Protein AF-0000000073999128 (afdb_homodimer)

Secondary structure (DSSP, 8-state):
--TTTEEEEE-STTHHHHHHHHHHHTSPBPPEEEEE-TTS-EEEEE-S--TT-EEEEE----SSHHHHHHHHHHHHHHHHHTT-SEEEEEESS-TTTT--S-SSTT---HHHHHHHHHHHT--SEEEEE--SSGGGGGG-SS-EEEE-SHHHHHHHHHHHT-SSEEEEESSGGGHHHHHHHHHHHT-EEEEEEEE-SSTTS--EEEEES--TTSEEEEEEEEESSSHHHHHHHHHHHHTT-SEEEEEEEEE---TTHHHHHHHTT-SEEEEESSS---TTS--TTEEEEP-HHHHHHHHHHHHHT--SGGGG-/--TTTEEEEE-STTHHHHHHHHHHHTSPBPPEEEEE-TTS-EEEEE-S--TT-EEEEE----SSHHHHHHHHHHHHHHHHHTT-SEEEEEESS-TTTT--S-SSTT---HHHHHHHHHHHT--SEEEEE--SSGGGGGG-SS-EEEE-SHHHHHHHHHHTT-SSEEEEESSGGGHHHHHHHHHHHT-EEEEEEEE-SSTTSPPEEEEES--TTSEEEEEEEEESSSHHHHHHHHHHHHTT-SEEEEEEEEE---TTHHHHHHHTT-SEEEEESSS---TTS--TTEEEEP-HHHHHHHHHHHHHT--SGGGG-

Nearest PDB structures (foldseek):
  6asv-assembly1_C  TM=9.818E-01  e=1.990E-39  Escherichia coli O157:H7
  1dkr-assembly1_A  TM=9.773E-01  e=1.784E-39  Bacillus subtilis
  1dkr-assembly1_B  TM=9.759E-01  e=1.884E-39  Bacillus subtilis
  8dbe-assembly1_A  TM=9.758E-01  e=7.764E-38  Homo sapiens
  8dbo-assembly1_A  TM=9.761E-01  e=3.792E-37  Homo sapiens

Foldseek 3Di:
DDCLAEAEEEDDFFVPQSCLLCVLLVHDHFDKDWDADPVGDIDIDRPDQQAAHAYEYQFACAVVNVSSLNSQLVHLLNNVVSHHPAYEYEHQHQPLLVLQDPPDPPDDSVLLVSLVSNCVSPHQEYEYELRLDPCSCVSHPHHYHYAYCLVLVLVVLLVVVFPAEEEEELEPVCQVVSVVSCVSNVYHYKYWYFDDPDPPDDTDTDIGDDAAQGEYEYEDQEQACLVSVLVNLVVSVVVHHNAYEYEHAYYSRPDCNQVSQQVSRHPAYEYEVSGPDDPVSDHPRYHYGYCSNLVSVQSVCVSVVHDNVVSHD/DDCLAEAEEEDDQAVPLSCLLCVLLVHDHFDKDWDADPVGDIDIDRPDQQAAHAYEYQFECAVVNVSSLNSQLVVLLNNVVSHHPAYEYEHQHQPLLVLQDPPDPPDDSVLLVSLVSNCVSPHQEYEYELRVDPCSCVSHPHYYHYHYCLVVVLVVLLVVVFPAEEEEELEDVCQVVSVVSCVSNVHHYKYWYFDDPDPPDDTDTDIGDDAAQGEYEYEDAEQACLVSVLVSLVVSVVVHHNAYEYEHAYYSRPDCNQVSQQVSRHPAYEYEVSGPDDPVSDHPRYDYGYCSNLVSVQSVCVSVVHDNVVSHD

Organism: NCBI:txid1917863

Structure (mmCIF, N/CA/C/O backbone):
data_AF-0000000073999128-model_v1
#
loop_
_entity.id
_entity.type
_entity.pdbx_description
1 polymer 'Ribose-phosphate pyrophosphokinase'
#
loop_
_atom_site.group_PDB
_atom_site.id
_atom_site.type_symbol
_atom_site.label_atom_id
_atom_site.label_alt_id
_atom_site.label_comp_id
_atom_site.label_asym_id
_atom_site.label_entity_id
_atom_site.label_seq_id
_atom_site.pdbx_PDB_ins_code
_atom_site.Cartn_x
_atom_site.Cartn_y
_atom_site.Cartn_z
_atom_site.occupancy
_atom_site.B_iso_or_equiv
_atom_site.auth_seq_id
_atom_site.auth_comp_id
_atom_site.auth_asym_id
_atom_site.auth_atom_id
_atom_site.pdbx_PDB_model_num
ATOM 1 N N . MET A 1 1 ? 21.344 -18.828 -20.438 1 92.38 1 MET A N 1
ATOM 2 C CA . MET A 1 1 ? 20.922 -17.484 -20.766 1 92.38 1 MET A CA 1
ATOM 3 C C . MET A 1 1 ? 22.047 -16.484 -20.531 1 92.38 1 MET A C 1
ATOM 5 O O . MET A 1 1 ? 22.938 -16.719 -19.719 1 92.38 1 MET A O 1
ATOM 9 N N . ASN A 1 2 ? 22.016 -15.391 -21.266 1 94 2 ASN A N 1
ATOM 10 C CA . ASN A 1 2 ? 23.016 -14.32 -21.125 1 94 2 ASN A CA 1
ATOM 11 C C . ASN A 1 2 ? 22.562 -13.266 -20.109 1 94 2 ASN A C 1
ATOM 13 O O . ASN A 1 2 ? 21.625 -12.516 -20.375 1 94 2 ASN A O 1
ATOM 17 N N . PRO A 1 3 ? 23.312 -13.25 -19.031 1 91.44 3 PRO A N 1
ATOM 18 C CA . PRO A 1 3 ? 22.891 -12.328 -17.969 1 91.44 3 PRO A CA 1
ATOM 19 C C . PRO A 1 3 ? 23 -10.859 -18.391 1 91.44 3 PRO A C 1
ATOM 21 O O . PRO A 1 3 ? 22.469 -9.984 -17.703 1 91.44 3 PRO A O 1
ATOM 24 N N . ASN A 1 4 ? 23.594 -10.586 -19.453 1 94.44 4 ASN A N 1
ATOM 25 C CA . ASN A 1 4 ? 23.672 -9.227 -19.984 1 94.44 4 ASN A CA 1
ATOM 26 C C . ASN A 1 4 ? 22.422 -8.852 -20.766 1 94.44 4 ASN A C 1
ATOM 28 O O . ASN A 1 4 ? 22.188 -7.676 -21.047 1 94.44 4 ASN A O 1
ATOM 32 N N . GLU A 1 5 ? 21.75 -9.859 -21.078 1 97.19 5 GLU A N 1
ATOM 33 C CA . GLU A 1 5 ? 20.578 -9.625 -21.906 1 97.19 5 GLU A CA 1
ATOM 34 C C . GLU A 1 5 ? 19.281 -9.867 -21.125 1 97.19 5 GLU A C 1
ATOM 36 O O . GLU A 1 5 ? 18.25 -9.266 -21.422 1 97.19 5 GLU A O 1
ATOM 41 N N . VAL A 1 6 ? 19.484 -10.781 -20.172 1 98.06 6 VAL A N 1
ATOM 42 C CA . VAL A 1 6 ? 18.297 -11.203 -19.438 1 98.06 6 VAL A CA 1
ATOM 43 C C . VAL A 1 6 ? 18.531 -11.062 -17.938 1 98.06 6 VAL A C 1
ATOM 45 O O . VAL A 1 6 ? 19.609 -11.383 -17.438 1 98.06 6 VAL A O 1
ATOM 48 N N . ALA A 1 7 ? 17.5 -10.594 -17.281 1 98.62 7 ALA A N 1
ATOM 49 C CA . ALA A 1 7 ? 17.547 -10.523 -15.82 1 98.62 7 ALA A CA 1
ATOM 50 C C . ALA A 1 7 ? 16.234 -10.977 -15.203 1 98.62 7 ALA A C 1
ATOM 52 O O . ALA A 1 7 ? 15.156 -10.734 -15.766 1 98.62 7 ALA A O 1
ATOM 53 N N . VAL A 1 8 ? 16.438 -11.641 -14.062 1 98.88 8 VAL A N 1
ATOM 54 C CA . VAL A 1 8 ? 15.273 -12.07 -13.273 1 98.88 8 VAL A CA 1
ATOM 55 C C . VAL A 1 8 ? 15.32 -11.422 -11.891 1 98.88 8 VAL A C 1
ATOM 57 O O . VAL A 1 8 ? 16.297 -11.562 -11.164 1 98.88 8 VAL A O 1
ATOM 60 N N . PHE A 1 9 ? 14.289 -10.695 -11.641 1 98.88 9 PHE A N 1
ATOM 61 C CA . PHE A 1 9 ? 14.133 -10.07 -10.328 1 98.88 9 PHE A CA 1
ATOM 62 C C . PHE A 1 9 ? 12.969 -10.688 -9.57 1 98.88 9 PHE A C 1
ATOM 64 O O . PHE A 1 9 ? 12.133 -11.375 -10.164 1 98.88 9 PHE A O 1
ATOM 71 N N . SER A 1 10 ? 13.023 -10.5 -8.297 1 98.56 10 SER A N 1
ATOM 72 C CA . SER A 1 10 ? 11.938 -11.023 -7.469 1 98.56 10 SER A CA 1
ATOM 73 C C . SER A 1 10 ? 11.531 -10.023 -6.387 1 98.56 10 SER A C 1
ATOM 75 O O . SER A 1 10 ? 12.375 -9.273 -5.883 1 98.56 10 SER A O 1
ATOM 77 N N . GLY A 1 11 ? 10.18 -9.938 -6.121 1 98.44 11 GLY A N 1
ATOM 78 C CA . GLY A 1 11 ? 9.766 -9.367 -4.848 1 98.44 11 GLY A CA 1
ATOM 79 C C . GLY A 1 11 ? 10 -10.297 -3.676 1 98.44 11 GLY A C 1
ATOM 80 O O . GLY A 1 11 ? 10.828 -11.211 -3.752 1 98.44 11 GLY A O 1
ATOM 81 N N . ASN A 1 12 ? 9.32 -10.062 -2.609 1 98.25 12 ASN A N 1
ATOM 82 C CA . ASN A 1 12 ? 9.617 -10.781 -1.373 1 98.25 12 ASN A CA 1
ATOM 83 C C . ASN A 1 12 ? 8.695 -11.984 -1.193 1 98.25 12 ASN A C 1
ATOM 85 O O . ASN A 1 12 ? 8.922 -12.812 -0.311 1 98.25 12 ASN A O 1
ATOM 89 N N . ALA A 1 13 ? 7.684 -12.156 -2.035 1 98.06 13 ALA A N 1
ATOM 90 C CA . ALA A 1 13 ? 6.637 -13.141 -1.78 1 98.06 13 ALA A CA 1
ATOM 91 C C . ALA A 1 13 ? 7.18 -14.562 -1.894 1 98.06 13 ALA A C 1
ATOM 93 O O . ALA A 1 13 ? 6.691 -15.477 -1.23 1 98.06 13 ALA A O 1
ATOM 94 N N . ASN A 1 14 ? 8.195 -14.797 -2.781 1 98.44 14 ASN A N 1
ATOM 95 C CA . ASN A 1 14 ? 8.688 -16.141 -3.064 1 98.44 14 ASN A CA 1
ATOM 96 C C . ASN A 1 14 ? 10.102 -16.125 -3.643 1 98.44 14 ASN A C 1
ATOM 98 O O . ASN A 1 14 ? 10.32 -16.547 -4.773 1 98.44 14 ASN A O 1
ATOM 102 N N . ARG A 1 15 ? 11.039 -15.633 -2.854 1 98.12 15 ARG A N 1
ATOM 103 C CA . ARG A 1 15 ? 12.422 -15.484 -3.281 1 98.12 15 ARG A CA 1
ATOM 104 C C . ARG A 1 15 ? 13.031 -16.844 -3.619 1 98.12 15 ARG A C 1
ATOM 106 O O . ARG A 1 15 ? 13.742 -16.984 -4.617 1 98.12 15 ARG A O 1
ATOM 113 N N . PRO A 1 16 ? 12.703 -17.922 -2.844 1 98.38 16 PRO A N 1
ATOM 114 C CA . PRO A 1 16 ? 13.273 -19.234 -3.184 1 98.38 16 PRO A CA 1
ATOM 115 C C . PRO A 1 16 ? 12.875 -19.703 -4.582 1 98.38 16 PRO A C 1
ATOM 117 O O . PRO A 1 16 ? 13.695 -20.266 -5.305 1 98.38 16 PRO A O 1
ATOM 120 N N . LEU A 1 17 ? 11.648 -19.469 -4.977 1 98.81 17 LEU A N 1
ATOM 121 C CA . LEU A 1 17 ? 11.234 -19.859 -6.316 1 98.81 17 LEU A CA 1
ATOM 122 C C . LEU A 1 17 ? 12.023 -19.109 -7.379 1 98.81 17 LEU A C 1
ATOM 124 O O . LEU A 1 17 ? 12.469 -19.688 -8.367 1 98.81 17 LEU A O 1
ATOM 128 N N . ALA A 1 18 ? 12.203 -17.797 -7.227 1 98.81 18 ALA A N 1
ATOM 129 C CA . ALA A 1 18 ? 12.977 -16.984 -8.164 1 98.81 18 ALA A CA 1
ATOM 130 C C . ALA A 1 18 ? 14.406 -17.5 -8.281 1 98.81 18 ALA A C 1
ATOM 132 O O . ALA A 1 18 ? 14.961 -17.562 -9.375 1 98.81 18 ALA A O 1
ATOM 133 N N . GLU A 1 19 ? 14.961 -17.844 -7.102 1 98.75 19 GLU A N 1
ATOM 134 C CA . GLU A 1 19 ? 16.328 -18.375 -7.094 1 98.75 19 GLU A CA 1
ATOM 135 C C . GLU A 1 19 ? 16.406 -19.688 -7.871 1 98.75 19 GLU A C 1
ATOM 137 O O . GLU A 1 19 ? 17.344 -19.906 -8.641 1 98.75 19 GLU A O 1
ATOM 142 N N . GLU A 1 20 ? 15.445 -20.578 -7.703 1 98.81 20 GLU A N 1
ATOM 143 C CA . GLU A 1 20 ? 15.414 -21.844 -8.438 1 98.81 20 GLU A CA 1
ATOM 144 C C . GLU A 1 20 ? 15.289 -21.609 -9.938 1 98.81 20 GLU A C 1
ATOM 146 O O . GLU A 1 20 ? 15.9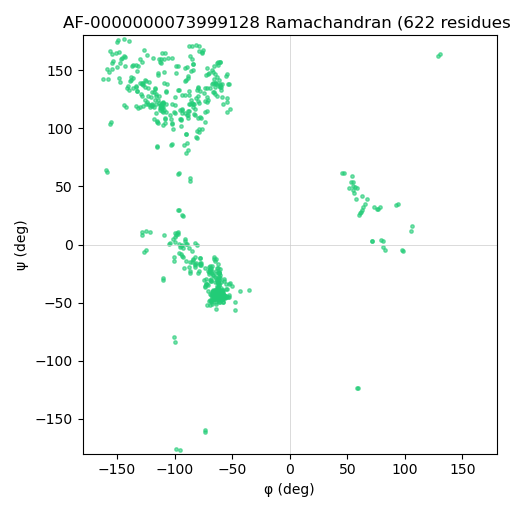38 -22.297 -10.734 1 98.81 20 GLU A O 1
ATOM 151 N N . ILE A 1 21 ? 14.453 -20.609 -10.289 1 98.81 21 ILE A N 1
ATOM 152 C CA . ILE A 1 21 ? 14.289 -20.266 -11.703 1 98.81 21 ILE A CA 1
ATOM 153 C C . ILE A 1 21 ? 15.617 -19.781 -12.281 1 98.81 21 ILE A C 1
ATOM 155 O O . ILE A 1 21 ? 16.031 -20.219 -13.352 1 98.81 21 ILE A O 1
ATOM 159 N N . CYS A 1 22 ? 16.266 -18.906 -11.555 1 98.81 22 CYS A N 1
ATOM 160 C CA . CYS A 1 22 ? 17.562 -18.391 -12 1 98.81 22 CYS A CA 1
ATOM 161 C C . CYS A 1 22 ? 18.578 -19.516 -12.156 1 98.81 22 CYS A C 1
ATOM 163 O O . CYS A 1 22 ? 19.328 -19.562 -13.133 1 98.81 22 CYS A O 1
ATOM 165 N N . ASN A 1 23 ? 18.562 -20.391 -11.195 1 98.69 23 ASN A N 1
ATOM 166 C CA . ASN A 1 23 ? 19.453 -21.547 -11.273 1 98.69 23 ASN A CA 1
ATOM 167 C C . ASN A 1 23 ? 19.188 -22.375 -12.531 1 98.69 23 ASN A C 1
ATOM 169 O O . ASN A 1 23 ? 20.125 -22.812 -13.203 1 98.69 23 ASN A O 1
ATOM 173 N N . GLN A 1 24 ? 17.953 -22.641 -12.828 1 98.12 24 GLN A N 1
ATOM 174 C CA . GLN A 1 24 ? 17.578 -23.375 -14.031 1 98.12 24 GLN A CA 1
ATOM 175 C C . GLN A 1 24 ? 18.016 -22.641 -15.289 1 98.12 24 GLN A C 1
ATOM 177 O O . GLN A 1 24 ? 18.406 -23.281 -16.281 1 98.12 24 GLN A O 1
ATOM 182 N N . LEU A 1 25 ? 17.984 -21.312 -15.266 1 98.25 25 LEU A N 1
ATOM 183 C CA . LEU A 1 25 ? 18.328 -20.484 -16.406 1 98.25 25 LEU A CA 1
ATOM 184 C C . LEU A 1 25 ? 19.844 -20.297 -16.516 1 98.25 25 LEU A C 1
ATOM 186 O O . LEU A 1 25 ? 20.344 -19.859 -17.562 1 98.25 25 LEU A O 1
ATOM 190 N N . GLY A 1 26 ? 20.531 -20.531 -15.477 1 98.06 26 GLY A N 1
ATOM 191 C CA . GLY A 1 26 ? 21.984 -20.375 -15.453 1 98.06 26 GLY A CA 1
ATOM 192 C C . GLY A 1 26 ? 22.406 -18.922 -15.328 1 98.06 26 GLY A C 1
ATOM 193 O O . GLY A 1 26 ? 23.422 -18.516 -15.891 1 98.06 26 GLY A O 1
ATOM 194 N N . ILE A 1 27 ? 21.609 -18.125 -14.641 1 98.19 27 ILE A N 1
ATOM 195 C CA . ILE A 1 27 ? 21.953 -16.719 -14.438 1 98.19 27 ILE A CA 1
ATOM 196 C C . ILE A 1 27 ? 21.75 -16.344 -12.977 1 98.19 27 ILE A C 1
ATOM 198 O O . ILE A 1 27 ? 20.969 -16.984 -12.266 1 98.19 27 ILE A O 1
ATOM 202 N N . PRO A 1 28 ? 22.469 -15.352 -12.555 1 98.06 28 PRO A N 1
ATOM 203 C CA . PRO A 1 28 ? 22.234 -14.883 -11.188 1 98.06 28 PRO A CA 1
ATOM 204 C C . PRO A 1 28 ? 20.906 -14.141 -11.031 1 98.06 28 PRO A C 1
ATOM 206 O O . PRO A 1 28 ? 20.406 -13.562 -12 1 98.06 28 PRO A O 1
ATOM 209 N N . LYS A 1 29 ? 20.438 -14.242 -9.859 1 98.31 29 LYS A N 1
ATOM 210 C CA . LYS A 1 29 ? 19.281 -13.422 -9.539 1 98.31 29 LYS A CA 1
ATOM 211 C C . LYS A 1 29 ? 19.641 -11.938 -9.562 1 98.31 29 LYS A C 1
ATOM 213 O O . LYS A 1 29 ? 20.703 -11.539 -9.094 1 98.31 29 LYS A O 1
ATOM 218 N N . GLY A 1 30 ? 18.703 -11.18 -10.055 1 98.38 30 GLY A N 1
ATOM 219 C CA . GLY A 1 30 ? 18.922 -9.742 -10.086 1 98.38 30 GLY A CA 1
ATOM 220 C C . GLY A 1 30 ? 19.031 -9.125 -8.703 1 98.38 30 GLY A C 1
ATOM 221 O O . GLY A 1 30 ? 18.391 -9.586 -7.758 1 98.38 30 GLY A O 1
ATOM 222 N N . ALA A 1 31 ? 19.891 -8.078 -8.68 1 98.38 31 ALA A N 1
ATOM 223 C CA . ALA A 1 31 ? 20.094 -7.363 -7.422 1 98.38 31 ALA A CA 1
ATOM 224 C C . ALA A 1 31 ? 19.016 -6.301 -7.211 1 98.38 31 ALA A C 1
ATOM 226 O O . ALA A 1 31 ? 18.906 -5.355 -7.996 1 98.38 31 ALA A O 1
ATOM 227 N N . ILE A 1 32 ? 18.297 -6.527 -6.141 1 98.56 32 ILE A N 1
ATOM 228 C CA . ILE A 1 32 ? 17.188 -5.625 -5.867 1 98.56 32 ILE A CA 1
ATOM 229 C C . ILE A 1 32 ? 16.984 -5.504 -4.359 1 98.56 32 ILE A C 1
ATOM 231 O O . ILE A 1 32 ? 17.188 -6.465 -3.619 1 98.56 32 ILE A O 1
ATOM 235 N N . SER A 1 33 ? 16.641 -4.344 -3.928 1 98.44 33 SER A N 1
ATOM 236 C CA . SER A 1 33 ? 16.219 -4.082 -2.559 1 98.44 33 SER A CA 1
ATOM 237 C C . SER A 1 33 ? 14.719 -3.812 -2.49 1 98.44 33 SER A C 1
ATOM 239 O O . SER A 1 33 ? 14.219 -2.898 -3.148 1 98.44 33 SER A O 1
ATOM 241 N N . VAL A 1 34 ? 14.031 -4.68 -1.856 1 98.25 34 VAL A N 1
ATOM 242 C CA . VAL A 1 34 ? 12.602 -4.527 -1.607 1 98.25 34 VAL A CA 1
ATOM 243 C C . VAL A 1 34 ? 12.344 -4.473 -0.103 1 98.25 34 VAL A C 1
ATOM 245 O O . VAL A 1 34 ? 12.461 -5.484 0.591 1 98.25 34 VAL A O 1
ATOM 248 N N . LYS A 1 35 ? 12.008 -3.316 0.394 1 97.5 35 LYS A N 1
ATOM 249 C CA . LYS A 1 35 ? 11.844 -3.094 1.828 1 97.5 35 LYS A CA 1
ATOM 250 C C . LYS A 1 35 ? 10.477 -2.486 2.141 1 97.5 35 LYS A C 1
ATOM 252 O O . LYS A 1 35 ? 9.727 -2.137 1.229 1 97.5 35 LYS A O 1
ATOM 257 N N . ARG A 1 36 ? 10.203 -2.531 3.432 1 94.44 36 ARG A N 1
ATOM 258 C CA . ARG A 1 36 ? 8.984 -1.911 3.941 1 94.44 36 ARG A CA 1
ATOM 259 C C . ARG A 1 36 ? 9.297 -0.881 5.02 1 94.44 36 ARG A C 1
ATOM 261 O O . ARG A 1 36 ? 10.117 -1.137 5.91 1 94.44 36 ARG A O 1
ATOM 268 N N . PHE A 1 37 ? 8.609 0.357 4.895 1 93.19 37 PHE A N 1
ATOM 269 C CA . PHE A 1 37 ? 8.75 1.375 5.93 1 93.19 37 PHE A CA 1
ATOM 270 C C . PHE A 1 37 ? 7.883 1.044 7.137 1 93.19 37 PHE A C 1
ATOM 272 O O . PHE A 1 37 ? 7.051 0.136 7.078 1 93.19 37 PHE A O 1
ATOM 279 N N . SER A 1 38 ? 8.156 1.734 8.195 1 89.25 38 SER A N 1
ATOM 280 C CA . SER A 1 38 ? 7.434 1.502 9.438 1 89.25 38 SER A CA 1
ATOM 281 C C . SER A 1 38 ? 5.941 1.78 9.273 1 89.25 38 SER A C 1
ATOM 283 O O . SER A 1 38 ? 5.117 1.204 9.984 1 89.25 38 SER A O 1
ATOM 285 N N . ASP A 1 39 ? 5.539 2.561 8.344 1 89 39 ASP A N 1
ATOM 286 C CA . ASP A 1 39 ? 4.137 2.893 8.133 1 89 39 ASP A CA 1
ATOM 287 C C . ASP A 1 39 ? 3.48 1.911 7.164 1 89 39 ASP A C 1
ATOM 289 O O . ASP A 1 39 ? 2.318 2.084 6.785 1 89 39 ASP A O 1
ATOM 293 N N . GLY A 1 40 ? 4.254 0.913 6.664 1 92.88 40 GLY A N 1
ATOM 294 C CA . GLY A 1 40 ? 3.699 -0.141 5.828 1 92.88 40 GLY A CA 1
ATOM 295 C C . GLY A 1 40 ? 3.9 0.104 4.344 1 92.88 40 GLY A C 1
ATOM 296 O O . GLY A 1 40 ? 3.572 -0.751 3.52 1 92.88 40 GLY A O 1
ATOM 297 N N . GLU A 1 41 ? 4.426 1.237 3.969 1 96.81 41 GLU A N 1
ATOM 298 C CA . GLU A 1 41 ? 4.699 1.529 2.564 1 96.81 41 GLU A CA 1
ATOM 299 C C . GLU A 1 41 ? 5.871 0.701 2.047 1 96.81 41 GLU A C 1
ATOM 301 O O . GLU A 1 41 ? 6.812 0.413 2.791 1 96.81 41 GLU A O 1
ATOM 306 N N . SER A 1 42 ? 5.82 0.34 0.833 1 97.75 42 SER A N 1
ATOM 307 C CA . SER A 1 42 ? 6.895 -0.414 0.199 1 97.75 42 SER A CA 1
ATOM 308 C C . SER A 1 42 ? 7.949 0.517 -0.396 1 97.75 42 SER A C 1
ATOM 310 O O . SER A 1 42 ? 7.629 1.624 -0.834 1 97.75 42 SER A O 1
ATOM 312 N N . SER A 1 43 ? 9.164 0.078 -0.325 1 97.25 43 SER A N 1
ATOM 313 C CA . SER A 1 43 ? 10.305 0.765 -0.926 1 97.25 43 SER A CA 1
ATOM 314 C C . SER A 1 43 ? 11.141 -0.187 -1.777 1 97.25 43 SER A C 1
ATOM 316 O O . SER A 1 43 ? 11.523 -1.265 -1.317 1 97.25 43 SER A O 1
ATOM 318 N N . VAL A 1 44 ? 11.445 0.208 -3.025 1 98.31 44 VAL A N 1
ATOM 319 C CA . VAL A 1 44 ? 12.102 -0.667 -3.992 1 98.31 44 VAL A CA 1
ATOM 320 C C . VAL A 1 44 ? 13.289 0.055 -4.617 1 98.31 44 VAL A C 1
ATOM 322 O O . VAL A 1 44 ? 13.211 1.246 -4.926 1 98.31 44 VAL A O 1
ATOM 325 N N . LYS A 1 45 ? 14.352 -0.597 -4.809 1 98.44 45 LYS A N 1
ATOM 326 C CA . LYS A 1 45 ? 15.508 -0.096 -5.543 1 98.44 45 LYS A CA 1
ATOM 327 C C . LYS A 1 45 ? 16.172 -1.209 -6.352 1 98.44 45 LYS A C 1
ATOM 329 O O . LYS A 1 45 ? 16.531 -2.252 -5.801 1 98.44 45 LYS A O 1
ATOM 334 N N . ILE A 1 46 ? 16.234 -1.044 -7.66 1 98.62 46 ILE A N 1
ATOM 335 C CA . ILE A 1 46 ? 17.031 -1.935 -8.492 1 98.62 46 ILE A CA 1
ATOM 336 C C . ILE A 1 46 ? 18.516 -1.627 -8.297 1 98.62 46 ILE A C 1
ATOM 338 O O . ILE A 1 46 ? 18.953 -0.492 -8.5 1 98.62 46 ILE A O 1
ATOM 342 N N . GLU A 1 47 ? 19.281 -2.611 -7.914 1 98.31 47 GLU A N 1
ATOM 343 C CA . GLU A 1 47 ? 20.641 -2.381 -7.469 1 98.31 47 GLU A CA 1
ATOM 344 C C . GLU A 1 47 ? 21.641 -2.645 -8.594 1 98.31 47 GLU A C 1
ATOM 346 O O . GLU A 1 47 ? 22.844 -2.727 -8.352 1 98.31 47 GLU A O 1
ATOM 351 N N . GLU A 1 48 ? 21.156 -2.83 -9.852 1 97.94 48 GLU A N 1
ATOM 352 C CA . GLU A 1 48 ? 22.031 -3.049 -10.992 1 97.94 48 GLU A CA 1
ATOM 353 C C . GLU A 1 48 ? 21.453 -2.426 -12.266 1 97.94 48 GLU A C 1
ATOM 355 O O . GLU A 1 48 ? 20.266 -2.1 -12.312 1 97.94 48 GLU A O 1
ATOM 360 N N . ASN A 1 49 ? 22.328 -2.221 -13.203 1 97.19 49 ASN A N 1
ATOM 361 C CA . ASN A 1 49 ? 21.922 -1.681 -14.492 1 97.19 49 ASN A CA 1
ATOM 362 C C . ASN A 1 49 ? 21.031 -2.666 -15.258 1 97.19 49 ASN A C 1
ATOM 364 O O . ASN A 1 49 ? 21.359 -3.844 -15.375 1 97.19 49 ASN A O 1
ATOM 368 N N . VAL A 1 50 ? 19.891 -2.057 -15.742 1 98.06 50 VAL A N 1
ATOM 369 C CA . VAL A 1 50 ? 18.969 -2.926 -16.469 1 98.06 50 VAL A CA 1
ATOM 370 C C . VAL A 1 50 ? 18.625 -2.307 -17.812 1 98.06 50 VAL A C 1
ATOM 372 O O . VAL A 1 50 ? 17.703 -2.77 -18.5 1 98.06 50 VAL A O 1
ATOM 375 N N . ARG A 1 51 ? 19.312 -1.278 -18.219 1 97.44 51 ARG A N 1
ATOM 376 C CA . ARG A 1 51 ? 19.047 -0.592 -19.469 1 97.44 51 ARG A CA 1
ATOM 377 C C . ARG A 1 51 ? 19.141 -1.554 -20.656 1 97.44 51 ARG A C 1
ATOM 379 O O . ARG A 1 51 ? 20.172 -2.225 -20.828 1 97.44 51 ARG A O 1
ATOM 386 N N . GLY A 1 52 ? 18.078 -1.689 -21.406 1 97.88 52 GLY A N 1
ATOM 387 C CA . GLY A 1 52 ? 18.062 -2.484 -22.625 1 97.88 52 GLY A CA 1
ATOM 388 C C . GLY A 1 52 ? 17.891 -3.969 -22.359 1 97.88 52 GLY A C 1
ATOM 389 O O . GLY A 1 52 ? 17.859 -4.766 -23.297 1 97.88 52 GLY A O 1
ATOM 390 N N . ARG A 1 53 ? 17.719 -4.348 -21.156 1 98.31 53 ARG A N 1
ATOM 391 C CA . ARG A 1 53 ? 17.625 -5.77 -20.844 1 98.31 53 ARG A CA 1
ATOM 392 C C . ARG A 1 53 ? 16.188 -6.254 -20.922 1 98.31 53 ARG A C 1
ATOM 394 O O . ARG A 1 53 ? 15.25 -5.457 -20.828 1 98.31 53 ARG A O 1
ATOM 401 N N . ASP A 1 54 ? 16.062 -7.539 -21.219 1 98.62 54 ASP A N 1
ATOM 402 C CA . ASP A 1 54 ? 14.82 -8.273 -21.062 1 98.62 54 ASP A CA 1
ATOM 403 C C . ASP A 1 54 ? 14.633 -8.742 -19.625 1 98.62 54 ASP A C 1
ATOM 405 O O . ASP A 1 54 ? 15.367 -9.609 -19.141 1 98.62 54 ASP A O 1
ATOM 409 N N . VAL A 1 55 ? 13.648 -8.172 -18.922 1 98.88 55 VAL A N 1
ATOM 410 C CA . VAL A 1 55 ? 13.594 -8.352 -17.484 1 98.88 55 VAL A CA 1
ATOM 411 C C . VAL A 1 55 ? 12.32 -9.102 -17.094 1 98.88 55 VAL A C 1
ATOM 413 O O . VAL A 1 55 ? 11.242 -8.828 -17.641 1 98.88 55 VAL A O 1
ATOM 416 N N . PHE A 1 56 ? 12.484 -10.078 -16.25 1 98.94 56 PHE A N 1
ATOM 417 C CA . PHE A 1 56 ? 11.398 -10.883 -15.695 1 98.94 56 PHE A CA 1
ATOM 418 C C . PHE A 1 56 ? 11.273 -10.672 -14.195 1 98.94 56 PHE A C 1
ATOM 420 O O . PHE A 1 56 ? 12.25 -10.789 -13.461 1 98.94 56 PHE A O 1
ATOM 427 N N . VAL A 1 57 ? 10.086 -10.281 -13.719 1 98.94 57 VAL A N 1
ATOM 428 C CA . VAL A 1 57 ? 9.844 -10.016 -12.305 1 98.94 57 VAL A CA 1
ATOM 429 C C . VAL A 1 57 ? 8.969 -11.117 -11.711 1 98.94 57 VAL A C 1
ATOM 431 O O . VAL A 1 57 ? 7.77 -11.172 -11.977 1 98.94 57 VAL A O 1
ATOM 434 N N . VAL A 1 58 ? 9.625 -11.961 -10.859 1 98.94 58 VAL A N 1
ATOM 435 C CA . VAL A 1 58 ? 8.922 -13.07 -10.219 1 98.94 58 VAL A CA 1
ATOM 436 C C . VAL A 1 58 ? 8.281 -12.594 -8.914 1 98.94 58 VAL A C 1
ATOM 438 O O . VAL A 1 58 ? 8.984 -12.219 -7.977 1 98.94 58 VAL A O 1
ATOM 441 N N . GLN A 1 59 ? 6.984 -12.609 -8.875 1 98.81 59 GLN A N 1
ATOM 442 C CA . GLN A 1 59 ? 6.266 -12.125 -7.695 1 98.81 59 GLN A CA 1
ATOM 443 C C . GLN A 1 59 ? 4.875 -12.742 -7.609 1 98.81 59 GLN A C 1
ATOM 445 O O . GLN A 1 59 ? 3.984 -12.398 -8.391 1 98.81 59 GLN A O 1
ATOM 450 N N . SER A 1 60 ? 4.73 -13.75 -6.672 1 98.75 60 SER A N 1
ATOM 451 C CA . SER A 1 60 ? 3.393 -14.242 -6.363 1 98.75 60 SER A CA 1
ATOM 452 C C . SER A 1 60 ? 2.594 -13.219 -5.562 1 98.75 60 SER A C 1
ATOM 454 O O . SER A 1 60 ? 3.123 -12.602 -4.637 1 98.75 60 SER A O 1
ATOM 456 N N . ILE A 1 61 ? 1.339 -12.984 -5.922 1 98.38 61 ILE A N 1
ATOM 457 C CA . ILE A 1 61 ? 0.479 -12.078 -5.168 1 98.38 61 ILE A CA 1
ATOM 458 C C . ILE A 1 61 ? -0.199 -12.844 -4.031 1 98.38 61 ILE A C 1
ATOM 460 O O . ILE A 1 61 ? -1.428 -12.938 -3.982 1 98.38 61 ILE A O 1
ATOM 464 N N . SER A 1 62 ? 0.578 -13.5 -3.201 1 97.81 62 SER A N 1
ATOM 465 C CA . SER A 1 62 ? 0.162 -14.25 -2.023 1 97.81 62 SER A CA 1
ATOM 466 C C . SER A 1 62 ? 0.278 -13.406 -0.758 1 97.81 62 SER A C 1
ATOM 468 O O . SER A 1 62 ? 0.589 -12.219 -0.826 1 97.81 62 SER A O 1
ATOM 470 N N . PHE A 1 63 ? -0.002 -13.992 0.359 1 96.12 63 PHE A N 1
ATOM 471 C CA . PHE A 1 63 ? -0.054 -13.281 1.631 1 96.12 63 PHE A CA 1
ATOM 472 C C . PHE A 1 63 ? 1.292 -12.641 1.949 1 96.12 63 PHE A C 1
ATOM 474 O O . PHE A 1 63 ? 2.334 -13.289 1.852 1 96.12 63 PHE A O 1
ATOM 481 N N . PRO A 1 64 ? 1.248 -11.375 2.408 1 94.94 64 PRO A N 1
ATOM 482 C CA . PRO A 1 64 ? 0.138 -10.422 2.424 1 94.94 64 PRO A CA 1
ATOM 483 C C . PRO A 1 64 ? -0.176 -9.859 1.039 1 94.94 64 PRO A C 1
ATOM 485 O O . PRO A 1 64 ? 0.648 -9.148 0.454 1 94.94 64 PRO A O 1
ATOM 488 N N . ALA A 1 65 ? -1.345 -10.219 0.579 1 97.06 65 ALA A N 1
ATOM 489 C CA . ALA A 1 65 ? -1.705 -10.086 -0.83 1 97.06 65 ALA A CA 1
ATOM 490 C C . ALA A 1 65 ? -1.468 -8.656 -1.326 1 97.06 65 ALA A C 1
ATOM 492 O O . ALA A 1 65 ? -0.841 -8.453 -2.367 1 97.06 65 ALA A O 1
ATOM 493 N N . ASN A 1 66 ? -1.889 -7.648 -0.55 1 97.69 66 ASN A N 1
ATOM 494 C CA . ASN A 1 66 ? -1.817 -6.262 -0.996 1 97.69 66 ASN A CA 1
ATOM 495 C C . ASN A 1 66 ? -0.383 -5.742 -0.98 1 97.69 66 ASN A C 1
ATOM 497 O O . ASN A 1 66 ? 0.009 -4.965 -1.852 1 97.69 66 ASN A O 1
ATOM 501 N N . ASP A 1 67 ? 0.421 -6.16 -0.015 1 97.56 67 ASP A N 1
ATOM 502 C CA . ASP A 1 67 ? 1.839 -5.812 0.006 1 97.56 67 ASP A CA 1
ATOM 503 C C . ASP A 1 67 ? 2.572 -6.43 -1.184 1 97.56 67 ASP A C 1
ATOM 505 O O . ASP A 1 67 ? 3.375 -5.762 -1.838 1 97.56 67 ASP A O 1
ATOM 509 N N . SER A 1 68 ? 2.283 -7.711 -1.449 1 98.38 68 SER A N 1
ATOM 510 C CA . SER A 1 68 ? 2.926 -8.398 -2.566 1 98.38 68 SER A CA 1
ATOM 511 C C . SER A 1 68 ? 2.576 -7.738 -3.895 1 98.38 68 SER A C 1
ATOM 513 O O . SER A 1 68 ? 3.438 -7.59 -4.766 1 98.38 68 SER A O 1
ATOM 515 N N . LEU A 1 69 ? 1.319 -7.352 -4.008 1 98.69 69 LEU A N 1
ATOM 516 C CA . LEU A 1 69 ? 0.895 -6.672 -5.227 1 98.69 69 LEU A CA 1
ATOM 517 C C . LEU A 1 69 ? 1.616 -5.336 -5.383 1 98.69 69 LEU A C 1
ATOM 519 O O . LEU A 1 69 ? 2.146 -5.031 -6.453 1 98.69 69 LEU A O 1
ATOM 523 N N . MET A 1 70 ? 1.689 -4.57 -4.328 1 98.69 70 MET A N 1
ATOM 524 C CA . MET A 1 70 ? 2.322 -3.258 -4.414 1 98.69 70 MET A CA 1
ATOM 525 C C . MET A 1 70 ? 3.809 -3.389 -4.727 1 98.69 70 MET A C 1
ATOM 527 O O . MET A 1 70 ? 4.359 -2.592 -5.488 1 98.69 70 MET A O 1
ATOM 531 N N . GLU A 1 71 ? 4.492 -4.406 -4.129 1 98.75 71 GLU A N 1
ATOM 532 C CA . GLU A 1 71 ? 5.887 -4.656 -4.477 1 98.75 71 GLU A CA 1
ATOM 533 C C . GLU A 1 71 ? 6.055 -4.879 -5.977 1 98.75 71 GLU A C 1
ATOM 535 O O . GLU A 1 71 ? 6.945 -4.297 -6.602 1 98.75 71 GLU A O 1
ATOM 540 N N . LEU A 1 72 ? 5.184 -5.688 -6.512 1 98.88 72 LEU A N 1
ATOM 541 C CA . LEU A 1 72 ? 5.25 -5.961 -7.941 1 98.88 72 LEU A CA 1
ATOM 542 C C . LEU A 1 72 ? 5.137 -4.672 -8.75 1 98.88 72 LEU A C 1
ATOM 544 O O . LEU A 1 72 ? 5.953 -4.418 -9.641 1 98.88 72 LEU A O 1
ATOM 548 N N . LEU A 1 73 ? 4.16 -3.889 -8.438 1 98.94 73 LEU A N 1
ATOM 549 C CA . LEU A 1 73 ? 3.877 -2.666 -9.18 1 98.94 73 LEU A CA 1
ATOM 550 C C . LEU A 1 73 ? 5.051 -1.695 -9.094 1 98.94 73 LEU A C 1
ATOM 552 O O . LEU A 1 73 ? 5.461 -1.12 -10.102 1 98.94 73 LEU A O 1
ATOM 556 N N . LEU A 1 74 ? 5.609 -1.546 -7.91 1 98.88 74 LEU A N 1
ATOM 557 C CA . LEU A 1 74 ? 6.703 -0.598 -7.723 1 98.88 74 LEU A CA 1
ATOM 558 C C . LEU A 1 74 ? 7.98 -1.101 -8.391 1 98.88 74 LEU A C 1
ATOM 560 O O . LEU A 1 74 ? 8.766 -0.308 -8.914 1 98.88 74 LEU A O 1
ATOM 564 N N . ILE A 1 75 ? 8.203 -2.439 -8.391 1 98.88 75 ILE A N 1
ATOM 565 C CA . ILE A 1 75 ? 9.367 -2.996 -9.07 1 98.88 75 ILE A CA 1
ATOM 566 C C . ILE A 1 75 ? 9.273 -2.711 -10.57 1 98.88 75 ILE A C 1
ATOM 568 O O . ILE A 1 75 ? 10.242 -2.266 -11.188 1 98.88 75 ILE A O 1
ATOM 572 N N . ILE A 1 76 ? 8.102 -2.947 -11.125 1 98.94 76 ILE A N 1
ATOM 573 C CA . ILE A 1 76 ? 7.922 -2.746 -12.562 1 98.94 76 ILE A CA 1
ATOM 574 C C . ILE A 1 76 ? 8.117 -1.271 -12.906 1 98.94 76 ILE A C 1
ATOM 576 O O . ILE A 1 76 ? 8.773 -0.94 -13.898 1 98.94 76 ILE A O 1
ATOM 580 N N . ASP A 1 77 ? 7.586 -0.357 -12.117 1 98.81 77 ASP A N 1
ATOM 581 C CA . ASP A 1 77 ? 7.793 1.068 -12.352 1 98.81 77 ASP A CA 1
ATOM 582 C C . ASP A 1 77 ? 9.273 1.423 -12.32 1 98.81 77 ASP A C 1
ATOM 584 O O . ASP A 1 77 ? 9.758 2.178 -13.164 1 98.81 77 ASP A O 1
ATOM 588 N N . ALA A 1 78 ? 9.984 0.892 -11.266 1 98.69 78 ALA A N 1
ATOM 589 C CA . ALA A 1 78 ? 11.414 1.157 -11.156 1 98.69 78 ALA A CA 1
ATOM 590 C C . ALA A 1 78 ? 12.164 0.678 -12.391 1 98.69 78 ALA A C 1
ATOM 592 O O . ALA A 1 78 ? 13.047 1.374 -12.898 1 98.69 78 ALA A O 1
ATOM 593 N N . LEU A 1 79 ? 11.805 -0.486 -12.859 1 98.81 79 LEU A N 1
ATOM 594 C CA . LEU A 1 79 ? 12.469 -1.067 -14.023 1 98.81 79 LEU A CA 1
ATOM 595 C C . LEU A 1 79 ? 12.188 -0.25 -15.281 1 98.81 79 LEU A C 1
ATOM 597 O O . LEU A 1 79 ? 13.086 -0.029 -16.094 1 98.81 79 LEU A O 1
ATOM 601 N N . ARG A 1 80 ? 10.953 0.179 -15.453 1 98.19 80 ARG A N 1
ATOM 602 C CA . ARG A 1 80 ? 10.594 1.031 -16.578 1 98.19 80 ARG A CA 1
ATOM 603 C C . ARG A 1 80 ? 11.414 2.32 -16.562 1 98.19 80 ARG A C 1
ATOM 605 O O . ARG A 1 80 ? 11.969 2.719 -17.594 1 98.19 80 ARG A O 1
ATOM 612 N N . ARG A 1 81 ? 11.492 2.926 -15.445 1 97.5 81 ARG A N 1
ATOM 613 C CA . ARG A 1 81 ? 12.211 4.188 -15.312 1 97.5 81 ARG A CA 1
ATOM 614 C C . ARG A 1 81 ? 13.711 3.979 -15.484 1 97.5 81 ARG A C 1
ATOM 616 O O . ARG A 1 81 ? 14.445 4.918 -15.805 1 97.5 81 ARG A O 1
ATOM 623 N N . ALA A 1 82 ? 14.125 2.752 -15.297 1 97.88 82 ALA A N 1
ATOM 624 C CA . ALA A 1 82 ? 15.531 2.412 -15.492 1 97.88 82 ALA A CA 1
ATOM 625 C C . ALA A 1 82 ? 15.797 1.956 -16.922 1 97.88 82 ALA A C 1
ATOM 627 O O . ALA A 1 82 ? 16.891 1.466 -17.234 1 97.88 82 ALA A O 1
ATOM 628 N N . SER A 1 83 ? 14.797 1.98 -17.781 1 97.88 83 SER A N 1
ATOM 629 C CA . SER A 1 83 ? 14.906 1.783 -19.219 1 97.88 83 SER A CA 1
ATOM 630 C C . SER A 1 83 ? 15.117 0.312 -19.562 1 97.88 83 SER A C 1
ATOM 632 O O . SER A 1 83 ? 15.867 -0.015 -20.484 1 97.88 83 SER A O 1
ATOM 634 N N . ALA A 1 84 ? 14.602 -0.578 -18.766 1 98.5 84 ALA A N 1
ATOM 635 C CA . ALA A 1 84 ? 14.508 -1.961 -19.234 1 98.5 84 ALA A CA 1
ATOM 636 C C . ALA A 1 84 ? 13.805 -2.043 -20.578 1 98.5 84 ALA A C 1
ATOM 638 O O . ALA A 1 84 ? 12.82 -1.339 -20.828 1 98.5 84 ALA A O 1
ATOM 639 N N . ARG A 1 85 ? 14.289 -2.844 -21.469 1 98.12 85 ARG A N 1
ATOM 640 C CA . ARG A 1 85 ? 13.742 -2.936 -22.812 1 98.12 85 ARG A CA 1
ATOM 641 C C . ARG A 1 85 ? 12.352 -3.574 -22.797 1 98.12 85 ARG A C 1
ATOM 643 O O . ARG A 1 85 ? 11.43 -3.072 -23.438 1 98.12 85 ARG A O 1
ATOM 650 N N . ARG A 1 86 ? 12.289 -4.684 -22.172 1 98.31 86 ARG A N 1
ATOM 651 C CA . ARG A 1 86 ? 11.062 -5.461 -22.047 1 98.31 86 ARG A CA 1
ATOM 652 C C . ARG A 1 86 ? 10.875 -5.98 -20.625 1 98.31 86 ARG A C 1
ATOM 654 O O . ARG A 1 86 ? 11.836 -6.449 -20 1 98.31 86 ARG A O 1
ATOM 661 N N . ILE A 1 87 ? 9.672 -5.859 -20.094 1 98.88 87 ILE A N 1
ATOM 662 C CA . ILE A 1 87 ? 9.367 -6.301 -18.734 1 98.88 87 ILE A CA 1
ATOM 663 C C . ILE A 1 87 ? 8.227 -7.305 -18.75 1 98.88 87 ILE A C 1
ATOM 665 O O . ILE A 1 87 ? 7.156 -7.027 -19.312 1 98.88 87 ILE A O 1
ATOM 669 N N . THR A 1 88 ? 8.477 -8.484 -18.25 1 98.88 88 THR A N 1
ATOM 670 C CA . THR A 1 88 ? 7.449 -9.508 -18.062 1 98.88 88 THR A CA 1
ATOM 671 C C . THR A 1 88 ? 7.109 -9.68 -16.594 1 98.88 88 THR A C 1
ATOM 673 O O . THR A 1 88 ? 8 -9.906 -15.766 1 98.88 88 THR A O 1
ATOM 676 N N . ALA A 1 89 ? 5.848 -9.469 -16.234 1 98.94 89 ALA A N 1
ATOM 677 C CA . ALA A 1 89 ? 5.375 -9.797 -14.891 1 98.94 89 ALA A CA 1
ATOM 678 C C . ALA A 1 89 ? 5.148 -11.305 -14.75 1 98.94 89 ALA A C 1
ATOM 680 O O . ALA A 1 89 ? 4.246 -11.867 -15.375 1 98.94 89 ALA A O 1
ATOM 681 N N . VAL A 1 90 ? 6 -11.984 -13.984 1 98.94 90 VAL A N 1
ATOM 682 C CA . VAL A 1 90 ? 5.895 -13.414 -13.719 1 98.94 90 VAL A CA 1
ATOM 683 C C . VAL A 1 90 ? 5.145 -13.648 -12.414 1 98.94 90 VAL A C 1
ATOM 685 O O . VAL A 1 90 ? 5.691 -13.438 -11.328 1 98.94 90 VAL A O 1
ATOM 688 N N . LEU A 1 91 ? 3.902 -14.117 -12.539 1 98.88 91 LEU A N 1
ATOM 689 C CA . LEU A 1 91 ? 2.988 -14.281 -11.414 1 98.88 91 LEU A CA 1
ATOM 690 C C . LEU A 1 91 ? 2.66 -15.75 -11.188 1 98.88 91 LEU A C 1
ATOM 692 O O . LEU A 1 91 ? 1.607 -16.234 -11.617 1 98.88 91 LEU A O 1
ATOM 696 N N . PRO A 1 92 ? 3.531 -16.438 -10.453 1 98.88 92 PRO A N 1
ATOM 697 C CA . PRO A 1 92 ? 3.229 -17.844 -10.195 1 98.88 92 PRO A CA 1
ATOM 698 C C . PRO A 1 92 ? 1.873 -18.047 -9.516 1 98.88 92 PRO A C 1
ATOM 700 O O . PRO A 1 92 ? 1.227 -19.078 -9.719 1 98.88 92 PRO A O 1
ATOM 703 N N . TYR A 1 93 ? 1.475 -17.078 -8.75 1 98.81 93 TYR A N 1
ATOM 704 C CA . TYR A 1 93 ? 0.145 -17.062 -8.156 1 98.81 93 TYR A CA 1
ATOM 705 C C . TYR A 1 93 ? -0.505 -15.695 -8.328 1 98.81 93 TYR A C 1
ATOM 707 O O . TYR A 1 93 ? 0.031 -14.68 -7.871 1 98.81 93 TYR A O 1
ATOM 715 N N . TYR A 1 94 ? -1.62 -15.68 -9.023 1 98.75 94 TYR A N 1
ATOM 716 C CA . TYR A 1 94 ? -2.404 -14.477 -9.266 1 98.75 94 TYR A CA 1
ATOM 717 C C . TYR A 1 94 ? -3.447 -14.281 -8.172 1 98.75 94 TYR A C 1
ATOM 719 O O . TYR A 1 94 ? -4.535 -14.852 -8.227 1 98.75 94 TYR A O 1
ATOM 727 N N . GLY A 1 95 ? -3.1 -13.461 -7.121 1 98.06 95 GLY A N 1
ATOM 728 C CA . GLY A 1 95 ? -4.027 -13.133 -6.051 1 98.06 95 GLY A CA 1
ATOM 729 C C . GLY A 1 95 ? -5.273 -12.422 -6.535 1 98.06 95 GLY A C 1
ATOM 730 O O . GLY A 1 95 ? -5.27 -11.805 -7.605 1 98.06 95 GLY A O 1
ATOM 731 N N . TYR A 1 96 ? -6.379 -12.5 -5.746 1 98.38 96 TYR A N 1
ATOM 732 C CA . TYR A 1 96 ? -7.68 -11.906 -6.039 1 98.38 96 TYR A CA 1
ATOM 733 C C . TYR A 1 96 ? -8.375 -12.656 -7.172 1 98.38 96 TYR A C 1
ATOM 735 O O . TYR A 1 96 ? -9.469 -12.273 -7.594 1 98.38 96 TYR A O 1
ATOM 743 N N . GLY A 1 97 ? -7.746 -13.734 -7.664 1 97.62 97 GLY A N 1
ATOM 744 C CA . GLY A 1 97 ? -8.266 -14.469 -8.805 1 97.62 97 GLY A CA 1
ATOM 745 C C . GLY A 1 97 ? -9.633 -15.07 -8.562 1 97.62 97 GLY A C 1
ATOM 746 O O . GLY A 1 97 ? -10.398 -15.289 -9.508 1 97.62 97 GLY A O 1
ATOM 747 N N . ARG A 1 98 ? -10.031 -15.336 -7.238 1 95.31 98 ARG A N 1
ATOM 748 C CA . ARG A 1 98 ? -11.32 -15.922 -6.906 1 95.31 98 ARG A CA 1
ATOM 749 C C . ARG A 1 98 ? -12.43 -14.875 -6.977 1 95.31 98 ARG A C 1
ATOM 751 O O . ARG A 1 98 ? -13.617 -15.227 -7.031 1 95.31 98 ARG A O 1
ATOM 758 N N . GLN A 1 99 ? -12.039 -13.578 -6.992 1 97.44 99 GLN A N 1
ATOM 759 C CA . GLN A 1 99 ? -12.977 -12.477 -7.137 1 97.44 99 GLN A CA 1
ATOM 760 C C . GLN A 1 99 ? -13.062 -12.008 -8.586 1 97.44 99 GLN A C 1
ATOM 762 O O . GLN A 1 99 ? -12.836 -10.828 -8.883 1 97.44 99 GLN A O 1
ATOM 767 N N . ASP A 1 100 ? -13.492 -12.961 -9.531 1 96.25 100 ASP A N 1
ATOM 768 C CA . ASP A 1 100 ? -13.328 -12.766 -10.969 1 96.25 100 ASP A CA 1
ATOM 769 C C . ASP A 1 100 ? -14.648 -12.391 -11.625 1 96.25 100 ASP A C 1
ATOM 771 O O . ASP A 1 100 ? -14.719 -12.234 -12.852 1 96.25 100 ASP A O 1
ATOM 775 N N . ARG A 1 101 ? -15.711 -12.281 -10.805 1 93.5 101 ARG A N 1
ATOM 776 C CA . ARG A 1 101 ? -17.016 -11.906 -11.328 1 93.5 101 ARG A CA 1
ATOM 777 C C . ARG A 1 101 ? -17.891 -11.273 -10.242 1 93.5 101 ARG A C 1
ATOM 779 O O . ARG A 1 101 ? -17.547 -11.328 -9.055 1 93.5 101 ARG A O 1
ATOM 786 N N . LYS A 1 102 ? -19.016 -10.625 -10.656 1 93 102 LYS A N 1
ATOM 787 C CA . LYS A 1 102 ? -20 -10.141 -9.703 1 93 102 LYS A CA 1
ATOM 788 C C . LYS A 1 102 ? -20.906 -11.273 -9.211 1 93 102 LYS A C 1
ATOM 790 O O . LYS A 1 102 ? -21.875 -11.633 -9.875 1 93 102 LYS A O 1
ATOM 795 N N . VAL A 1 103 ? -20.547 -11.758 -8.016 1 89.06 103 VAL A N 1
ATOM 796 C CA . VAL A 1 103 ? -21.344 -12.852 -7.473 1 89.06 103 VAL A CA 1
ATOM 797 C C . VAL A 1 103 ? -22.578 -12.289 -6.762 1 89.06 103 VAL A C 1
ATOM 799 O O . VAL A 1 103 ? -23.516 -13.023 -6.469 1 89.06 103 VAL A O 1
ATOM 802 N N . GLU A 1 104 ? -22.531 -11.062 -6.551 1 92.38 104 GLU A N 1
ATOM 803 C CA . GLU A 1 104 ? -23.625 -10.297 -5.98 1 92.38 104 GLU A CA 1
ATOM 804 C C . GLU A 1 104 ? -23.609 -8.852 -6.473 1 92.38 104 GLU A C 1
ATOM 806 O O . GLU A 1 104 ? -22.609 -8.398 -7.043 1 92.38 104 GLU A O 1
ATOM 811 N N . PRO A 1 105 ? -24.719 -8.195 -6.262 1 91.38 105 PRO A N 1
ATOM 812 C CA . PRO A 1 105 ? -24.75 -6.801 -6.715 1 91.38 105 PRO A CA 1
ATOM 813 C C . PRO A 1 105 ? -23.797 -5.902 -5.938 1 91.38 105 PRO A C 1
ATOM 815 O O . PRO A 1 105 ? -23.516 -6.156 -4.766 1 91.38 105 PRO A O 1
ATOM 818 N N . ARG A 1 106 ? -23.281 -4.895 -6.629 1 96.19 106 ARG A N 1
ATOM 819 C CA . ARG A 1 106 ? -22.562 -3.762 -6.047 1 96.19 106 ARG A CA 1
ATOM 820 C C . ARG A 1 106 ? -21.266 -4.215 -5.395 1 96.19 106 ARG A C 1
ATOM 822 O O . ARG A 1 106 ? -20.938 -3.773 -4.293 1 96.19 106 ARG A O 1
ATOM 829 N N . VAL A 1 107 ? -20.688 -5.18 -5.98 1 97.56 107 VAL A N 1
ATOM 830 C CA . VAL A 1 107 ? -19.344 -5.613 -5.609 1 97.56 107 VAL A CA 1
ATOM 831 C C . VAL A 1 107 ? -18.375 -5.324 -6.75 1 97.56 107 VAL A C 1
ATOM 833 O O . VAL A 1 107 ? -18.781 -5.195 -7.906 1 97.56 107 VAL A O 1
ATOM 836 N N . PRO A 1 108 ? -17.094 -5.215 -6.453 1 98.31 108 PRO A N 1
ATOM 837 C CA . PRO A 1 108 ? -16.078 -5.09 -7.508 1 98.31 108 PRO A CA 1
ATOM 838 C C . PRO A 1 108 ? -15.781 -6.414 -8.203 1 98.31 108 PRO A C 1
ATOM 840 O O . PRO A 1 108 ? -16.281 -7.461 -7.781 1 98.31 108 PRO A O 1
ATOM 843 N N . ILE A 1 109 ? -15.172 -6.309 -9.281 1 98.44 109 ILE A N 1
ATOM 844 C CA . ILE A 1 109 ? -14.461 -7.449 -9.852 1 98.44 109 ILE A CA 1
ATOM 845 C C . ILE A 1 109 ? -12.961 -7.297 -9.602 1 98.44 109 ILE A C 1
ATOM 847 O O . ILE A 1 109 ? -12.242 -6.75 -10.438 1 98.44 109 ILE A O 1
ATOM 851 N N . SER A 1 110 ? -12.578 -7.777 -8.445 1 98.44 110 SER A N 1
ATOM 852 C CA . SER A 1 110 ? -11.258 -7.488 -7.91 1 98.44 110 SER A CA 1
ATOM 853 C C . SER A 1 110 ? -10.164 -8.047 -8.812 1 98.44 110 SER A C 1
ATOM 855 O O . SER A 1 110 ? -9.109 -7.426 -8.984 1 98.44 110 SER A O 1
ATOM 857 N N . ALA A 1 111 ? -10.383 -9.203 -9.383 1 98.56 111 ALA A N 1
ATOM 858 C CA . ALA A 1 111 ? -9.391 -9.789 -10.281 1 98.56 111 ALA A CA 1
ATOM 859 C C . ALA A 1 111 ? -9.133 -8.875 -11.477 1 98.56 111 ALA A C 1
ATOM 861 O O . ALA A 1 111 ? -8 -8.758 -11.938 1 98.56 111 ALA A O 1
ATOM 862 N N . ARG A 1 112 ? -10.203 -8.312 -12 1 98.38 112 ARG A N 1
ATOM 863 C CA . ARG A 1 112 ? -10.07 -7.363 -13.102 1 98.38 112 ARG A CA 1
ATOM 864 C C . ARG A 1 112 ? -9.32 -6.109 -12.656 1 98.38 112 ARG A C 1
ATOM 866 O O . ARG A 1 112 ? -8.445 -5.617 -13.367 1 98.38 112 ARG A O 1
ATOM 873 N N . VAL A 1 113 ? -9.656 -5.613 -11.469 1 98.69 113 VAL A N 1
ATOM 874 C CA . VAL A 1 113 ? -8.977 -4.434 -10.938 1 98.69 113 VAL A CA 1
ATOM 875 C C . VAL A 1 113 ? -7.477 -4.699 -10.844 1 98.69 113 VAL A C 1
ATOM 877 O O . VAL A 1 113 ? -6.668 -3.867 -11.258 1 98.69 113 VAL A O 1
ATOM 880 N N . VAL A 1 114 ? -7.09 -5.805 -10.352 1 98.81 114 VAL A N 1
ATOM 881 C CA . VAL A 1 114 ? -5.684 -6.156 -10.203 1 98.81 114 VAL A CA 1
ATOM 882 C C . VAL A 1 114 ? -5.004 -6.176 -11.57 1 98.81 114 VAL A C 1
ATOM 884 O O . VAL A 1 114 ? -3.893 -5.664 -11.727 1 98.81 114 VAL A O 1
ATOM 887 N N . ALA A 1 115 ? -5.684 -6.809 -12.594 1 98.88 115 ALA A N 1
ATOM 888 C CA . ALA A 1 115 ? -5.133 -6.797 -13.945 1 98.88 115 ALA A CA 1
ATOM 889 C C . ALA A 1 115 ? -4.906 -5.367 -14.43 1 98.88 115 ALA A C 1
ATOM 891 O O . ALA A 1 115 ? -3.844 -5.051 -14.969 1 98.88 115 ALA A O 1
ATOM 892 N N . ASP A 1 116 ? -5.895 -4.457 -14.195 1 98.69 116 ASP A N 1
ATOM 893 C CA . ASP A 1 116 ? -5.789 -3.057 -14.594 1 98.69 116 ASP A CA 1
ATOM 894 C C . ASP A 1 116 ? -4.629 -2.367 -13.875 1 98.69 116 ASP A C 1
ATOM 896 O O . ASP A 1 116 ? -3.9 -1.578 -14.477 1 98.69 116 ASP A O 1
ATOM 900 N N . LEU A 1 117 ? -4.469 -2.678 -12.617 1 98.81 117 LEU A N 1
ATOM 901 C CA . LEU A 1 117 ? -3.385 -2.082 -11.844 1 98.81 117 LEU A CA 1
ATOM 902 C C . LEU A 1 117 ? -2.027 -2.506 -12.398 1 98.81 117 LEU A C 1
ATOM 904 O O . LEU A 1 117 ? -1.134 -1.674 -12.562 1 98.81 117 LEU A O 1
ATOM 908 N N . ILE A 1 118 ? -1.885 -3.783 -12.672 1 98.88 118 ILE A N 1
ATOM 909 C CA . ILE A 1 118 ? -0.625 -4.297 -13.203 1 98.88 118 ILE A CA 1
ATOM 910 C C . ILE A 1 118 ? -0.322 -3.641 -14.547 1 98.88 118 ILE A C 1
ATOM 912 O O . ILE A 1 118 ? 0.791 -3.16 -14.773 1 98.88 118 ILE A O 1
ATOM 916 N N . GLU A 1 119 ? -1.293 -3.574 -15.383 1 98.62 119 GLU A N 1
ATOM 917 C CA . GLU A 1 119 ? -1.08 -2.99 -16.703 1 98.62 119 GLU A CA 1
ATOM 918 C C . GLU A 1 119 ? -0.735 -1.508 -16.609 1 98.62 119 GLU A C 1
ATOM 920 O O . GLU A 1 119 ? -0.026 -0.971 -17.453 1 98.62 119 GLU A O 1
ATOM 925 N N . THR A 1 120 ? -1.211 -0.863 -15.57 1 98.12 120 THR A N 1
ATOM 926 C CA . THR A 1 120 ? -1.001 0.568 -15.383 1 98.12 120 THR A CA 1
ATOM 927 C C . THR A 1 120 ? 0.487 0.885 -15.25 1 98.12 120 THR A C 1
ATOM 929 O O . THR A 1 120 ? 0.944 1.938 -15.703 1 98.12 120 THR A O 1
ATOM 932 N N . VAL A 1 121 ? 1.257 -0.045 -14.68 1 98.19 121 VAL A N 1
ATOM 933 C CA . VAL A 1 121 ? 2.678 0.23 -14.492 1 98.19 121 VAL A CA 1
ATOM 934 C C . VAL A 1 121 ? 3.473 -0.294 -15.688 1 98.19 121 VAL A C 1
ATOM 936 O O . VAL A 1 121 ? 4.699 -0.165 -15.727 1 98.19 121 VAL A O 1
ATOM 939 N N . GLY A 1 122 ? 2.891 -0.931 -16.641 1 97.75 122 GLY A N 1
ATOM 940 C CA . GLY A 1 122 ? 3.365 -0.994 -18.016 1 97.75 122 GLY A CA 1
ATOM 941 C C . GLY A 1 122 ? 4.219 -2.215 -18.297 1 97.75 122 GLY A C 1
ATOM 942 O O . GLY A 1 122 ? 5.223 -2.127 -19 1 97.75 122 GLY A O 1
ATOM 943 N N . PRO A 1 123 ? 3.984 -3.402 -17.703 1 98.75 123 PRO A N 1
ATOM 944 C CA . PRO A 1 123 ? 4.676 -4.574 -18.25 1 98.75 123 PRO A CA 1
ATOM 945 C C . PRO A 1 123 ? 4.281 -4.875 -19.688 1 98.75 123 PRO A C 1
ATOM 947 O O . PRO A 1 123 ? 3.203 -4.473 -20.141 1 98.75 123 PRO A O 1
ATOM 950 N N . ASN A 1 124 ? 5.18 -5.57 -20.375 1 98.62 124 ASN A N 1
ATOM 951 C CA . ASN A 1 124 ? 4.938 -5.941 -21.766 1 98.62 124 ASN A CA 1
ATOM 952 C C . ASN A 1 124 ? 4.168 -7.258 -21.859 1 98.62 124 ASN A C 1
ATOM 954 O O . ASN A 1 124 ? 3.523 -7.527 -22.875 1 98.62 124 ASN A O 1
ATOM 958 N N . ARG A 1 125 ? 4.289 -8.07 -20.812 1 98.44 125 ARG A N 1
ATOM 959 C CA . ARG A 1 125 ? 3.75 -9.422 -20.844 1 98.44 125 ARG A CA 1
ATOM 960 C C . ARG A 1 125 ? 3.494 -9.93 -19.422 1 98.44 125 ARG A C 1
ATOM 962 O O . ARG A 1 125 ? 4.105 -9.453 -18.469 1 98.44 125 ARG A O 1
ATOM 969 N N . VAL A 1 126 ? 2.484 -10.773 -19.297 1 98.75 126 VAL A N 1
ATOM 970 C CA . VAL A 1 126 ? 2.246 -11.492 -18.047 1 98.75 126 VAL A CA 1
ATOM 971 C C . VAL A 1 126 ? 2.484 -12.984 -18.266 1 98.75 126 VAL A C 1
ATOM 973 O O . VAL A 1 126 ? 2.064 -13.555 -19.266 1 98.75 126 VAL A O 1
ATOM 976 N N . LEU A 1 127 ? 3.318 -13.609 -17.422 1 98.69 127 LEU A N 1
ATOM 977 C CA . LEU A 1 127 ? 3.514 -15.047 -17.312 1 98.69 127 LEU A CA 1
ATOM 978 C C . LEU A 1 127 ? 2.951 -15.57 -15.992 1 98.69 127 LEU A C 1
ATOM 980 O O . LEU A 1 127 ? 3.369 -15.141 -14.922 1 98.69 127 LEU A O 1
ATOM 984 N N . THR A 1 128 ? 1.928 -16.406 -16.078 1 98.69 128 THR A N 1
ATOM 985 C CA . THR A 1 128 ? 1.249 -16.859 -14.859 1 98.69 128 THR A CA 1
ATOM 986 C C . THR A 1 128 ? 0.901 -18.344 -14.953 1 98.69 128 THR A C 1
ATOM 988 O O . THR A 1 128 ? 1.278 -19.016 -15.914 1 98.69 128 THR A O 1
ATOM 991 N N . MET A 1 129 ? 0.34 -18.906 -13.812 1 98.25 129 MET A N 1
ATOM 992 C CA . MET A 1 129 ? 0.001 -20.328 -13.758 1 98.25 129 MET A CA 1
ATOM 993 C C . MET A 1 129 ? -1.331 -20.547 -13.047 1 98.25 129 MET A C 1
ATOM 995 O O . MET A 1 129 ? -1.586 -19.938 -12 1 98.25 129 MET A O 1
ATOM 999 N N . ASP A 1 130 ? -2.135 -21.344 -13.656 1 97.62 130 ASP A N 1
ATOM 1000 C CA . ASP A 1 130 ? -3.379 -21.844 -13.086 1 97.62 130 ASP A CA 1
ATOM 1001 C C . ASP A 1 130 ? -4.195 -20.719 -12.461 1 97.62 130 ASP A C 1
ATOM 1003 O O . ASP A 1 130 ? -4.465 -20.734 -11.258 1 97.62 130 ASP A O 1
ATOM 1007 N N . LEU A 1 131 ? -4.562 -19.781 -13.359 1 97.94 131 LEU A N 1
ATOM 1008 C CA . LEU A 1 131 ? -5.566 -18.797 -12.945 1 97.94 131 LEU A CA 1
ATOM 1009 C C . LEU A 1 131 ? -6.828 -19.5 -12.453 1 97.94 131 LEU A C 1
ATOM 1011 O O . LEU A 1 131 ? -7.191 -20.562 -12.961 1 97.94 131 LEU A O 1
ATOM 1015 N N . HIS A 1 132 ? -7.527 -18.922 -11.414 1 96.69 132 HIS A N 1
ATOM 1016 C CA . HIS A 1 132 ? -8.75 -19.516 -10.875 1 96.69 132 HIS A CA 1
ATOM 1017 C C . HIS A 1 132 ? -9.773 -19.75 -11.984 1 96.69 132 HIS A C 1
ATOM 1019 O O . HIS A 1 132 ? -10.477 -20.766 -11.969 1 96.69 132 HIS A O 1
ATOM 1025 N N . ALA A 1 133 ? -9.812 -18.844 -12.852 1 95.56 133 ALA A N 1
ATOM 1026 C CA . ALA A 1 133 ? -10.617 -18.953 -14.062 1 95.56 133 ALA A CA 1
ATOM 1027 C C . ALA A 1 133 ? -9.812 -18.547 -15.297 1 95.56 133 ALA A C 1
ATOM 1029 O O . ALA A 1 133 ? -9.156 -17.5 -15.297 1 95.56 133 ALA A O 1
ATOM 1030 N N . ASP A 1 134 ? -9.938 -19.312 -16.312 1 93.94 134 ASP A N 1
ATOM 1031 C CA . ASP A 1 134 ? -9.188 -19.047 -17.531 1 93.94 134 ASP A CA 1
ATOM 1032 C C . ASP A 1 134 ? -9.57 -17.703 -18.125 1 93.94 134 ASP A C 1
ATOM 1034 O O . ASP A 1 134 ? -8.75 -17.062 -18.797 1 93.94 134 ASP A O 1
ATOM 1038 N N . GLN A 1 135 ? -10.766 -17.312 -17.891 1 96.25 135 GLN A N 1
ATOM 1039 C CA . GLN A 1 135 ? -11.305 -16.062 -18.438 1 96.25 135 GLN A CA 1
ATOM 1040 C C . GLN A 1 135 ? -10.508 -14.859 -17.953 1 96.25 135 GLN A C 1
ATOM 1042 O O . GLN A 1 135 ? -10.508 -13.805 -18.594 1 96.25 135 GLN A O 1
ATOM 1047 N N . ILE A 1 136 ? -9.797 -14.977 -16.875 1 97.94 136 ILE A N 1
ATOM 1048 C CA . ILE A 1 136 ? -9.008 -13.891 -16.312 1 97.94 136 ILE A CA 1
ATOM 1049 C C . ILE A 1 136 ? -7.949 -13.438 -17.312 1 97.94 136 ILE A C 1
ATOM 1051 O O . ILE A 1 136 ? -7.551 -12.273 -17.312 1 97.94 136 ILE A O 1
ATOM 1055 N N . GLN A 1 137 ? -7.477 -14.336 -18.188 1 97.75 137 GLN A N 1
ATOM 1056 C CA . GLN A 1 137 ? -6.547 -13.953 -19.25 1 97.75 137 GLN A CA 1
ATOM 1057 C C . GLN A 1 137 ? -7.078 -12.766 -20.047 1 97.75 137 GLN A C 1
ATOM 1059 O O . GLN A 1 137 ? -6.305 -11.898 -20.469 1 97.75 137 GLN A O 1
ATOM 1064 N N . GLY A 1 138 ? -8.375 -12.68 -20.188 1 98.06 138 GLY A N 1
ATOM 1065 C CA . GLY A 1 138 ? -9.016 -11.617 -20.953 1 98.06 138 GLY A CA 1
ATOM 1066 C C . GLY A 1 138 ? -9.094 -10.305 -20.203 1 98.06 138 GLY A C 1
ATOM 1067 O O . GLY A 1 138 ? -9.469 -9.281 -20.766 1 98.06 138 GLY A O 1
ATOM 1068 N N . PHE A 1 139 ? -8.812 -10.32 -18.906 1 98.38 139 PHE A N 1
ATOM 1069 C CA . PHE A 1 139 ? -8.797 -9.078 -18.141 1 98.38 139 PHE A CA 1
ATOM 1070 C C . PHE A 1 139 ? -7.602 -8.219 -18.531 1 98.38 139 PHE A C 1
ATOM 1072 O O . PHE A 1 139 ? -7.609 -7.004 -18.328 1 98.38 139 PHE A O 1
ATOM 1079 N N . PHE A 1 140 ? -6.559 -8.891 -19.062 1 98.56 140 PHE A N 1
ATOM 1080 C CA . PHE A 1 140 ? -5.359 -8.188 -19.5 1 98.56 140 PHE A CA 1
ATOM 1081 C C . PHE A 1 140 ? -5.484 -7.773 -20.969 1 98.56 140 PHE A C 1
ATOM 1083 O O . PHE A 1 140 ? -6.016 -8.523 -21.781 1 98.56 140 PHE A O 1
ATOM 1090 N N . ARG A 1 141 ? -5.008 -6.605 -21.359 1 97.44 141 ARG A N 1
ATOM 1091 C CA . ARG A 1 141 ? -4.941 -6.133 -22.734 1 97.44 141 ARG A CA 1
ATOM 1092 C C . ARG A 1 141 ? -3.574 -6.422 -23.344 1 97.44 141 ARG A C 1
ATOM 1094 O O . ARG A 1 141 ? -3.359 -6.191 -24.547 1 97.44 141 ARG A O 1
ATOM 1101 N N . ILE A 1 142 ? -2.652 -7 -22.578 1 98.38 142 ILE A N 1
ATOM 1102 C CA . ILE A 1 142 ? -1.321 -7.398 -23.016 1 98.38 142 ILE A CA 1
ATOM 1103 C C . ILE A 1 142 ? -1.239 -8.922 -23.094 1 98.38 142 ILE A C 1
ATOM 1105 O O . ILE A 1 142 ? -2.094 -9.625 -22.547 1 98.38 142 ILE A O 1
ATOM 1109 N N . PRO A 1 143 ? -0.181 -9.477 -23.781 1 97.62 143 PRO A N 1
ATOM 1110 C CA . PRO A 1 143 ? -0.068 -10.93 -23.891 1 97.62 143 PRO A CA 1
ATOM 1111 C C . PRO A 1 143 ? 0.059 -11.609 -22.531 1 97.62 143 PRO A C 1
ATOM 1113 O O . PRO A 1 143 ? 0.763 -11.109 -21.641 1 97.62 143 PRO A O 1
ATOM 1116 N N . VAL A 1 144 ? -0.669 -12.648 -22.406 1 98.12 144 VAL A N 1
ATOM 1117 C CA . VAL A 1 144 ? -0.622 -13.477 -21.203 1 98.12 144 VAL A CA 1
ATOM 1118 C C . VAL A 1 144 ? -0.193 -14.898 -21.562 1 98.12 144 VAL A C 1
ATOM 1120 O O . VAL A 1 144 ? -0.827 -15.547 -22.391 1 98.12 144 VAL A O 1
ATOM 1123 N N . ASP A 1 145 ? 0.881 -15.359 -21.031 1 97.69 145 ASP A N 1
ATOM 1124 C CA . ASP A 1 145 ? 1.265 -16.766 -21.062 1 97.69 145 ASP A CA 1
ATOM 1125 C C . ASP A 1 145 ? 0.795 -17.5 -19.812 1 97.69 145 ASP A C 1
ATOM 1127 O O . ASP A 1 145 ? 1.255 -17.188 -18.703 1 97.69 145 ASP A O 1
ATOM 1131 N N . HIS A 1 146 ? -0.088 -18.375 -19.969 1 97.44 146 HIS A N 1
ATOM 1132 C CA . HIS A 1 146 ? -0.75 -19.078 -18.875 1 97.44 146 HIS A CA 1
ATOM 1133 C C . HIS A 1 146 ? -0.289 -20.531 -18.797 1 97.44 146 HIS A C 1
ATOM 1135 O O . HIS A 1 146 ? -0.728 -21.375 -19.594 1 97.44 146 HIS A O 1
ATOM 1141 N N . LEU A 1 147 ? 0.563 -20.828 -17.812 1 97.44 147 LEU A N 1
ATOM 1142 C CA . LEU A 1 147 ? 1.094 -22.172 -17.609 1 97.44 147 LEU A CA 1
ATOM 1143 C C . LEU A 1 147 ? 0.153 -23 -16.75 1 97.44 147 LEU A C 1
ATOM 1145 O O . LEU A 1 147 ? -0.727 -22.453 -16.078 1 97.44 147 LEU A O 1
ATOM 1149 N N . TYR A 1 148 ? 0.379 -24.297 -16.828 1 96.88 148 TYR A N 1
ATOM 1150 C CA . TYR A 1 148 ? -0.405 -25.234 -16.047 1 96.88 148 TYR A CA 1
ATOM 1151 C C . TYR A 1 148 ? 0.501 -26.125 -15.195 1 96.88 148 TYR A C 1
ATOM 1153 O O . TYR A 1 148 ? 1.548 -26.578 -15.664 1 96.88 148 TYR A O 1
ATOM 1161 N N . PHE A 1 149 ? 0.024 -26.359 -13.992 1 97.69 149 PHE A N 1
ATOM 1162 C CA . PHE A 1 149 ? 0.74 -27.234 -13.078 1 97.69 149 PHE A CA 1
ATOM 1163 C C . PHE A 1 149 ? 0.512 -28.703 -13.438 1 97.69 149 PHE A C 1
ATOM 1165 O O . PHE A 1 149 ? 1.32 -29.562 -13.094 1 97.69 149 PHE A O 1
ATOM 1172 N N . SER A 1 150 ? -0.421 -28.984 -14.148 1 96.81 150 SER A N 1
ATOM 1173 C CA . SER A 1 150 ? -0.964 -30.312 -14.414 1 96.81 150 SER A CA 1
ATOM 1174 C C . SER A 1 150 ? 0.112 -31.266 -14.945 1 96.81 150 SER A C 1
ATOM 1176 O O . SER A 1 150 ? 0.234 -32.406 -14.477 1 96.81 150 SER A O 1
ATOM 1178 N N . PRO A 1 151 ? 0.932 -30.75 -15.891 1 95.31 151 PRO A N 1
ATOM 1179 C CA . PRO A 1 151 ? 1.947 -31.688 -16.375 1 95.31 151 PRO A CA 1
ATOM 1180 C C . PRO A 1 151 ? 2.951 -32.094 -15.297 1 95.31 151 PRO A C 1
ATOM 1182 O O . PRO A 1 151 ? 3.361 -33.25 -15.227 1 95.31 151 PRO A O 1
ATOM 1185 N N . VAL A 1 152 ? 3.332 -31.156 -14.477 1 97.44 152 VAL A N 1
ATOM 1186 C CA . VAL A 1 152 ? 4.258 -31.438 -13.383 1 97.44 152 VAL A CA 1
ATOM 1187 C C . VAL A 1 152 ? 3.609 -32.406 -12.398 1 97.44 152 VAL A C 1
ATOM 1189 O O . VAL A 1 152 ? 4.227 -33.375 -11.984 1 97.44 152 VAL A O 1
ATOM 1192 N N . LEU A 1 153 ? 2.398 -32.125 -12.062 1 98.19 153 LEU A N 1
ATOM 1193 C CA . LEU A 1 153 ? 1.657 -32.969 -11.133 1 98.19 153 LEU A CA 1
ATOM 1194 C C . LEU A 1 153 ? 1.456 -34.375 -11.711 1 98.19 153 LEU A C 1
ATOM 1196 O O . LEU A 1 153 ? 1.62 -35.375 -11 1 98.19 153 LEU A O 1
ATOM 1200 N N . ALA A 1 154 ? 1.096 -34.5 -12.945 1 97.62 154 ALA A N 1
ATOM 1201 C CA . ALA A 1 154 ? 0.851 -35.781 -13.586 1 97.62 154 ALA A CA 1
ATOM 1202 C C . ALA A 1 154 ? 2.105 -36.656 -13.578 1 97.62 154 ALA A C 1
ATOM 1204 O O . ALA A 1 154 ? 2.035 -37.844 -13.32 1 97.62 154 ALA A O 1
ATOM 1205 N N . GLU A 1 155 ? 3.182 -36 -13.891 1 97.25 155 GLU A N 1
ATOM 1206 C CA . GLU A 1 155 ? 4.438 -36.719 -13.844 1 97.25 155 GLU A CA 1
ATOM 1207 C C . GLU A 1 155 ? 4.664 -37.344 -12.469 1 97.25 155 GLU A C 1
ATOM 1209 O O . GLU A 1 155 ? 5.008 -38.531 -12.359 1 97.25 155 GLU A O 1
ATOM 1214 N N . TYR A 1 156 ? 4.43 -36.625 -11.445 1 98.19 156 TYR A N 1
ATOM 1215 C CA . TYR A 1 156 ? 4.629 -37.125 -10.078 1 98.19 156 TYR A CA 1
ATOM 1216 C C . TYR A 1 156 ? 3.621 -38.219 -9.734 1 98.19 156 TYR A C 1
ATOM 1218 O O . TYR A 1 156 ? 3.994 -39.281 -9.234 1 98.19 156 TYR A O 1
ATOM 1226 N N . ILE A 1 157 ? 2.375 -38 -9.984 1 98.19 157 ILE A N 1
ATOM 1227 C CA . ILE A 1 157 ? 1.325 -38.938 -9.648 1 98.19 157 ILE A CA 1
ATOM 1228 C C . ILE A 1 157 ? 1.556 -40.25 -10.398 1 98.19 157 ILE A C 1
ATOM 1230 O O . ILE A 1 157 ? 1.41 -41.344 -9.828 1 98.19 157 ILE A O 1
ATOM 1234 N N . ASN A 1 158 ? 1.907 -40.188 -11.648 1 97.56 158 ASN A N 1
ATOM 1235 C CA . ASN A 1 158 ? 2.205 -41.406 -12.414 1 97.56 158 ASN A CA 1
ATOM 1236 C C . ASN A 1 158 ? 3.379 -42.156 -11.82 1 97.56 158 ASN A C 1
ATOM 1238 O O . ASN A 1 158 ? 3.404 -43.406 -11.867 1 97.56 158 ASN A O 1
ATOM 1242 N N . SER A 1 159 ? 4.277 -41.438 -11.281 1 98 159 SER A N 1
ATOM 1243 C CA . SER A 1 159 ? 5.445 -42.094 -10.695 1 98 159 SER A CA 1
ATOM 1244 C C . SER A 1 159 ? 5.066 -42.906 -9.453 1 98 159 SER A C 1
ATOM 1246 O O . SER A 1 159 ? 5.805 -43.781 -9.031 1 98 159 SER A O 1
ATOM 1248 N N . LEU A 1 160 ? 3.99 -42.531 -8.82 1 96.88 160 LEU A N 1
ATOM 1249 C CA . LEU A 1 160 ? 3.543 -43.25 -7.625 1 96.88 160 LEU A CA 1
ATOM 1250 C C . LEU A 1 160 ? 2.941 -44.594 -7.984 1 96.88 160 LEU A C 1
ATOM 1252 O O . LEU A 1 160 ? 2.803 -45.469 -7.121 1 96.88 160 LEU A O 1
ATOM 1256 N N . LYS A 1 161 ? 2.512 -44.844 -9.164 1 96.38 161 LYS A N 1
ATOM 1257 C CA . LYS A 1 161 ? 1.942 -46.125 -9.648 1 96.38 161 LYS A CA 1
ATOM 1258 C C . LYS A 1 161 ? 0.771 -46.562 -8.781 1 96.38 161 LYS A C 1
ATOM 1260 O O . LYS A 1 161 ? 0.709 -47.719 -8.367 1 96.38 161 LYS A O 1
ATOM 1265 N N . MET A 1 162 ? -0.083 -45.656 -8.609 1 94.81 162 MET A N 1
ATOM 1266 C CA . MET A 1 162 ? -1.259 -45.969 -7.809 1 94.81 162 MET A CA 1
ATOM 1267 C C . MET A 1 162 ? -2.299 -46.719 -8.641 1 94.81 162 MET A C 1
ATOM 1269 O O . MET A 1 162 ? -2.625 -46.312 -9.75 1 94.81 162 MET A O 1
ATOM 1273 N N . ASP A 1 163 ? -2.779 -47.75 -8.062 1 92.94 163 ASP A N 1
ATOM 1274 C CA . ASP A 1 163 ? -3.854 -48.5 -8.711 1 92.94 163 ASP A CA 1
ATOM 1275 C C . ASP A 1 163 ? -5.219 -47.906 -8.383 1 92.94 163 ASP A C 1
ATOM 1277 O O . ASP A 1 163 ? -5.391 -47.281 -7.344 1 92.94 163 ASP A O 1
ATOM 1281 N N . ASP A 1 164 ? -6.133 -48.031 -9.305 1 95.94 164 ASP A N 1
ATOM 1282 C CA . ASP A 1 164 ? -7.531 -47.656 -9.109 1 95.94 164 ASP A CA 1
ATOM 1283 C C . ASP A 1 164 ? -7.66 -46.219 -8.656 1 95.94 164 ASP A C 1
ATOM 1285 O O . ASP A 1 164 ? -8.359 -45.906 -7.688 1 95.94 164 ASP A O 1
ATOM 1289 N N . LEU A 1 165 ? -6.949 -45.469 -9.367 1 98 165 LEU A N 1
ATOM 1290 C CA . LEU A 1 165 ? -6.926 -44.031 -9.039 1 98 165 LEU A CA 1
ATOM 1291 C C . LEU A 1 165 ? -8.219 -43.375 -9.477 1 98 165 LEU A C 1
ATOM 1293 O O . LEU A 1 165 ? -8.688 -43.594 -10.594 1 98 165 LEU A O 1
ATOM 1297 N N . VAL A 1 166 ? -8.852 -42.594 -8.562 1 98.69 166 VAL A N 1
ATOM 1298 C CA . VAL A 1 166 ? -10.023 -41.781 -8.844 1 98.69 166 VAL A CA 1
ATOM 1299 C C . VAL A 1 166 ? -9.703 -40.312 -8.578 1 98.69 166 VAL A C 1
ATOM 1301 O O . VAL A 1 166 ? -9.266 -39.938 -7.484 1 98.69 166 VAL A O 1
ATOM 1304 N N . ILE A 1 167 ? -9.828 -39.5 -9.633 1 98.69 167 ILE A N 1
ATOM 1305 C CA . ILE A 1 167 ? -9.656 -38.062 -9.469 1 98.69 167 ILE A CA 1
ATOM 1306 C C . ILE A 1 167 ? -10.977 -37.438 -9.008 1 98.69 167 ILE A C 1
ATOM 1308 O O . ILE A 1 167 ? -12.008 -37.594 -9.672 1 98.69 167 ILE A O 1
ATOM 1312 N N . VAL A 1 168 ? -10.898 -36.781 -7.863 1 98.62 168 VAL A N 1
ATOM 1313 C CA . VAL A 1 168 ? -12.125 -36.312 -7.23 1 98.62 168 VAL A CA 1
ATOM 1314 C C . VAL A 1 168 ? -12.148 -34.781 -7.238 1 98.62 168 VAL A C 1
ATOM 1316 O O . VAL A 1 168 ? -11.203 -34.156 -6.777 1 98.62 168 VAL A O 1
ATOM 1319 N N . SER A 1 169 ? -13.172 -34.25 -7.836 1 97.62 169 SER A N 1
ATOM 1320 C CA . SER A 1 169 ? -13.438 -32.812 -7.727 1 97.62 169 SER A CA 1
ATOM 1321 C C . SER A 1 169 ? -14.156 -32.469 -6.422 1 97.62 169 SER A C 1
ATOM 1323 O O . SER A 1 169 ? -15.172 -33.094 -6.094 1 97.62 169 SER A O 1
ATOM 1325 N N . PRO A 1 170 ? -13.547 -31.516 -5.695 1 95.12 170 PRO A N 1
ATOM 1326 C CA . PRO A 1 170 ? -14.172 -31.203 -4.41 1 95.12 170 PRO A CA 1
ATOM 1327 C C . PRO A 1 170 ? -15.516 -30.5 -4.562 1 95.12 170 PRO A C 1
ATOM 1329 O O . PRO A 1 170 ? -16.281 -30.406 -3.605 1 95.12 170 PRO A O 1
ATOM 1332 N N . ASP A 1 171 ? -15.773 -29.938 -5.723 1 88.44 171 ASP A N 1
ATOM 1333 C CA . ASP A 1 171 ? -17.047 -29.312 -6.035 1 88.44 171 ASP A CA 1
ATOM 1334 C C . ASP A 1 171 ? -17.359 -29.406 -7.531 1 88.44 171 ASP A C 1
ATOM 1336 O O . ASP A 1 171 ? -16.562 -29.953 -8.297 1 88.44 171 ASP A O 1
ATOM 1340 N N . SER A 1 172 ? -18.562 -28.953 -7.855 1 86.56 172 SER A N 1
ATOM 1341 C CA . SER A 1 172 ? -18.984 -29.078 -9.25 1 86.56 172 SER A CA 1
ATOM 1342 C C . SER A 1 172 ? -18.141 -28.203 -10.164 1 86.56 172 SER A C 1
ATOM 1344 O O . SER A 1 172 ? -17.938 -28.531 -11.336 1 86.56 172 SER A O 1
ATOM 1346 N N . GLY A 1 173 ? -17.594 -27.172 -9.695 1 86.38 173 GLY A N 1
ATOM 1347 C CA . GLY A 1 173 ? -16.844 -26.219 -10.5 1 86.38 173 GLY A CA 1
ATOM 1348 C C . GLY A 1 173 ? -15.508 -26.766 -10.977 1 86.38 173 GLY A C 1
ATOM 1349 O O . GLY A 1 173 ? -14.977 -26.312 -11.992 1 86.38 173 GLY A O 1
ATOM 1350 N N . GLY A 1 174 ? -14.945 -27.781 -10.281 1 92.25 174 GLY A N 1
ATOM 1351 C CA . GLY A 1 174 ? -13.641 -28.328 -10.609 1 92.25 174 GLY A CA 1
ATOM 1352 C C . GLY A 1 174 ? -13.711 -29.609 -11.398 1 92.25 174 GLY A C 1
ATOM 1353 O O . GLY A 1 174 ? -12.688 -30.266 -11.625 1 92.25 174 GLY A O 1
ATOM 1354 N N . ALA A 1 175 ? -14.945 -30 -11.812 1 94 175 ALA A N 1
ATOM 1355 C CA . ALA A 1 175 ? -15.148 -31.297 -12.453 1 94 175 ALA A CA 1
ATOM 1356 C C . ALA A 1 175 ? -14.328 -31.406 -13.742 1 94 175 ALA A C 1
ATOM 1358 O O . ALA A 1 175 ? -13.711 -32.438 -14.008 1 94 175 ALA A O 1
ATOM 1359 N N . GLU A 1 176 ? -14.336 -30.297 -14.484 1 93.88 176 GLU A N 1
ATOM 1360 C CA . GLU A 1 176 ? -13.602 -30.328 -15.75 1 93.88 176 GLU A CA 1
ATOM 1361 C C . GLU A 1 176 ? -12.102 -30.453 -15.508 1 93.88 176 GLU A C 1
ATOM 1363 O O . GLU A 1 176 ? -11.414 -31.219 -16.203 1 93.88 176 GLU A O 1
ATOM 1368 N N . ARG A 1 177 ? -11.633 -29.797 -14.586 1 95.38 177 ARG A N 1
ATOM 1369 C CA . ARG A 1 177 ? -10.227 -29.906 -14.203 1 95.38 177 ARG A CA 1
ATOM 1370 C C . ARG A 1 177 ? -9.891 -31.328 -13.789 1 95.38 177 ARG A C 1
ATOM 1372 O O . ARG A 1 177 ? -8.883 -31.891 -14.234 1 95.38 177 ARG A O 1
ATOM 1379 N N . ALA A 1 178 ? -10.719 -31.922 -13 1 97.19 178 ALA A N 1
ATOM 1380 C CA . ALA A 1 178 ? -10.516 -33.281 -12.531 1 97.19 178 ALA A CA 1
ATOM 1381 C C . ALA A 1 178 ? -10.562 -34.281 -13.695 1 97.19 178 ALA A C 1
ATOM 1383 O O . ALA A 1 178 ? -9.734 -35.188 -13.773 1 97.19 178 ALA A O 1
ATOM 1384 N N . ARG A 1 179 ? -11.523 -34.062 -14.523 1 96.25 179 ARG A N 1
ATOM 1385 C CA . ARG A 1 179 ? -11.656 -34.938 -15.68 1 96.25 179 ARG A CA 1
ATOM 1386 C C . ARG A 1 179 ? -10.414 -34.875 -16.562 1 96.25 179 ARG A C 1
ATOM 1388 O O . ARG A 1 179 ? -9.867 -35.906 -16.938 1 96.25 179 ARG A O 1
ATOM 1395 N N . ASN A 1 180 ? -10.023 -33.688 -16.859 1 96.12 180 ASN A N 1
ATOM 1396 C CA . ASN A 1 180 ? -8.852 -33.5 -17.719 1 96.12 180 ASN A CA 1
ATOM 1397 C C . ASN A 1 180 ? -7.598 -34.094 -17.094 1 96.12 180 ASN A C 1
ATOM 1399 O O . ASN A 1 180 ? -6.773 -34.719 -17.781 1 96.12 180 ASN A O 1
ATOM 1403 N N . PHE A 1 181 ? -7.512 -33.938 -15.898 1 97.75 181 PHE A N 1
ATOM 1404 C CA . PHE A 1 181 ? -6.352 -34.5 -15.211 1 97.75 181 PHE A CA 1
ATOM 1405 C C . PHE A 1 181 ? -6.418 -36.031 -15.203 1 97.75 181 PHE A C 1
ATOM 1407 O O . PHE A 1 181 ? -5.395 -36.688 -15.352 1 97.75 181 PHE A O 1
ATOM 1414 N N . GLY A 1 182 ? -7.582 -36.594 -14.953 1 97.69 182 GLY A N 1
ATOM 1415 C CA . GLY A 1 182 ? -7.766 -38.031 -15.008 1 97.69 182 GLY A CA 1
ATOM 1416 C C . GLY A 1 182 ? -7.238 -38.656 -16.281 1 97.69 182 GLY A C 1
ATOM 1417 O O . GLY A 1 182 ? -6.645 -39.719 -16.25 1 97.69 182 GLY A O 1
ATOM 1418 N N . LYS A 1 183 ? -7.398 -37.906 -17.328 1 96.12 183 LYS A N 1
ATOM 1419 C CA . LYS A 1 183 ? -6.906 -38.406 -18.609 1 96.12 183 LYS A CA 1
ATOM 1420 C C . LYS A 1 183 ? -5.383 -38.531 -18.594 1 96.12 183 LYS A C 1
ATOM 1422 O O . LYS A 1 183 ? -4.812 -39.406 -19.25 1 96.12 183 LYS A O 1
ATOM 1427 N N . LYS A 1 184 ? -4.789 -37.719 -17.906 1 95.88 184 LYS A N 1
ATOM 1428 C CA . LYS A 1 184 ? -3.332 -37.688 -17.875 1 95.88 184 LYS A CA 1
ATOM 1429 C C . LYS A 1 184 ? -2.75 -38.75 -16.984 1 95.88 184 LYS A C 1
ATOM 1431 O O . LYS A 1 184 ? -1.604 -39.188 -17.172 1 95.88 184 LYS A O 1
ATOM 1436 N N . VAL A 1 185 ? -3.49 -39.188 -16.047 1 97.69 185 VAL A N 1
ATOM 1437 C CA . VAL A 1 185 ? -2.918 -40.125 -15.062 1 97.69 185 VAL A CA 1
ATOM 1438 C C . VAL A 1 185 ? -3.705 -41.438 -15.055 1 97.69 185 VAL A C 1
ATOM 1440 O O . VAL A 1 185 ? -3.523 -42.25 -14.172 1 97.69 185 VAL A O 1
ATOM 1443 N N . ASN A 1 186 ? -4.551 -41.625 -15.977 1 96.5 186 ASN A N 1
ATOM 1444 C CA . ASN A 1 186 ? -5.379 -42.812 -16.109 1 96.5 186 ASN A CA 1
ATOM 1445 C C . ASN A 1 186 ? -6.238 -43.031 -14.867 1 96.5 186 ASN A C 1
ATOM 1447 O O . ASN A 1 186 ? -6.258 -44.125 -14.305 1 96.5 186 ASN A O 1
ATOM 1451 N N . GLY A 1 187 ? -6.867 -41.969 -14.484 1 97.06 187 GLY A N 1
ATOM 1452 C CA . GLY A 1 187 ? -7.773 -42.031 -13.352 1 97.06 187 GLY A CA 1
ATOM 1453 C C . GLY A 1 187 ? -9.219 -41.781 -13.734 1 97.06 187 GLY A C 1
ATOM 1454 O O . GLY A 1 187 ? -9.5 -41.031 -14.656 1 97.06 187 GLY A O 1
ATOM 1455 N N . SER A 1 188 ? -10.133 -42.469 -13.039 1 98 188 SER A N 1
ATOM 1456 C CA . SER A 1 188 ? -11.555 -42.188 -13.219 1 98 188 SER A CA 1
ATOM 1457 C C . SER A 1 188 ? -11.984 -40.938 -12.461 1 98 188 SER A C 1
ATOM 1459 O O . SER A 1 188 ? -11.18 -40.344 -11.75 1 98 188 SER A O 1
ATOM 1461 N N . LEU A 1 189 ? -13.188 -40.531 -12.742 1 97.88 189 LEU A N 1
ATOM 1462 C CA . LEU A 1 189 ? -13.68 -39.281 -12.195 1 97.88 189 LEU A CA 1
ATOM 1463 C C . LEU A 1 189 ? -14.695 -39.531 -11.086 1 97.88 189 LEU A C 1
ATOM 1465 O O . LEU A 1 189 ? -15.555 -40.406 -11.211 1 97.88 189 LEU A O 1
ATOM 1469 N N . ALA A 1 190 ? -14.609 -38.781 -10.031 1 98 190 ALA A N 1
ATOM 1470 C CA . ALA A 1 190 ? -15.672 -38.625 -9.031 1 98 190 ALA A CA 1
ATOM 1471 C C . ALA A 1 190 ? -15.836 -37.156 -8.641 1 98 190 ALA A C 1
ATOM 1473 O O . ALA A 1 190 ? -14.914 -36.375 -8.812 1 98 190 ALA A O 1
ATOM 1474 N N . ILE A 1 191 ? -17.031 -36.844 -8.203 1 96.94 191 ILE A N 1
ATOM 1475 C CA . ILE A 1 191 ? -17.359 -35.469 -7.859 1 96.94 191 ILE A CA 1
ATOM 1476 C C . ILE A 1 191 ? -18.062 -35.438 -6.504 1 96.94 191 ILE A C 1
ATOM 1478 O O . ILE A 1 191 ? -18.922 -36.25 -6.227 1 96.94 191 ILE A O 1
ATOM 1482 N N . ILE A 1 192 ? -17.562 -34.531 -5.703 1 95.44 192 ILE A N 1
ATOM 1483 C CA . ILE A 1 192 ? -18.281 -34.25 -4.461 1 95.44 192 ILE A CA 1
ATOM 1484 C C . ILE A 1 192 ? -19.344 -33.219 -4.699 1 95.44 192 ILE A C 1
ATOM 1486 O O . ILE A 1 192 ? -19.062 -32.125 -5.211 1 95.44 192 ILE A O 1
ATOM 1490 N N . ASP A 1 193 ? -20.484 -33.562 -4.441 1 90 193 ASP A N 1
ATOM 1491 C CA . ASP A 1 193 ? -21.641 -32.688 -4.566 1 90 193 ASP A CA 1
ATOM 1492 C C . ASP A 1 193 ? -22.094 -32.156 -3.199 1 90 193 ASP A C 1
ATOM 1494 O O . ASP A 1 193 ? -22.5 -32.938 -2.34 1 90 193 ASP A O 1
ATOM 1498 N N . LYS A 1 194 ? -21.703 -30.828 -3.043 1 84.12 194 LYS A N 1
ATOM 1499 C CA . LYS A 1 194 ? -22.109 -30.188 -1.789 1 84.12 194 LYS A CA 1
ATOM 1500 C C . LYS A 1 194 ? -23.562 -29.75 -1.833 1 84.12 194 LYS A C 1
ATOM 1502 O O . LYS A 1 194 ? -23.969 -29.031 -2.752 1 84.12 194 LYS A O 1
ATOM 1507 N N . ARG A 1 195 ? -24.406 -30.469 -1.062 1 76.75 195 ARG A N 1
ATOM 1508 C CA . ARG A 1 195 ? -25.812 -30.109 -0.995 1 76.75 195 ARG A CA 1
ATOM 1509 C C . ARG A 1 195 ? -26.172 -29.594 0.395 1 76.75 195 ARG A C 1
ATOM 1511 O O . ARG A 1 195 ? -25.672 -30.094 1.4 1 76.75 195 ARG A O 1
ATOM 1518 N N . ARG A 1 196 ? -26.625 -28.375 0.384 1 66 196 ARG A N 1
ATOM 1519 C CA . ARG A 1 196 ? -27.234 -27.875 1.615 1 66 196 ARG A CA 1
ATOM 1520 C C . ARG A 1 196 ? -28.734 -28.172 1.646 1 66 196 ARG A C 1
ATOM 1522 O O . ARG A 1 196 ? -29.516 -27.438 1.035 1 66 196 ARG A O 1
ATOM 1529 N N . PRO A 1 197 ? -29.031 -29.344 2.146 1 63.16 197 PRO A N 1
ATOM 1530 C CA . PRO A 1 197 ? -30.469 -29.656 2.078 1 63.16 197 PRO A CA 1
ATOM 1531 C C . PRO A 1 197 ? -31.344 -28.5 2.584 1 63.16 197 PRO A C 1
ATOM 1533 O O . PRO A 1 197 ? -32.375 -28.203 1.983 1 63.16 197 PRO A O 1
ATOM 1536 N N . LYS A 1 198 ? -31.078 -27.859 3.84 1 62.84 198 LYS A N 1
ATOM 1537 C CA . LYS A 1 198 ? -31.766 -26.688 4.352 1 62.84 198 LYS A CA 1
ATOM 1538 C C . LYS A 1 198 ? -30.781 -25.656 4.883 1 62.84 198 LYS A C 1
ATOM 1540 O O . LYS A 1 198 ? -29.641 -25.984 5.199 1 62.84 198 LYS A O 1
ATOM 1545 N N . ALA A 1 199 ? -31.031 -24.469 4.836 1 62.38 199 ALA A N 1
ATOM 1546 C CA . ALA A 1 199 ? -30.203 -23.359 5.285 1 62.38 199 ALA A CA 1
ATOM 1547 C C . ALA A 1 199 ? -29.562 -23.656 6.641 1 62.38 199 ALA A C 1
ATOM 1549 O O . ALA A 1 199 ? -28.438 -23.25 6.902 1 62.38 199 ALA A O 1
ATOM 1550 N N . ASN A 1 200 ? -30.297 -24.266 7.504 1 62.62 200 ASN A N 1
ATOM 1551 C CA . ASN A 1 200 ? -29.859 -24.516 8.875 1 62.62 200 ASN A CA 1
ATOM 1552 C C . ASN A 1 200 ? -29.266 -25.906 9.039 1 62.62 200 ASN A C 1
ATOM 1554 O O . ASN A 1 200 ? -29.031 -26.359 10.164 1 62.62 200 ASN A O 1
ATOM 1558 N N . GLU A 1 201 ? -29.297 -26.531 7.898 1 61.91 201 GLU A N 1
ATOM 1559 C CA . GLU A 1 201 ? -28.766 -27.891 8.031 1 61.91 201 GLU A CA 1
ATOM 1560 C C . GLU A 1 201 ? -27.312 -27.953 7.562 1 61.91 201 GLU A C 1
ATOM 1562 O O . GLU A 1 201 ? -26.891 -27.125 6.746 1 61.91 201 GLU A O 1
ATOM 1567 N N . SER A 1 202 ? -26.672 -28.812 8.227 1 66 202 SER A N 1
ATOM 1568 C CA . SER A 1 202 ? -25.25 -29.031 7.93 1 66 202 SER A CA 1
ATOM 1569 C C . SER A 1 202 ? -25.062 -29.453 6.477 1 66 202 SER A C 1
ATOM 1571 O O . SER A 1 202 ? -25.922 -30.109 5.891 1 66 202 SER A O 1
ATOM 1573 N N . VAL A 1 203 ? -24.141 -29 5.762 1 71.31 203 VAL A N 1
ATOM 1574 C CA . VAL A 1 203 ? -23.719 -29.344 4.406 1 71.31 203 VAL A CA 1
ATOM 1575 C C . VAL A 1 203 ? -23.438 -30.844 4.312 1 71.31 203 VAL A C 1
ATOM 1577 O O . VAL A 1 203 ? -22.719 -31.391 5.156 1 71.31 203 VAL A O 1
ATOM 1580 N N . VAL A 1 204 ? -24.359 -31.594 3.439 1 74.56 204 VAL A N 1
ATOM 1581 C CA . VAL A 1 204 ? -24.109 -33 3.156 1 74.56 204 VAL A CA 1
ATOM 1582 C C . VAL A 1 204 ? -23.188 -33.125 1.941 1 74.56 204 VAL A C 1
ATOM 1584 O O . VAL A 1 204 ? -23.406 -32.469 0.925 1 74.56 204 VAL A O 1
ATOM 1587 N N . MET A 1 205 ? -22.125 -33.938 2.195 1 86.19 205 MET A N 1
ATOM 1588 C CA . MET A 1 205 ? -21.172 -34.25 1.128 1 86.19 205 MET A CA 1
ATOM 1589 C C . MET A 1 205 ? -21.547 -35.562 0.429 1 86.19 205 MET A C 1
ATOM 1591 O O . MET A 1 205 ? -21.469 -36.625 1.031 1 86.19 205 MET A O 1
ATOM 1595 N N . ASN A 1 206 ? -22.172 -35.469 -0.777 1 89.62 206 ASN A N 1
ATOM 1596 C CA . ASN A 1 206 ? -22.484 -36.625 -1.592 1 89.62 206 ASN A CA 1
ATOM 1597 C C . ASN A 1 206 ? -21.375 -36.906 -2.609 1 89.62 206 ASN A C 1
ATOM 1599 O O . ASN A 1 206 ? -20.938 -36 -3.32 1 89.62 206 ASN A O 1
ATOM 1603 N N . VAL A 1 207 ? -20.953 -38.125 -2.598 1 94.38 207 VAL A N 1
ATOM 1604 C CA . VAL A 1 207 ? -19.906 -38.531 -3.533 1 94.38 207 VAL A CA 1
ATOM 1605 C C . VAL A 1 207 ? -20.531 -39.156 -4.781 1 94.38 207 VAL A C 1
ATOM 1607 O O . VAL A 1 207 ? -21.281 -40.125 -4.688 1 94.38 207 VAL A O 1
ATOM 1610 N N . ILE A 1 208 ? -20.359 -38.562 -5.871 1 94.69 208 ILE A N 1
ATOM 1611 C CA . ILE A 1 208 ? -20.812 -39.094 -7.156 1 94.69 208 ILE A CA 1
ATOM 1612 C C . ILE A 1 208 ? -19.641 -39.75 -7.879 1 94.69 208 ILE A C 1
ATOM 1614 O O . ILE A 1 208 ? -18.719 -39.094 -8.328 1 94.69 208 ILE A O 1
ATOM 1618 N N . GLY A 1 209 ? -19.672 -41.031 -8.055 1 95.62 209 GLY A N 1
ATOM 1619 C CA . GLY A 1 209 ? -18.609 -41.844 -8.641 1 95.62 209 GLY A CA 1
ATOM 1620 C C . GLY A 1 209 ? -18.266 -43.062 -7.809 1 95.62 209 GLY A C 1
ATOM 1621 O O . GLY A 1 209 ? -18.688 -43.188 -6.656 1 95.62 209 GLY A O 1
ATOM 1622 N N . ASP A 1 210 ? -17.562 -44.031 -8.406 1 96.69 210 ASP A N 1
ATOM 1623 C CA . ASP A 1 210 ? -17.109 -45.25 -7.734 1 96.69 210 ASP A CA 1
ATOM 1624 C C . ASP A 1 210 ? -15.75 -45.031 -7.078 1 96.69 210 ASP A C 1
ATOM 1626 O O . ASP A 1 210 ? -14.734 -44.969 -7.766 1 96.69 210 ASP A O 1
ATOM 1630 N N . ILE A 1 211 ? -15.844 -45 -5.727 1 98.12 211 ILE A N 1
ATOM 1631 C CA . ILE A 1 211 ? -14.602 -44.719 -5.031 1 98.12 211 ILE A CA 1
ATOM 1632 C C . ILE A 1 211 ? -14.289 -45.812 -4.02 1 98.12 211 ILE A C 1
ATOM 1634 O O . ILE A 1 211 ? -13.258 -45.781 -3.344 1 98.12 211 ILE A O 1
ATOM 1638 N N . LYS A 1 212 ? -15.172 -46.75 -3.857 1 97.69 212 LYS A N 1
ATOM 1639 C CA . LYS A 1 212 ? -14.992 -47.781 -2.844 1 97.69 212 LYS A CA 1
ATOM 1640 C C . LYS A 1 212 ? -13.695 -48.562 -3.061 1 97.69 212 LYS A C 1
ATOM 1642 O O . LYS A 1 212 ? -13.43 -49.031 -4.164 1 97.69 212 LYS A O 1
ATOM 1647 N N . ASP A 1 213 ? -12.969 -48.594 -2.031 1 97.88 213 ASP A N 1
ATOM 1648 C CA . ASP A 1 213 ? -11.711 -49.344 -1.977 1 97.88 213 ASP A CA 1
ATOM 1649 C C . ASP A 1 213 ? -10.727 -48.812 -3.021 1 97.88 213 ASP A C 1
ATOM 1651 O O . ASP A 1 213 ? -9.891 -49.562 -3.529 1 97.88 213 ASP A O 1
ATOM 1655 N N . LYS A 1 214 ? -10.844 -47.625 -3.357 1 98.19 214 LYS A N 1
ATOM 1656 C CA . LYS A 1 214 ? -9.969 -47.031 -4.359 1 98.19 214 LYS A CA 1
ATOM 1657 C C . LYS A 1 214 ? -9.156 -45.875 -3.76 1 98.19 214 LYS A C 1
ATOM 1659 O O . LYS A 1 214 ? -9.469 -45.375 -2.674 1 98.19 214 LYS A O 1
ATOM 1664 N N . ASN A 1 215 ? -8.062 -45.594 -4.508 1 98.12 215 ASN A N 1
ATOM 1665 C CA . ASN A 1 215 ? -7.266 -44.406 -4.156 1 98.12 215 ASN A CA 1
ATOM 1666 C C . ASN A 1 215 ? -7.844 -43.156 -4.762 1 98.12 215 ASN A C 1
ATOM 1668 O O . ASN A 1 215 ? -7.98 -43.031 -5.984 1 98.12 215 ASN A O 1
ATOM 1672 N N . CYS A 1 216 ? -8.18 -42.219 -3.861 1 98.62 216 CYS A N 1
ATOM 1673 C CA . CYS A 1 216 ? -8.828 -40.969 -4.305 1 98.62 216 CYS A CA 1
ATOM 1674 C C . CYS A 1 216 ? -7.871 -39.781 -4.219 1 98.62 216 CYS A C 1
ATOM 1676 O O . CYS A 1 216 ? -7.133 -39.656 -3.242 1 98.62 216 CYS A O 1
ATOM 1678 N N . LEU A 1 217 ? -7.848 -39.062 -5.316 1 98.69 217 LEU A N 1
ATOM 1679 C CA . LEU A 1 217 ? -7.055 -37.844 -5.379 1 98.69 217 LEU A CA 1
ATOM 1680 C C . LEU A 1 217 ? -7.953 -36.625 -5.523 1 98.69 217 LEU A C 1
ATOM 1682 O O . LEU A 1 217 ? -8.531 -36.375 -6.59 1 98.69 217 LEU A O 1
ATOM 1686 N N . LEU A 1 218 ? -8.078 -35.906 -4.406 1 98.5 218 LEU A N 1
ATOM 1687 C CA . LEU A 1 218 ? -8.766 -34.594 -4.457 1 98.5 218 LEU A CA 1
ATOM 1688 C C . LEU A 1 218 ? -7.926 -33.562 -5.188 1 98.5 218 LEU A C 1
ATOM 1690 O O . LEU A 1 218 ? -6.766 -33.344 -4.832 1 98.5 218 LEU A O 1
ATOM 1694 N N . LEU A 1 219 ? -8.531 -32.969 -6.234 1 98.56 219 LEU A N 1
ATOM 1695 C CA . LEU A 1 219 ? -7.789 -32.031 -7.066 1 98.56 219 LEU A CA 1
ATOM 1696 C C . LEU A 1 219 ? -8.453 -30.656 -7.066 1 98.56 219 LEU A C 1
ATOM 1698 O O . LEU A 1 219 ? -9.656 -30.547 -7.32 1 98.56 219 LEU A O 1
ATOM 1702 N N . ASP A 1 220 ? -7.75 -29.641 -6.766 1 97.12 220 ASP A N 1
ATOM 1703 C CA . ASP A 1 220 ? -8.234 -28.266 -6.812 1 97.12 220 ASP A CA 1
ATOM 1704 C C . ASP A 1 220 ? -7.137 -27.312 -7.293 1 97.12 220 ASP A C 1
ATOM 1706 O O . ASP A 1 220 ? -5.98 -27.719 -7.438 1 97.12 220 ASP A O 1
ATOM 1710 N N . ASP A 1 221 ? -7.535 -26.125 -7.75 1 96.81 221 ASP A N 1
ATOM 1711 C CA . ASP A 1 221 ? -6.527 -25.156 -8.172 1 96.81 221 ASP A CA 1
ATOM 1712 C C . ASP A 1 221 ? -5.801 -24.562 -6.969 1 96.81 221 ASP A C 1
ATOM 1714 O O . ASP A 1 221 ? -4.617 -24.219 -7.055 1 96.81 221 ASP A O 1
ATOM 1718 N N . MET A 1 222 ? -6.516 -24.484 -5.844 1 97.69 222 MET A N 1
ATOM 1719 C CA . MET A 1 222 ? -5.836 -23.938 -4.676 1 97.69 222 MET A CA 1
ATOM 1720 C C . MET A 1 222 ? -6.469 -24.453 -3.387 1 97.69 222 MET A C 1
ATOM 1722 O O . MET A 1 222 ? -7.617 -24.891 -3.389 1 97.69 222 MET A O 1
ATOM 1726 N N . ILE A 1 223 ? -5.688 -24.562 -2.318 1 97.69 223 ILE A N 1
ATOM 1727 C CA . ILE A 1 223 ? -6.145 -24.812 -0.956 1 97.69 223 ILE A CA 1
ATOM 1728 C C . ILE A 1 223 ? -5.941 -23.562 -0.106 1 97.69 223 ILE A C 1
ATOM 1730 O O . ILE A 1 223 ? -4.805 -23.141 0.131 1 97.69 223 ILE A O 1
ATOM 1734 N N . ASP A 1 224 ? -7.051 -22.969 0.332 1 96.44 224 ASP A N 1
ATOM 1735 C CA . ASP A 1 224 ? -6.977 -21.766 1.134 1 96.44 224 ASP A CA 1
ATOM 1736 C C . ASP A 1 224 ? -7.164 -22.062 2.617 1 96.44 224 ASP A C 1
ATOM 1738 O O . ASP A 1 224 ? -6.203 -22.375 3.32 1 96.44 224 ASP A O 1
ATOM 1742 N N . THR A 1 225 ? -8.344 -22.25 3.133 1 95.56 225 THR A N 1
ATOM 1743 C CA . THR A 1 225 ? -8.586 -22.5 4.547 1 95.56 225 THR A CA 1
ATOM 1744 C C . THR A 1 225 ? -8.555 -24 4.84 1 95.56 225 THR A C 1
ATOM 1746 O O . THR A 1 225 ? -8.484 -24.422 6 1 95.56 225 THR A O 1
ATOM 1749 N N . GLY A 1 226 ? -8.617 -24.766 3.811 1 95.94 226 GLY A N 1
ATOM 1750 C CA . GLY A 1 226 ? -8.531 -26.203 3.939 1 95.94 226 GLY A CA 1
ATOM 1751 C C . GLY A 1 226 ? -9.844 -26.844 4.34 1 95.94 226 GLY A C 1
ATOM 1752 O O . GLY A 1 226 ? -9.961 -28.078 4.371 1 95.94 226 GLY A O 1
ATOM 1753 N N . GLY A 1 227 ? -10.922 -26.031 4.574 1 92.94 227 GLY A N 1
ATOM 1754 C CA . GLY A 1 227 ? -12.195 -26.547 5.035 1 92.94 227 GLY A CA 1
ATOM 1755 C C . GLY A 1 227 ? -12.867 -27.469 4.035 1 92.94 227 GLY A C 1
ATOM 1756 O O . GLY A 1 227 ? -13.25 -28.594 4.375 1 92.94 227 GLY A O 1
ATOM 1757 N N . THR A 1 228 ? -12.969 -27.047 2.799 1 92.38 228 THR A N 1
ATOM 1758 C CA . THR A 1 228 ? -13.641 -27.812 1.754 1 92.38 228 THR A CA 1
ATOM 1759 C C . THR A 1 228 ? -12.906 -29.125 1.493 1 92.38 228 THR A C 1
ATOM 1761 O O . THR A 1 228 ? -13.531 -30.203 1.462 1 92.38 228 THR A O 1
ATOM 1764 N N . ILE A 1 229 ? -11.625 -29.047 1.407 1 95.31 229 ILE A N 1
ATOM 1765 C CA . ILE A 1 229 ? -10.875 -30.25 1.034 1 95.31 229 ILE A CA 1
ATOM 1766 C C . ILE A 1 229 ? -10.875 -31.234 2.195 1 95.31 229 ILE A C 1
ATOM 1768 O O . ILE A 1 229 ? -10.914 -32.438 1.981 1 95.31 229 ILE A O 1
ATOM 1772 N N . ALA A 1 230 ? -10.852 -30.766 3.412 1 95.56 230 ALA A N 1
ATOM 1773 C CA . ALA A 1 230 ? -10.891 -31.641 4.578 1 95.56 230 ALA A CA 1
ATOM 1774 C C . ALA A 1 230 ? -12.234 -32.375 4.676 1 95.56 230 ALA A C 1
ATOM 1776 O O . ALA A 1 230 ? -12.289 -33.562 4.922 1 95.56 230 ALA A O 1
ATOM 1777 N N . LYS A 1 231 ? -13.289 -31.641 4.52 1 94 231 LYS A N 1
ATOM 1778 C CA . LYS A 1 231 ? -14.625 -32.25 4.535 1 94 231 LYS A CA 1
ATOM 1779 C C . LYS A 1 231 ? -14.773 -33.281 3.412 1 94 231 LYS A C 1
ATOM 1781 O O . LYS A 1 231 ? -15.391 -34.312 3.604 1 94 231 LYS A O 1
ATOM 1786 N N . ALA A 1 232 ? -14.219 -32.875 2.318 1 95.88 232 ALA A N 1
ATOM 1787 C CA . ALA A 1 232 ? -14.266 -33.812 1.193 1 95.88 232 ALA A CA 1
ATOM 1788 C C . ALA A 1 232 ? -13.523 -35.094 1.521 1 95.88 232 ALA A C 1
ATOM 1790 O O . ALA A 1 232 ? -14 -36.188 1.203 1 95.88 232 ALA A O 1
ATOM 1791 N N . ALA A 1 233 ? -12.398 -35 2.125 1 97.06 233 ALA A N 1
ATOM 1792 C CA . ALA A 1 233 ? -11.633 -36.188 2.518 1 97.06 233 ALA A CA 1
ATOM 1793 C C . ALA A 1 233 ? -12.445 -37.094 3.455 1 97.06 233 ALA A C 1
ATOM 1795 O O . ALA A 1 233 ? -12.492 -38.312 3.275 1 97.06 233 ALA A O 1
ATOM 1796 N N . MET A 1 234 ? -13.062 -36.438 4.355 1 95.12 234 MET A N 1
ATOM 1797 C CA . MET A 1 234 ? -13.891 -37.188 5.301 1 95.12 234 MET A CA 1
ATOM 1798 C C . MET A 1 234 ? -15.008 -37.938 4.57 1 95.12 234 MET A C 1
ATOM 1800 O O . MET A 1 234 ? -15.25 -39.125 4.844 1 95.12 234 MET A O 1
ATOM 1804 N N . ALA A 1 235 ? -15.648 -37.25 3.73 1 95.12 235 ALA A N 1
ATOM 1805 C CA . ALA A 1 235 ? -16.719 -37.844 2.955 1 95.12 235 ALA A CA 1
ATOM 1806 C C . ALA A 1 235 ? -16.203 -39.031 2.154 1 95.12 235 ALA A C 1
ATOM 1808 O O . ALA A 1 235 ? -16.875 -40.062 2.053 1 95.12 235 ALA A O 1
ATOM 1809 N N . LEU A 1 236 ? -15.031 -38.938 1.618 1 97.81 236 LEU A N 1
ATOM 1810 C CA . LEU A 1 236 ? -14.469 -40 0.827 1 97.81 236 LEU A CA 1
ATOM 1811 C C . LEU A 1 236 ? -14.18 -41.219 1.7 1 97.81 236 LEU A C 1
ATOM 1813 O O . LEU A 1 236 ? -14.539 -42.344 1.338 1 97.81 236 LEU A O 1
ATOM 1817 N N . TYR A 1 237 ? -13.594 -41 2.785 1 97.62 237 TYR A N 1
ATOM 1818 C CA . TYR A 1 237 ? -13.32 -42.125 3.693 1 97.62 237 TYR A CA 1
ATOM 1819 C C . TYR A 1 237 ? -14.625 -42.75 4.172 1 97.62 237 TYR A C 1
ATOM 1821 O O . TYR A 1 237 ? -14.734 -44 4.227 1 97.62 237 TYR A O 1
ATOM 1829 N N . GLU A 1 238 ? -15.555 -41.938 4.496 1 96 238 GLU A N 1
ATOM 1830 C CA . GLU A 1 238 ? -16.859 -42.438 4.945 1 96 238 GLU A CA 1
ATOM 1831 C C . GLU A 1 238 ? -17.531 -43.281 3.863 1 96 238 GLU A C 1
ATOM 1833 O O . GLU A 1 238 ? -18.359 -44.125 4.164 1 96 238 GLU A O 1
ATOM 1838 N N . ASN A 1 239 ? -17.188 -43 2.68 1 96.31 239 ASN A N 1
ATOM 1839 C CA . ASN A 1 239 ? -17.797 -43.719 1.568 1 96.31 239 ASN A CA 1
ATOM 1840 C C . ASN A 1 239 ? -16.891 -44.844 1.055 1 96.31 239 ASN A C 1
ATOM 1842 O O . ASN A 1 239 ? -17.094 -45.344 -0.044 1 96.31 239 ASN A O 1
ATOM 1846 N N . GLY A 1 240 ? -15.828 -45.125 1.728 1 97.56 240 GLY A N 1
ATOM 1847 C CA . GLY A 1 240 ? -15.109 -46.375 1.485 1 97.56 240 GLY A CA 1
ATOM 1848 C C . GLY A 1 240 ? -13.82 -46.188 0.71 1 97.56 240 GLY A C 1
ATOM 1849 O O . GLY A 1 240 ? -13.195 -47.156 0.265 1 97.56 240 GLY A O 1
ATOM 1850 N N . ALA A 1 241 ? -13.375 -45.031 0.55 1 98.25 241 ALA A N 1
ATOM 1851 C CA . ALA A 1 241 ? -12.102 -44.812 -0.131 1 98.25 241 ALA A CA 1
ATOM 1852 C C . ALA A 1 241 ? -10.961 -45.5 0.602 1 98.25 241 ALA A C 1
ATOM 1854 O O . ALA A 1 241 ? -10.914 -45.5 1.834 1 98.25 241 ALA A O 1
ATOM 1855 N N . LYS A 1 242 ? -10.086 -46.125 -0.19 1 98.06 242 LYS A N 1
ATOM 1856 C CA . LYS A 1 242 ? -8.914 -46.812 0.362 1 98.06 242 LYS A CA 1
ATOM 1857 C C . LYS A 1 242 ? -7.914 -45.781 0.907 1 98.06 242 LYS A C 1
ATOM 1859 O O . LYS A 1 242 ? -7.379 -45.969 2.004 1 98.06 242 LYS A O 1
ATOM 1864 N N . SER A 1 243 ? -7.637 -44.812 0.145 1 98.12 243 SER A N 1
ATOM 1865 C CA . SER A 1 243 ? -6.773 -43.719 0.53 1 98.12 243 SER A CA 1
ATOM 1866 C C . SER A 1 243 ? -7.207 -42.406 -0.147 1 98.12 243 SER A C 1
ATOM 1868 O O . SER A 1 243 ? -7.914 -42.438 -1.157 1 98.12 243 SER A O 1
ATOM 1870 N N . VAL A 1 244 ? -6.809 -41.312 0.506 1 98.44 244 VAL A N 1
ATOM 1871 C CA . VAL A 1 244 ? -7.152 -40 -0.052 1 98.44 244 VAL A CA 1
ATOM 1872 C C . VAL A 1 244 ? -5.906 -39.125 -0.11 1 98.44 244 VAL A C 1
ATOM 1874 O O . VAL A 1 244 ? -5.242 -38.906 0.907 1 98.44 244 VAL A O 1
ATOM 1877 N N . LEU A 1 245 ? -5.52 -38.719 -1.382 1 98.44 245 LEU A N 1
ATOM 1878 C CA . LEU A 1 245 ? -4.52 -37.688 -1.618 1 98.44 245 LEU A CA 1
ATOM 1879 C C . LEU A 1 245 ? -5.18 -36.344 -1.873 1 98.44 245 LEU A C 1
ATOM 1881 O O . LEU A 1 245 ? -6.328 -36.281 -2.316 1 98.44 245 LEU A O 1
ATOM 1885 N N . CYS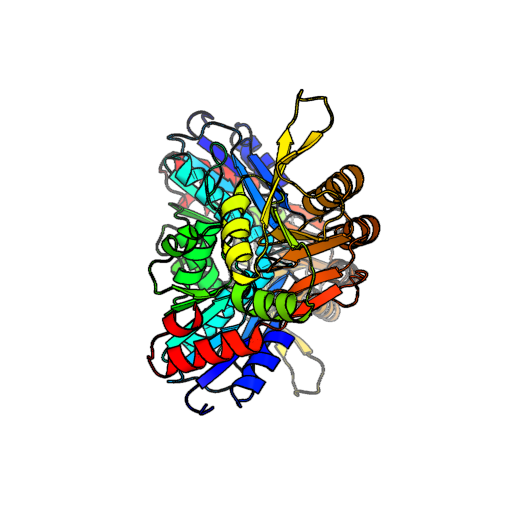 A 1 246 ? -4.496 -35.312 -1.577 1 98.19 246 CYS A N 1
ATOM 1886 C CA . CYS A 1 246 ? -4.93 -33.969 -1.876 1 98.19 246 CYS A CA 1
ATOM 1887 C C . CYS A 1 246 ? -3.879 -33.219 -2.701 1 98.19 246 CYS A C 1
ATOM 1889 O O . CYS A 1 246 ? -2.707 -33.188 -2.324 1 98.19 246 CYS A O 1
ATOM 1891 N N . CYS A 1 247 ? -4.332 -32.781 -3.885 1 98.44 247 CYS A N 1
ATOM 1892 C CA . CYS A 1 247 ? -3.416 -32.062 -4.762 1 98.44 247 CYS A CA 1
ATOM 1893 C C . CYS A 1 247 ? -3.996 -30.703 -5.164 1 98.44 247 CYS A C 1
ATOM 1895 O O . CYS A 1 247 ? -5.191 -30.594 -5.445 1 98.44 247 CYS A O 1
ATOM 1897 N N . ALA A 1 248 ? -3.217 -29.703 -5.125 1 98.56 248 ALA A N 1
ATOM 1898 C CA . ALA A 1 248 ? -3.586 -28.391 -5.629 1 98.56 248 ALA A CA 1
ATOM 1899 C C . ALA A 1 248 ? -2.361 -27.625 -6.133 1 98.56 248 ALA A C 1
ATOM 1901 O O . ALA A 1 248 ? -1.234 -27.906 -5.727 1 98.56 248 ALA A O 1
ATOM 1902 N N . THR A 1 249 ? -2.609 -26.703 -7.105 1 98.62 249 THR A N 1
ATOM 1903 C CA . THR A 1 249 ? -1.513 -25.891 -7.617 1 98.62 249 THR A CA 1
ATOM 1904 C C . THR A 1 249 ? -1.005 -24.922 -6.547 1 98.62 249 THR A C 1
ATOM 1906 O O . THR A 1 249 ? 0.195 -24.875 -6.27 1 98.62 249 THR A O 1
ATOM 1909 N N . HIS A 1 250 ? -1.924 -24.219 -5.949 1 98.81 250 HIS A N 1
ATOM 1910 C CA . HIS A 1 250 ? -1.531 -23.125 -5.059 1 98.81 250 HIS A CA 1
ATOM 1911 C C . HIS A 1 250 ? -1.901 -23.438 -3.613 1 98.81 250 HIS A C 1
ATOM 1913 O O . HIS A 1 250 ? -3.074 -23.656 -3.301 1 98.81 250 HIS A O 1
ATOM 1919 N N . GLY A 1 251 ? -0.862 -23.531 -2.766 1 98.5 251 GLY A N 1
ATOM 1920 C CA . GLY A 1 251 ? -1.101 -23.641 -1.336 1 98.5 251 GLY A CA 1
ATOM 1921 C C . GLY A 1 251 ? -1.203 -22.297 -0.636 1 98.5 251 GLY A C 1
ATOM 1922 O O . GLY A 1 251 ? -0.226 -21.828 -0.057 1 98.5 251 GLY A O 1
ATOM 1923 N N . VAL A 1 252 ? -2.387 -21.641 -0.7 1 97.94 252 VAL A N 1
ATOM 1924 C CA . VAL A 1 252 ? -2.621 -20.391 0.003 1 97.94 252 VAL A CA 1
ATOM 1925 C C . VAL A 1 252 ? -2.562 -20.625 1.511 1 97.94 252 VAL A C 1
ATOM 1927 O O . VAL A 1 252 ? -1.883 -19.891 2.232 1 97.94 252 VAL A O 1
ATOM 1930 N N . LEU A 1 253 ? -3.221 -21.656 1.963 1 97.75 253 LEU A N 1
ATOM 1931 C CA . LEU A 1 253 ? -3.105 -22.25 3.293 1 97.75 253 LEU A CA 1
ATOM 1932 C C . LEU A 1 253 ? -3.303 -21.188 4.375 1 97.75 253 LEU A C 1
ATOM 1934 O O . LEU A 1 253 ? -2.473 -21.062 5.273 1 97.75 253 LEU A O 1
ATOM 1938 N N . SER A 1 254 ? -4.391 -20.438 4.359 1 96.06 254 SER A N 1
ATOM 1939 C CA . SER A 1 254 ? -4.652 -19.344 5.297 1 96.06 254 SER A CA 1
ATOM 1940 C C . SER A 1 254 ? -5.266 -19.875 6.59 1 96.06 254 SER A C 1
ATOM 1942 O O . SER A 1 254 ? -5.781 -21 6.633 1 96.06 254 SER A O 1
ATOM 1944 N N . GLY A 1 255 ? -5.109 -19.188 7.648 1 93.31 255 GLY A N 1
ATOM 1945 C CA . GLY A 1 255 ? -5.746 -19.484 8.922 1 93.31 255 GLY A CA 1
ATOM 1946 C C . GLY A 1 255 ? -5.383 -20.859 9.453 1 93.31 255 GLY A C 1
ATOM 1947 O O . GLY A 1 255 ? -4.203 -21.188 9.562 1 93.31 255 GLY A O 1
ATOM 1948 N N . GLU A 1 256 ? -6.43 -21.719 9.719 1 94.75 256 GLU A N 1
ATOM 1949 C CA . GLU A 1 256 ? -6.25 -23.016 10.352 1 94.75 256 GLU A CA 1
ATOM 1950 C C . GLU A 1 256 ? -6.082 -24.125 9.305 1 94.75 256 GLU A C 1
ATOM 1952 O O . GLU A 1 256 ? -6.316 -25.297 9.594 1 94.75 256 GLU A O 1
ATOM 1957 N N . ALA A 1 257 ? -5.621 -23.656 8.141 1 96.81 257 ALA A N 1
ATOM 1958 C CA . ALA A 1 257 ? -5.52 -24.625 7.051 1 96.81 257 ALA A CA 1
ATOM 1959 C C . ALA A 1 257 ? -4.59 -25.781 7.426 1 96.81 257 ALA A C 1
ATOM 1961 O O . ALA A 1 257 ? -4.938 -26.953 7.254 1 96.81 257 ALA A O 1
ATOM 1962 N N . PRO A 1 258 ? -3.434 -25.578 8.023 1 96.94 258 PRO A N 1
ATOM 1963 C CA . PRO A 1 258 ? -2.553 -26.688 8.367 1 96.94 258 PRO A CA 1
ATOM 1964 C C . PRO A 1 258 ? -3.205 -27.688 9.336 1 96.94 258 PRO A C 1
ATOM 1966 O O . PRO A 1 258 ? -3.104 -28.891 9.141 1 96.94 258 PRO A O 1
ATOM 1969 N N . GLU A 1 259 ? -3.912 -27.172 10.297 1 97.06 259 GLU A N 1
ATOM 1970 C CA . GLU A 1 259 ? -4.574 -28.031 11.281 1 97.06 259 GLU A CA 1
ATOM 1971 C C . GLU A 1 259 ? -5.68 -28.859 10.641 1 97.06 259 GLU A C 1
ATOM 1973 O O . GLU A 1 259 ? -5.801 -30.062 10.906 1 97.06 259 GLU A O 1
ATOM 1978 N N . LYS A 1 260 ? -6.457 -28.234 9.82 1 96.88 260 LYS A N 1
ATOM 1979 C CA . LYS A 1 260 ? -7.543 -28.938 9.148 1 96.88 260 LYS A CA 1
ATOM 1980 C C . LYS A 1 260 ? -7.008 -30.031 8.234 1 96.88 260 LYS A C 1
ATOM 1982 O O . LYS A 1 260 ? -7.551 -31.141 8.203 1 96.88 260 LYS A O 1
ATOM 1987 N N . LEU A 1 261 ? -5.938 -29.656 7.562 1 97.56 261 LEU A N 1
ATOM 1988 C CA . LEU A 1 261 ? -5.34 -30.641 6.66 1 97.56 261 LEU A CA 1
ATOM 1989 C C . LEU A 1 261 ? -4.754 -31.797 7.441 1 97.56 261 LEU A C 1
ATOM 1991 O O . LEU A 1 261 ? -4.883 -32.969 7.031 1 97.56 261 LEU A O 1
ATOM 1995 N N . ASN A 1 262 ? -4.148 -31.562 8.555 1 97.5 262 ASN A N 1
ATOM 1996 C CA . ASN A 1 262 ? -3.541 -32.625 9.375 1 97.5 262 ASN A CA 1
ATOM 1997 C C . ASN A 1 262 ? -4.598 -33.531 10 1 97.5 262 ASN A C 1
ATOM 1999 O O . ASN A 1 262 ? -4.332 -34.688 10.258 1 97.5 262 ASN A O 1
ATOM 2003 N N . GLN A 1 263 ? -5.789 -33.031 10.133 1 96.75 263 GLN A N 1
ATOM 2004 C CA . GLN A 1 263 ? -6.867 -33.781 10.742 1 96.75 263 GLN A CA 1
ATOM 2005 C C . GLN A 1 263 ? -7.598 -34.625 9.695 1 96.75 263 GLN A C 1
ATOM 2007 O O . GLN A 1 263 ? -8.305 -35.594 10.047 1 96.75 263 GLN A O 1
ATOM 2012 N N . ALA A 1 264 ? -7.473 -34.312 8.406 1 96.19 264 ALA A N 1
ATOM 2013 C CA . ALA A 1 264 ? -8.242 -34.938 7.332 1 96.19 264 ALA A CA 1
ATOM 2014 C C . ALA A 1 264 ? -7.633 -36.25 6.918 1 96.19 264 ALA A C 1
ATOM 2016 O O . ALA A 1 264 ? -8.188 -36.969 6.07 1 96.19 264 ALA A O 1
ATOM 2017 N N . ASN A 1 265 ? -6.512 -36.781 7.504 1 94.62 265 ASN A N 1
ATOM 2018 C CA . ASN A 1 265 ? -5.891 -38.062 7.266 1 94.62 265 ASN A CA 1
ATOM 2019 C C . ASN A 1 265 ? -5.543 -38.281 5.793 1 94.62 265 ASN A C 1
ATOM 2021 O O . ASN A 1 265 ? -5.852 -39.312 5.211 1 94.62 265 ASN A O 1
ATOM 2025 N N . PHE A 1 266 ? -4.984 -37.281 5.172 1 97.94 266 PHE A N 1
ATOM 2026 C CA . PHE A 1 266 ? -4.492 -37.438 3.809 1 97.94 266 PHE A CA 1
ATOM 2027 C C . PHE A 1 266 ? -3.273 -38.344 3.775 1 97.94 266 PHE A C 1
ATOM 2029 O O . PHE A 1 266 ? -2.377 -38.219 4.613 1 97.94 266 PHE A O 1
ATOM 2036 N N . LYS A 1 267 ? -3.373 -39.25 2.76 1 97.69 267 LYS A N 1
ATOM 2037 C CA . LYS A 1 267 ? -2.168 -40.031 2.506 1 97.69 267 LYS A CA 1
ATOM 2038 C C . LYS A 1 267 ? -0.994 -39.125 2.137 1 97.69 267 LYS A C 1
ATOM 2040 O O . LYS A 1 267 ? 0.138 -39.375 2.561 1 97.69 267 LYS A O 1
ATOM 2045 N N . GLN A 1 268 ? -1.309 -38.156 1.335 1 98.25 268 GLN A N 1
ATOM 2046 C CA . GLN A 1 268 ? -0.322 -37.188 0.899 1 98.25 268 GLN A CA 1
ATOM 2047 C C . GLN A 1 268 ? -0.996 -35.875 0.439 1 98.25 268 GLN A C 1
ATOM 2049 O O . GLN A 1 268 ? -2.098 -35.906 -0.113 1 98.25 268 GLN A O 1
ATOM 2054 N N . ILE A 1 269 ? -0.381 -34.812 0.739 1 98.62 269 ILE A N 1
ATOM 2055 C CA . ILE A 1 269 ? -0.778 -33.5 0.224 1 98.62 269 ILE A CA 1
ATOM 2056 C C . ILE A 1 269 ? 0.291 -32.969 -0.731 1 98.62 269 ILE A C 1
ATOM 2058 O O . ILE A 1 269 ? 1.449 -32.812 -0.342 1 98.62 269 ILE A O 1
ATOM 2062 N N . VAL A 1 270 ? -0.107 -32.812 -2.033 1 98.75 270 VAL A N 1
ATOM 2063 C CA . VAL A 1 270 ? 0.846 -32.406 -3.061 1 98.75 270 VAL A CA 1
ATOM 2064 C C . VAL A 1 270 ? 0.524 -30.969 -3.529 1 98.75 270 VAL A C 1
ATOM 2066 O O . VAL A 1 270 ? -0.571 -30.719 -4.035 1 98.75 270 VAL A O 1
ATOM 2069 N N . LEU A 1 271 ? 1.434 -30.078 -3.348 1 98.75 271 LEU A N 1
ATOM 2070 C CA . LEU A 1 271 ? 1.311 -28.688 -3.773 1 98.75 271 LEU A CA 1
ATOM 2071 C C . LEU A 1 271 ? 2.52 -28.266 -4.602 1 98.75 271 LEU A C 1
ATOM 2073 O O . LEU A 1 271 ? 3.58 -28.891 -4.52 1 98.75 271 LEU A O 1
ATOM 2077 N N . SER A 1 272 ? 2.316 -27.219 -5.422 1 98.81 272 SER A N 1
ATOM 2078 C CA . SER A 1 272 ? 3.48 -26.609 -6.055 1 98.81 272 SER A CA 1
ATOM 2079 C C . SER A 1 272 ? 4.129 -25.578 -5.137 1 98.81 272 SER A C 1
ATOM 2081 O O . SER A 1 272 ? 3.598 -25.266 -4.066 1 98.81 272 SER A O 1
ATOM 2083 N N . ASN A 1 273 ? 5.289 -25.141 -5.59 1 98.75 273 ASN A N 1
ATOM 2084 C CA . ASN A 1 273 ? 5.934 -24.062 -4.84 1 98.75 273 ASN A CA 1
ATOM 2085 C C . ASN A 1 273 ? 5.621 -22.688 -5.441 1 98.75 273 ASN A C 1
ATOM 2087 O O . ASN A 1 273 ? 6.434 -21.766 -5.352 1 98.75 273 ASN A O 1
ATOM 2091 N N . SER A 1 274 ? 4.398 -22.531 -6.09 1 98.81 274 SER A N 1
ATOM 2092 C CA . SER A 1 274 ? 3.943 -21.234 -6.609 1 98.81 274 SER A CA 1
ATOM 2093 C C . SER A 1 274 ? 3.785 -20.219 -5.484 1 98.81 274 SER A C 1
ATOM 2095 O O . SER A 1 274 ? 3.902 -19.016 -5.715 1 98.81 274 SER A O 1
ATOM 2097 N N . ILE A 1 275 ? 3.418 -20.688 -4.371 1 98.75 275 ILE A N 1
ATOM 2098 C CA . ILE A 1 275 ? 3.398 -19.922 -3.129 1 98.75 275 ILE A CA 1
ATOM 2099 C C . ILE A 1 275 ? 4.359 -20.562 -2.119 1 98.75 275 ILE A C 1
ATOM 2101 O O . ILE A 1 275 ? 4.359 -21.781 -1.931 1 98.75 275 ILE A O 1
ATOM 2105 N N . MET A 1 276 ? 5.148 -19.734 -1.562 1 97.94 276 MET A N 1
ATOM 2106 C CA . MET A 1 276 ? 6.062 -20.234 -0.542 1 97.94 276 MET A CA 1
ATOM 2107 C C . MET A 1 276 ? 5.297 -20.734 0.676 1 97.94 276 MET A C 1
ATOM 2109 O O . MET A 1 276 ? 4.406 -20.047 1.184 1 97.94 276 MET A O 1
ATOM 2113 N N . ILE A 1 277 ? 5.602 -21.891 1.089 1 97.25 277 ILE A N 1
ATOM 2114 C CA . ILE A 1 277 ? 5.027 -22.453 2.303 1 97.25 277 ILE A CA 1
ATOM 2115 C C . ILE A 1 277 ? 6.043 -22.391 3.438 1 97.25 277 ILE A C 1
ATOM 2117 O O . ILE A 1 277 ? 7.031 -23.125 3.439 1 97.25 277 ILE A O 1
ATOM 2121 N N . PRO A 1 278 ? 5.805 -21.547 4.32 1 94.25 278 PRO A N 1
ATOM 2122 C CA . PRO A 1 278 ? 6.785 -21.422 5.402 1 94.25 278 PRO A CA 1
ATOM 2123 C C . PRO A 1 278 ? 6.863 -22.672 6.273 1 94.25 278 PRO A C 1
ATOM 2125 O O . PRO A 1 278 ? 5.887 -23.422 6.383 1 94.25 278 PRO A O 1
ATOM 2128 N N . GLU A 1 279 ? 8.047 -22.859 6.887 1 91.88 279 GLU A N 1
ATOM 2129 C CA . GLU A 1 279 ? 8.273 -24.016 7.734 1 91.88 279 GLU A CA 1
ATOM 2130 C C . GLU A 1 279 ? 7.352 -24.016 8.953 1 91.88 279 GLU A C 1
ATOM 2132 O O . GLU A 1 279 ? 7.078 -25.062 9.531 1 91.88 279 GLU A O 1
ATOM 2137 N N . THR A 1 280 ? 6.84 -22.797 9.258 1 92.94 280 THR A N 1
ATOM 2138 C CA . THR A 1 280 ? 5.969 -22.672 10.422 1 92.94 280 THR A CA 1
ATOM 2139 C C . THR A 1 280 ? 4.629 -23.359 10.172 1 92.94 280 THR A C 1
ATOM 2141 O O . THR A 1 280 ? 3.916 -23.703 11.117 1 92.94 280 THR A O 1
ATOM 2144 N N . LYS A 1 281 ? 4.328 -23.438 8.906 1 94.25 281 LYS A N 1
ATOM 2145 C CA . LYS A 1 281 ? 3.129 -24.203 8.57 1 94.25 281 LYS A CA 1
ATOM 2146 C C . LYS A 1 281 ? 3.428 -25.703 8.531 1 94.25 281 LYS A C 1
ATOM 2148 O O . LYS A 1 281 ? 3.932 -26.219 7.535 1 94.25 281 LYS A O 1
ATOM 2153 N N . LYS A 1 282 ? 3.256 -26.438 9.617 1 93.44 282 LYS A N 1
ATOM 2154 C CA . LYS A 1 282 ? 3.518 -27.859 9.734 1 93.44 282 LYS A CA 1
ATOM 2155 C C . LYS A 1 282 ? 2.369 -28.688 9.156 1 93.44 282 LYS A C 1
ATOM 2157 O O . LYS A 1 282 ? 1.315 -28.812 9.781 1 93.44 282 LYS A O 1
ATOM 2162 N N . ILE A 1 283 ? 2.551 -29.078 7.996 1 97 283 ILE A N 1
ATOM 2163 C CA . ILE A 1 283 ? 1.557 -29.906 7.312 1 97 283 ILE A CA 1
ATOM 2164 C C . ILE A 1 283 ? 2.09 -31.328 7.137 1 97 283 ILE A C 1
ATOM 2166 O O . ILE A 1 283 ? 3.131 -31.531 6.508 1 97 283 ILE A O 1
ATOM 2170 N N . ASN A 1 284 ? 1.358 -32.281 7.688 1 96.5 284 ASN A N 1
ATOM 2171 C CA . ASN A 1 284 ? 1.743 -33.688 7.57 1 96.5 284 ASN A CA 1
ATOM 2172 C C . ASN A 1 284 ? 1.646 -34.156 6.129 1 96.5 284 ASN A C 1
ATOM 2174 O O . ASN A 1 284 ? 0.712 -33.812 5.41 1 96.5 284 ASN A O 1
ATOM 2178 N N . ASN A 1 285 ? 2.676 -35 5.664 1 97.44 285 ASN A N 1
ATOM 2179 C CA . ASN A 1 285 ? 2.682 -35.688 4.383 1 97.44 285 ASN A CA 1
ATOM 2180 C C . ASN A 1 285 ? 2.656 -34.719 3.215 1 97.44 285 ASN A C 1
ATOM 2182 O O . ASN A 1 285 ? 2.059 -35 2.174 1 97.44 285 ASN A O 1
ATOM 2186 N N . LEU A 1 286 ? 3.219 -33.5 3.471 1 98.19 286 LEU A N 1
ATOM 2187 C CA . LEU A 1 286 ? 3.279 -32.5 2.416 1 98.19 286 LEU A CA 1
ATOM 2188 C C . LEU A 1 286 ? 4.41 -32.781 1.44 1 98.19 286 LEU A C 1
ATOM 2190 O O . LEU A 1 286 ? 5.551 -33.031 1.855 1 98.19 286 LEU A O 1
ATOM 2194 N N . LYS A 1 287 ? 4.066 -32.938 0.196 1 98.31 287 LYS A N 1
ATOM 2195 C CA . LYS A 1 287 ? 5.004 -33 -0.922 1 98.31 287 LYS A CA 1
ATOM 2196 C C . LYS A 1 287 ? 4.898 -31.734 -1.787 1 98.31 287 LYS A C 1
ATOM 2198 O O . LYS A 1 287 ? 3.84 -31.453 -2.359 1 98.31 287 LYS A O 1
ATOM 2203 N N . THR A 1 288 ? 5.977 -30.938 -1.84 1 98.44 288 THR A N 1
ATOM 2204 C CA . THR A 1 288 ? 6.008 -29.734 -2.672 1 98.44 288 THR A CA 1
ATOM 2205 C C . THR A 1 288 ? 6.762 -30.016 -3.973 1 98.44 288 THR A C 1
ATOM 2207 O O . THR A 1 288 ? 7.902 -30.469 -3.949 1 98.44 288 THR A O 1
ATOM 2210 N N . LEU A 1 289 ? 6.074 -29.844 -5.102 1 98.75 289 LEU A N 1
ATOM 2211 C CA . LEU A 1 289 ? 6.703 -29.984 -6.41 1 98.75 289 LEU A CA 1
ATOM 2212 C C . LEU A 1 289 ? 7.141 -28.625 -6.953 1 98.75 289 LEU A C 1
ATOM 2214 O O . LEU A 1 289 ? 6.387 -27.656 -6.883 1 98.75 289 LEU A O 1
ATOM 2218 N N . SER A 1 290 ? 8.344 -28.547 -7.449 1 98.62 290 SER A N 1
ATOM 2219 C CA . SER A 1 290 ? 8.867 -27.281 -7.961 1 98.62 290 SER A CA 1
ATOM 2220 C C . SER A 1 290 ? 8.344 -27 -9.367 1 98.62 290 SER A C 1
ATOM 2222 O O . SER A 1 290 ? 8.336 -27.891 -10.219 1 98.62 290 SER A O 1
ATOM 2224 N N . ILE A 1 291 ? 7.938 -25.766 -9.547 1 98.56 291 ILE A N 1
ATOM 2225 C CA . ILE A 1 291 ? 7.5 -25.328 -10.875 1 98.56 291 ILE A CA 1
ATOM 2226 C C . ILE A 1 291 ? 8.609 -24.531 -11.539 1 98.56 291 ILE A C 1
ATOM 2228 O O . ILE A 1 291 ? 8.445 -24.047 -12.664 1 98.56 291 ILE A O 1
ATOM 2232 N N . ALA A 1 292 ? 9.758 -24.422 -10.953 1 98.62 292 ALA A N 1
ATOM 2233 C CA . ALA A 1 292 ? 10.859 -23.594 -11.445 1 98.62 292 ALA A CA 1
ATOM 2234 C C . ALA A 1 292 ? 11.297 -24.016 -12.836 1 98.62 292 ALA A C 1
ATOM 2236 O O . ALA A 1 292 ? 11.492 -23.188 -13.727 1 98.62 292 ALA A O 1
ATOM 2237 N N . PRO A 1 293 ? 11.461 -25.359 -13.055 1 98.06 293 PRO A N 1
ATOM 2238 C CA . PRO A 1 293 ? 11.883 -25.766 -14.398 1 98.06 293 PRO A CA 1
ATOM 2239 C C . PRO A 1 293 ? 10.906 -25.312 -15.477 1 98.06 293 PRO A C 1
ATOM 2241 O O . PRO A 1 293 ? 11.328 -24.875 -16.547 1 98.06 293 PRO A O 1
ATOM 2244 N N . LEU A 1 294 ? 9.633 -25.406 -15.203 1 97.56 294 LEU A N 1
ATOM 2245 C CA . LEU A 1 294 ? 8.617 -25.016 -16.172 1 97.56 294 LEU A CA 1
ATOM 2246 C C . LEU A 1 294 ? 8.688 -23.516 -16.438 1 97.56 294 LEU A C 1
ATOM 2248 O O . LEU A 1 294 ? 8.648 -23.078 -17.594 1 97.56 294 LEU A O 1
ATOM 2252 N N . PHE A 1 295 ? 8.781 -22.672 -15.422 1 98.56 295 PHE A N 1
ATOM 2253 C CA . PHE A 1 295 ? 8.875 -21.219 -15.562 1 98.56 295 PHE A CA 1
ATOM 2254 C C . PHE A 1 295 ? 10.172 -20.828 -16.266 1 98.56 295 PHE A C 1
ATOM 2256 O O . PHE A 1 295 ? 10.195 -19.906 -17.078 1 98.56 295 PHE A O 1
ATOM 2263 N N . ALA A 1 296 ? 11.273 -21.469 -15.938 1 98.38 296 ALA A N 1
ATOM 2264 C CA . ALA A 1 296 ? 12.547 -21.188 -16.594 1 98.38 296 ALA A CA 1
ATOM 2265 C C . ALA A 1 296 ? 12.445 -21.422 -18.094 1 98.38 296 ALA A C 1
ATOM 2267 O O . ALA A 1 296 ? 12.906 -20.609 -18.891 1 98.38 296 ALA A O 1
ATOM 2268 N N . LYS A 1 297 ? 11.867 -22.562 -18.453 1 97.62 297 LYS A N 1
ATOM 2269 C CA . LYS A 1 297 ? 11.688 -22.875 -19.875 1 97.62 297 LYS A CA 1
ATOM 2270 C C . LYS A 1 297 ? 10.828 -21.812 -20.562 1 97.62 297 LYS A C 1
ATOM 2272 O O . LYS A 1 297 ? 11.133 -21.375 -21.672 1 97.62 297 LYS A O 1
ATOM 2277 N N . ALA A 1 298 ? 9.758 -21.391 -19.922 1 98.06 298 ALA A N 1
ATOM 2278 C CA . ALA A 1 298 ? 8.883 -20.359 -20.469 1 98.06 298 ALA A CA 1
ATOM 2279 C C . ALA A 1 298 ? 9.641 -19.047 -20.656 1 98.06 298 ALA A C 1
ATOM 2281 O O . ALA A 1 298 ? 9.508 -18.391 -21.688 1 98.06 298 ALA A O 1
ATOM 2282 N N . ILE A 1 299 ? 10.414 -18.609 -19.672 1 98.38 299 ILE A N 1
ATOM 2283 C CA . ILE A 1 299 ? 11.188 -17.375 -19.719 1 98.38 299 ILE A CA 1
ATOM 2284 C C . ILE A 1 299 ? 12.172 -17.438 -20.891 1 98.38 299 ILE A C 1
ATOM 2286 O O . ILE A 1 299 ? 12.297 -16.469 -21.641 1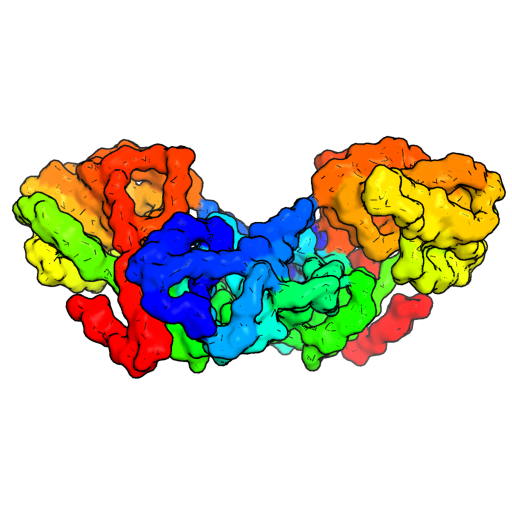 98.38 299 ILE A O 1
ATOM 2290 N N . GLU A 1 300 ? 12.844 -18.516 -21.031 1 97.5 300 GLU A N 1
ATOM 2291 C CA . GLU A 1 300 ? 13.789 -18.703 -22.125 1 97.5 300 GLU A CA 1
ATOM 2292 C C . GLU A 1 300 ? 13.086 -18.547 -23.484 1 97.5 300 GLU A C 1
ATOM 2294 O O . GLU A 1 300 ? 13.586 -17.859 -24.359 1 97.5 300 GLU A O 1
ATOM 2299 N N . ARG A 1 301 ? 11.969 -19.172 -23.625 1 97.25 301 ARG A N 1
ATOM 2300 C CA . ARG A 1 301 ? 11.234 -19.125 -24.891 1 97.25 301 ARG A CA 1
ATOM 2301 C C . ARG A 1 301 ? 10.727 -17.719 -25.156 1 97.25 301 ARG A C 1
ATOM 2303 O O . ARG A 1 301 ? 10.742 -17.25 -26.312 1 97.25 301 ARG A O 1
ATOM 2310 N N . ILE A 1 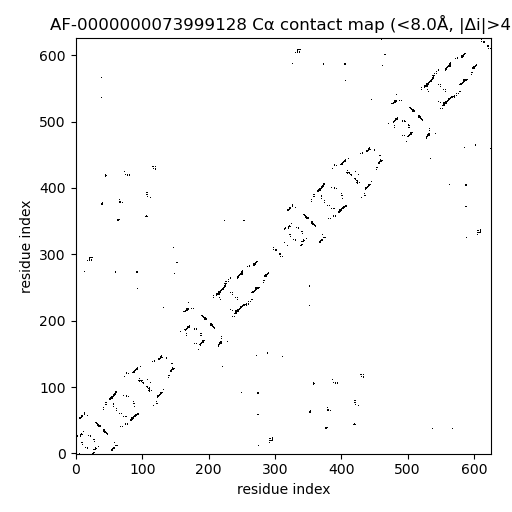302 ? 10.25 -17.047 -24.125 1 97.25 302 ILE A N 1
ATOM 2311 C CA . ILE A 1 302 ? 9.773 -15.672 -24.281 1 97.25 302 ILE A CA 1
ATOM 2312 C C . ILE A 1 302 ? 10.93 -14.781 -24.734 1 97.25 302 ILE A C 1
ATOM 2314 O O . ILE A 1 302 ? 10.781 -13.992 -25.672 1 97.25 302 ILE A O 1
ATOM 2318 N N . HIS A 1 303 ? 12.016 -14.93 -24.094 1 97.06 303 HIS A N 1
ATOM 2319 C CA . HIS A 1 303 ? 13.18 -14.125 -24.438 1 97.06 303 HIS A CA 1
ATOM 2320 C C . HIS A 1 3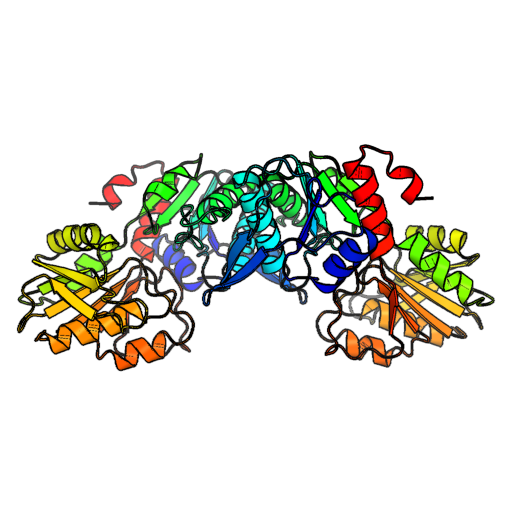03 ? 13.617 -14.383 -25.875 1 97.06 303 HIS A C 1
ATOM 2322 O O . HIS A 1 303 ? 13.945 -13.445 -26.609 1 97.06 303 HIS A O 1
ATOM 2328 N N . LYS A 1 304 ? 13.602 -15.594 -26.297 1 95.81 304 LYS A N 1
ATOM 2329 C CA . LYS A 1 304 ? 14.078 -15.992 -27.625 1 95.81 304 LYS A CA 1
ATOM 2330 C C . LYS A 1 304 ? 12.984 -15.828 -28.672 1 95.81 304 LYS A C 1
ATOM 2332 O O . LYS A 1 304 ? 13.195 -16.141 -29.844 1 95.81 304 LYS A O 1
ATOM 2337 N N . GLU A 1 305 ? 11.719 -15.469 -28.234 1 94 305 GLU A N 1
ATOM 2338 C CA . GLU A 1 305 ? 10.578 -15.273 -29.125 1 94 305 GLU A CA 1
ATOM 2339 C C . GLU A 1 305 ? 10.156 -16.594 -29.781 1 94 305 GLU A C 1
ATOM 2341 O O . GLU A 1 305 ? 9.891 -16.625 -30.984 1 94 305 GLU A O 1
ATOM 2346 N N . GLU A 1 306 ? 10.227 -17.609 -28.984 1 90.38 306 GLU A N 1
ATOM 2347 C CA . GLU A 1 306 ? 9.805 -18.938 -29.406 1 90.38 306 GLU A CA 1
ATOM 2348 C C . GLU A 1 306 ? 8.43 -19.297 -28.844 1 90.38 306 GLU A C 1
ATOM 2350 O O . GLU A 1 306 ? 7.973 -18.688 -27.891 1 90.38 306 GLU A O 1
ATOM 2355 N N . SER A 1 307 ? 7.863 -20.219 -29.469 1 86.56 307 SER A N 1
ATOM 2356 C CA . SER A 1 307 ? 6.531 -20.656 -29.047 1 86.56 307 SER A CA 1
ATOM 2357 C C . SER A 1 307 ? 6.547 -21.25 -27.656 1 86.56 307 SER A C 1
ATOM 2359 O O . SER A 1 307 ? 7.449 -22.016 -27.312 1 86.56 307 SER A O 1
ATOM 2361 N N . ILE A 1 308 ? 5.504 -20.875 -26.875 1 83.88 308 ILE A N 1
ATOM 2362 C CA . ILE A 1 308 ? 5.348 -21.359 -25.5 1 83.88 308 ILE A CA 1
ATOM 2363 C C . ILE A 1 308 ? 4.32 -22.484 -25.469 1 83.88 308 ILE A C 1
ATOM 2365 O O . ILE A 1 308 ? 4.266 -23.266 -24.516 1 83.88 308 ILE A O 1
ATOM 2369 N N . SER A 1 309 ? 3.584 -22.734 -26.5 1 79.44 309 SER A N 1
ATOM 2370 C CA . SER A 1 309 ? 2.496 -23.703 -26.547 1 79.44 309 SER A CA 1
ATOM 2371 C C . SER A 1 309 ? 3.006 -25.125 -26.312 1 79.44 309 SER A C 1
ATOM 2373 O O . SER A 1 309 ? 2.273 -25.969 -25.781 1 79.44 309 SER A O 1
ATOM 2375 N N . SER A 1 310 ? 4.25 -25.359 -26.734 1 70.88 310 SER A N 1
ATOM 2376 C CA . SER A 1 310 ? 4.809 -26.703 -26.594 1 70.88 310 SER A CA 1
ATOM 2377 C C . SER A 1 310 ? 4.98 -27.078 -25.125 1 70.88 310 SER A C 1
ATOM 2379 O O . SER A 1 310 ? 5.156 -28.25 -24.781 1 70.88 310 SER A O 1
ATOM 2381 N N . LEU A 1 311 ? 4.844 -26.047 -24.234 1 74.31 311 LEU A N 1
ATOM 2382 C CA . LEU A 1 311 ? 5.016 -26.297 -22.812 1 74.31 311 LEU A CA 1
ATOM 2383 C C . LEU A 1 311 ? 3.719 -26.812 -22.188 1 74.31 311 LEU A C 1
ATOM 2385 O O . LEU A 1 311 ? 3.713 -27.281 -21.047 1 74.31 311 LEU A O 1
ATOM 2389 N N . PHE A 1 312 ? 2.574 -26.719 -22.922 1 69.5 312 PHE A N 1
ATOM 2390 C CA . PHE A 1 312 ? 1.264 -27.062 -22.375 1 69.5 312 PHE A CA 1
ATOM 2391 C C . PHE A 1 312 ? 0.916 -28.516 -22.672 1 69.5 312 PHE A C 1
ATOM 2393 O O . PHE A 1 312 ? -0.112 -29.016 -22.219 1 69.5 312 PHE A O 1
ATOM 2400 N N . LEU A 1 313 ? 1.673 -29.281 -23.547 1 57.62 313 LEU A N 1
ATOM 2401 C CA . LEU A 1 313 ? 1.36 -30.641 -23.953 1 57.62 313 LEU A CA 1
ATOM 2402 C C . LEU A 1 313 ? 2.041 -31.656 -23.047 1 57.62 313 LEU A C 1
ATOM 2404 O O . LEU A 1 313 ? 3.125 -31.391 -22.516 1 57.62 313 LEU A O 1
ATOM 2408 N N . MET B 1 1 ? -27.625 18.266 2.988 1 92.06 1 MET B N 1
ATOM 2409 C CA . MET B 1 1 ? -27.469 17.547 1.733 1 92.06 1 MET B CA 1
ATOM 2410 C C . MET B 1 1 ? -28.562 16.5 1.56 1 92.06 1 MET B C 1
ATOM 2412 O O . MET B 1 1 ? -29.125 16.016 2.543 1 92.06 1 MET B O 1
ATOM 2416 N N . ASN B 1 2 ? -28.922 16.172 0.368 1 93.56 2 ASN B N 1
ATOM 2417 C CA . ASN B 1 2 ? -29.922 15.172 0.043 1 93.56 2 ASN B CA 1
ATOM 2418 C C . ASN B 1 2 ? -29.312 13.781 -0.105 1 93.56 2 ASN B C 1
ATOM 2420 O O . ASN B 1 2 ? -28.594 13.516 -1.067 1 93.56 2 ASN B O 1
ATOM 2424 N N . PRO B 1 3 ? -29.656 12.977 0.807 1 91.31 3 PRO B N 1
ATOM 2425 C CA . PRO B 1 3 ? -29.062 11.641 0.788 1 91.31 3 PRO B CA 1
ATOM 2426 C C . PRO B 1 3 ? -29.453 10.828 -0.445 1 91.31 3 PRO B C 1
ATOM 2428 O O . PRO B 1 3 ? -28.844 9.789 -0.73 1 91.31 3 PRO B O 1
ATOM 2431 N N . ASN B 1 4 ? -30.375 11.242 -1.16 1 94.06 4 ASN B N 1
ATOM 2432 C CA . ASN B 1 4 ? -30.75 10.578 -2.4 1 94.06 4 ASN B CA 1
ATOM 2433 C C . ASN B 1 4 ? -29.844 10.984 -3.559 1 94.06 4 ASN B C 1
ATOM 2435 O O . ASN B 1 4 ? -29.828 10.328 -4.598 1 94.06 4 ASN B O 1
ATOM 2439 N N . GLU B 1 5 ? -29.188 12.023 -3.305 1 97.12 5 GLU B N 1
ATOM 2440 C CA . GLU B 1 5 ? -28.344 12.555 -4.375 1 97.12 5 GLU B CA 1
ATOM 2441 C C . GLU B 1 5 ? -26.859 12.367 -4.059 1 97.12 5 GLU B C 1
ATOM 2443 O O . GLU B 1 5 ? -26.031 12.258 -4.969 1 97.12 5 GLU B O 1
ATOM 2448 N N . VAL B 1 6 ? -26.672 12.398 -2.754 1 97.81 6 VAL B N 1
ATOM 2449 C CA . VAL B 1 6 ? -25.281 12.375 -2.328 1 97.81 6 VAL B CA 1
ATOM 2450 C C . VAL B 1 6 ? -25.062 11.25 -1.316 1 97.81 6 VAL B C 1
ATOM 2452 O O . VAL B 1 6 ? -25.906 11.023 -0.441 1 97.81 6 VAL B O 1
ATOM 2455 N N . ALA B 1 7 ? -23.969 10.547 -1.476 1 98.56 7 ALA B N 1
ATOM 2456 C CA . ALA B 1 7 ? -23.594 9.523 -0.507 1 98.56 7 ALA B CA 1
ATOM 2457 C C . ALA B 1 7 ? -22.094 9.609 -0.174 1 98.56 7 ALA B C 1
ATOM 2459 O O . ALA B 1 7 ? -21.281 9.953 -1.034 1 98.56 7 ALA B O 1
ATOM 2460 N N . VAL B 1 8 ? -21.859 9.344 1.102 1 98.81 8 VAL B N 1
ATOM 2461 C CA . VAL B 1 8 ? -20.469 9.281 1.578 1 98.81 8 VAL B CA 1
ATOM 2462 C C . VAL B 1 8 ? -20.172 7.879 2.109 1 98.81 8 VAL B C 1
ATOM 2464 O O . VAL B 1 8 ? -20.875 7.383 3 1 98.81 8 VAL B O 1
ATOM 2467 N N . PHE B 1 9 ? -19.234 7.266 1.462 1 98.88 9 PHE B N 1
ATOM 2468 C CA . PHE B 1 9 ? -18.766 5.957 1.897 1 98.88 9 PHE B CA 1
ATOM 2469 C C . PHE B 1 9 ? -17.359 6.055 2.482 1 98.88 9 PHE B C 1
ATOM 2471 O O . PHE B 1 9 ? -16.672 7.059 2.285 1 98.88 9 PHE B O 1
ATOM 2478 N N . SER B 1 10 ? -17.016 5.062 3.252 1 98.5 10 SER B N 1
ATOM 2479 C CA . SER B 1 10 ? -15.68 5.027 3.84 1 98.5 10 SER B CA 1
ATOM 2480 C C . SER B 1 10 ? -15.102 3.619 3.803 1 98.5 10 SER B C 1
ATOM 2482 O O . SER B 1 10 ? -15.836 2.633 3.902 1 98.5 10 SER B O 1
ATOM 2484 N N . GLY B 1 11 ? -13.75 3.555 3.51 1 98.44 11 GLY B N 1
ATOM 2485 C CA . GLY B 1 11 ? -13.047 2.34 3.881 1 98.44 11 GLY B CA 1
ATOM 2486 C C . GLY B 1 11 ? -12.805 2.221 5.375 1 98.44 11 GLY B C 1
ATOM 2487 O O . GLY B 1 11 ? -13.516 2.834 6.172 1 98.44 11 GLY B O 1
ATOM 2488 N N . ASN B 1 12 ? -11.906 1.408 5.742 1 98.25 12 ASN B N 1
ATOM 2489 C CA . ASN B 1 12 ? -11.727 1.081 7.152 1 98.25 12 ASN B CA 1
ATOM 2490 C C . ASN B 1 12 ? -10.664 1.968 7.805 1 98.25 12 ASN B C 1
ATOM 2492 O O . ASN B 1 12 ? -10.523 1.971 9.023 1 98.25 12 ASN B O 1
ATOM 2496 N N . ALA B 1 13 ? -9.93 2.789 7.047 1 97.94 13 ALA B N 1
ATOM 2497 C CA . ALA B 1 13 ? -8.75 3.475 7.578 1 97.94 13 ALA B CA 1
ATOM 2498 C C . ALA B 1 13 ? -9.148 4.531 8.602 1 97.94 13 ALA B C 1
ATOM 2500 O O . ALA B 1 13 ? -8.383 4.824 9.523 1 97.94 13 ALA B O 1
ATOM 2501 N N . ASN B 1 14 ? -10.359 5.145 8.445 1 98.38 14 ASN B N 1
ATOM 2502 C CA . ASN B 1 14 ? -10.75 6.262 9.297 1 98.38 14 ASN B CA 1
ATOM 2503 C C . ASN B 1 14 ? -12.266 6.457 9.297 1 98.38 14 ASN B C 1
ATOM 2505 O O . ASN B 1 14 ? -12.758 7.512 8.891 1 98.38 14 ASN B O 1
ATOM 2509 N N . ARG B 1 15 ? -12.969 5.465 9.797 1 98.12 15 ARG B N 1
ATOM 2510 C CA . ARG B 1 15 ? -14.43 5.469 9.812 1 98.12 15 ARG B CA 1
ATOM 2511 C C . ARG B 1 15 ? -14.961 6.609 10.672 1 98.12 15 ARG B C 1
ATOM 2513 O O . ARG B 1 15 ? -15.922 7.285 10.289 1 98.12 15 ARG B O 1
ATOM 2520 N N . PRO B 1 16 ? -14.297 6.938 11.828 1 98.38 16 PRO B N 1
ATOM 2521 C CA . PRO B 1 16 ? -14.789 8.055 12.641 1 98.38 16 PRO B CA 1
ATOM 2522 C C . PRO B 1 16 ? -14.781 9.383 11.883 1 98.38 16 PRO B C 1
ATOM 2524 O O . PRO B 1 16 ? -15.719 10.18 12.008 1 98.38 16 PRO B O 1
ATOM 2527 N N . LEU B 1 17 ? -13.766 9.648 11.102 1 98.81 17 LEU B N 1
ATOM 2528 C CA . LEU B 1 17 ? -13.734 10.891 10.336 1 98.81 17 LEU B CA 1
ATOM 2529 C C . LEU B 1 17 ? -14.883 10.938 9.336 1 98.81 17 LEU B C 1
ATOM 2531 O O . LEU B 1 17 ? -15.539 11.969 9.18 1 98.81 17 LEU B O 1
ATOM 2535 N N . ALA B 1 18 ? -15.133 9.836 8.625 1 98.81 18 ALA B N 1
ATOM 2536 C CA . ALA B 1 18 ? -16.234 9.773 7.664 1 98.81 18 ALA B CA 1
ATOM 2537 C C . ALA B 1 18 ? -17.578 10.039 8.352 1 98.81 18 ALA B C 1
ATOM 2539 O O . ALA B 1 18 ? -18.422 10.75 7.805 1 98.81 18 ALA B O 1
ATOM 2540 N N . GLU B 1 19 ? -17.734 9.477 9.523 1 98.69 19 GLU B N 1
ATOM 2541 C CA . GLU B 1 19 ? -18.969 9.688 10.289 1 98.69 19 GLU B CA 1
ATOM 2542 C C . GLU B 1 19 ? -19.125 11.156 10.664 1 98.69 19 GLU B C 1
ATOM 2544 O O . GLU B 1 19 ? -20.219 11.711 10.562 1 98.69 19 GLU B O 1
ATOM 2549 N N . GLU B 1 20 ? -18.062 11.781 11.109 1 98.75 20 GLU B N 1
ATOM 2550 C CA . GLU B 1 20 ? -18.109 13.195 11.445 1 98.75 20 GLU B CA 1
ATOM 2551 C C . GLU B 1 20 ? -18.469 14.039 10.227 1 98.75 20 GLU B C 1
ATOM 2553 O O . GLU B 1 20 ? -19.25 14.992 10.336 1 98.75 20 GLU B O 1
ATOM 2558 N N . ILE B 1 21 ? -17.906 13.664 9.078 1 98.81 21 ILE B N 1
ATOM 2559 C CA . ILE B 1 21 ? -18.203 14.375 7.84 1 98.81 21 ILE B CA 1
ATOM 2560 C C . ILE B 1 21 ? -19.688 14.234 7.512 1 98.81 21 ILE B C 1
ATOM 2562 O O . ILE B 1 21 ? -20.344 15.227 7.195 1 98.81 21 ILE B O 1
ATOM 2566 N N . CYS B 1 22 ? -20.203 13.039 7.59 1 98.75 22 CYS B N 1
ATOM 2567 C CA . CYS B 1 22 ? -21.609 12.797 7.312 1 98.75 22 CYS B CA 1
ATOM 2568 C C . CYS B 1 22 ? -22.5 13.602 8.266 1 98.75 22 CYS B C 1
ATOM 2570 O O . CYS B 1 22 ? -23.5 14.18 7.844 1 98.75 22 CYS B O 1
ATOM 2572 N N . ASN B 1 23 ? -22.062 13.641 9.539 1 98.62 23 ASN B N 1
ATOM 2573 C CA . ASN B 1 23 ? -22.812 14.43 10.516 1 98.62 23 ASN B CA 1
ATOM 2574 C C . ASN B 1 23 ? -22.859 15.906 10.133 1 98.62 23 ASN B C 1
ATOM 2576 O O . ASN B 1 23 ? -23.891 16.547 10.242 1 98.62 23 ASN B O 1
ATOM 2580 N N . GLN B 1 24 ? -21.75 16.422 9.719 1 98.25 24 GLN B N 1
ATOM 2581 C CA . GLN B 1 24 ? -21.672 17.812 9.289 1 98.25 24 GLN B CA 1
ATOM 2582 C C . GLN B 1 24 ? -22.547 18.062 8.062 1 98.25 24 GLN B C 1
ATOM 2584 O O . GLN B 1 24 ? -23.141 19.125 7.926 1 98.25 24 GLN B O 1
ATOM 2589 N N . LEU B 1 25 ? -22.641 17.109 7.188 1 98.19 25 LEU B N 1
ATOM 2590 C CA . LEU B 1 25 ? -23.391 17.219 5.945 1 98.19 25 LEU B CA 1
ATOM 2591 C C . LEU B 1 25 ? -24.875 16.953 6.184 1 98.19 25 LEU B C 1
ATOM 2593 O O . LEU B 1 25 ? -25.719 17.281 5.332 1 98.19 25 LEU B O 1
ATOM 2597 N N . GLY B 1 26 ? -25.188 16.344 7.289 1 97.94 26 GLY B N 1
ATOM 2598 C CA . GLY B 1 26 ? -26.562 16.016 7.621 1 97.94 26 GLY B CA 1
ATOM 2599 C C . GLY B 1 26 ? -27.094 14.812 6.863 1 97.94 26 GLY B C 1
ATOM 2600 O O . GLY B 1 26 ? -28.266 14.773 6.496 1 97.94 26 GLY B O 1
ATOM 2601 N N . ILE B 1 27 ? -26.234 13.875 6.523 1 98.31 27 ILE B N 1
ATOM 2602 C CA . ILE B 1 27 ? -26.656 12.664 5.828 1 98.31 27 ILE B CA 1
ATOM 2603 C C . ILE B 1 27 ? -26.062 11.438 6.52 1 98.31 27 ILE B C 1
ATOM 2605 O O . ILE B 1 27 ? -25.047 11.539 7.195 1 98.31 27 ILE B O 1
ATOM 2609 N N . PRO B 1 28 ? -26.734 10.289 6.398 1 97.75 28 PRO B N 1
ATOM 2610 C CA . PRO B 1 28 ? -26.156 9.062 6.957 1 97.75 28 PRO B CA 1
ATOM 2611 C C . PRO B 1 28 ? -24.938 8.586 6.18 1 97.75 28 PRO B C 1
ATOM 2613 O O . PRO B 1 28 ? -24.797 8.875 4.988 1 97.75 28 PRO B O 1
ATOM 2616 N N . LYS B 1 29 ? -24.094 8.016 6.891 1 98.19 29 LYS B N 1
ATOM 2617 C CA . LYS B 1 29 ? -23 7.344 6.219 1 98.19 29 LYS B CA 1
ATOM 2618 C C . LYS B 1 29 ? -23.5 6.219 5.32 1 98.19 29 LYS B C 1
ATOM 2620 O O . LYS B 1 29 ? -24.406 5.48 5.695 1 98.19 29 LYS B O 1
ATOM 2625 N N . GLY B 1 30 ? -22.891 6.055 4.168 1 98.12 30 GLY B N 1
ATOM 2626 C CA . GLY B 1 30 ? -23.266 4.988 3.258 1 98.12 30 GLY B CA 1
ATOM 2627 C C . GLY B 1 30 ? -23.031 3.604 3.824 1 98.12 30 GLY B C 1
ATOM 2628 O O . GLY B 1 30 ? -22.062 3.395 4.574 1 98.12 30 GLY B O 1
ATOM 2629 N N . ALA B 1 31 ? -23.938 2.711 3.461 1 98.12 31 ALA B N 1
ATOM 2630 C CA . ALA B 1 31 ? -23.828 1.32 3.898 1 98.12 31 ALA B CA 1
ATOM 2631 C C . ALA B 1 31 ? -22.875 0.535 3.014 1 98.12 31 ALA B C 1
ATOM 2633 O O . ALA B 1 31 ? -23.109 0.389 1.811 1 98.12 31 ALA B O 1
ATOM 2634 N N . ILE B 1 32 ? -21.828 0.105 3.678 1 98.5 32 ILE B N 1
ATOM 2635 C CA . ILE B 1 32 ? -20.797 -0.604 2.926 1 98.5 32 ILE B CA 1
ATOM 2636 C C . ILE B 1 32 ? -20.156 -1.671 3.811 1 98.5 32 ILE B C 1
ATOM 2638 O O . ILE B 1 32 ? -20.016 -1.479 5.02 1 98.5 32 ILE B O 1
ATOM 2642 N N . SER B 1 33 ? -19.891 -2.822 3.225 1 98.31 33 SER B N 1
ATOM 2643 C CA . SER B 1 33 ? -19.109 -3.873 3.855 1 98.31 33 SER B CA 1
ATOM 2644 C C . SER B 1 33 ? -17.688 -3.926 3.279 1 98.31 33 SER B C 1
ATOM 2646 O O . SER B 1 33 ? -17.516 -4.086 2.068 1 98.31 33 SER B O 1
ATOM 2648 N N . VAL B 1 34 ? -16.719 -3.562 4.098 1 98.19 34 VAL B N 1
ATOM 2649 C CA . VAL B 1 34 ? -15.305 -3.672 3.738 1 98.19 34 VAL B CA 1
ATOM 2650 C C . VAL B 1 34 ? -14.617 -4.68 4.652 1 98.19 34 VAL B C 1
ATOM 2652 O O . VAL B 1 34 ? -14.406 -4.414 5.836 1 98.19 34 VAL B O 1
ATOM 2655 N N . LYS B 1 35 ? -14.32 -5.867 4.109 1 97.12 35 LYS B N 1
ATOM 2656 C CA . LYS B 1 35 ? -13.766 -6.969 4.891 1 97.12 35 LYS B CA 1
ATOM 2657 C C . LYS B 1 35 ? -12.445 -7.461 4.293 1 97.12 35 LYS B C 1
ATOM 2659 O O . LYS B 1 35 ? -12.047 -7.02 3.215 1 97.12 35 LYS B O 1
ATOM 2664 N N . ARG B 1 36 ? -11.766 -8.18 5.133 1 94.88 36 ARG B N 1
ATOM 2665 C CA . ARG B 1 36 ? -10.531 -8.828 4.703 1 94.88 36 ARG B CA 1
ATOM 2666 C C . ARG B 1 36 ? -10.641 -10.344 4.848 1 94.88 36 ARG B C 1
ATOM 2668 O O . ARG B 1 36 ? -11.109 -10.844 5.875 1 94.88 36 ARG B O 1
ATOM 2675 N N . PHE B 1 37 ? -10.258 -11.086 3.727 1 93.12 37 PHE B N 1
ATOM 2676 C CA . PHE B 1 37 ? -10.219 -12.547 3.801 1 93.12 37 PHE B CA 1
ATOM 2677 C C . PHE B 1 37 ? -9 -13.008 4.59 1 93.12 37 PHE B C 1
ATOM 2679 O O . PHE B 1 37 ? -8.117 -12.211 4.902 1 93.12 37 PHE B O 1
ATOM 2686 N N . SER B 1 38 ? -8.992 -14.25 4.938 1 89.62 38 SER B N 1
ATOM 2687 C CA . SER B 1 38 ? -7.91 -14.836 5.715 1 89.62 38 SER B CA 1
ATOM 2688 C C . SER B 1 38 ? -6.586 -14.758 4.965 1 89.62 38 SER B C 1
ATOM 2690 O O . SER B 1 38 ? -5.52 -14.719 5.582 1 89.62 38 SER B O 1
ATOM 2692 N N . ASP B 1 39 ? -6.613 -14.672 3.682 1 89.12 39 ASP B N 1
ATOM 2693 C CA . ASP B 1 39 ? -5.387 -14.617 2.889 1 89.12 39 ASP B CA 1
ATOM 2694 C C . ASP B 1 39 ? -4.922 -13.18 2.693 1 89.12 39 ASP B C 1
ATOM 2696 O O . ASP B 1 39 ? -3.949 -12.922 1.981 1 89.12 39 ASP B O 1
ATOM 2700 N N . GLY B 1 40 ? -5.637 -12.227 3.248 1 92.88 40 GLY B N 1
ATOM 2701 C CA . GLY B 1 40 ? -5.215 -10.836 3.215 1 92.88 40 GLY B CA 1
ATOM 2702 C C . GLY B 1 40 ? -5.871 -10.039 2.104 1 92.88 40 GLY B C 1
ATOM 2703 O O . GLY B 1 40 ? -5.695 -8.82 2.02 1 92.88 40 GLY B O 1
ATOM 2704 N N . GLU B 1 41 ? -6.637 -10.648 1.25 1 96.94 41 GLU B N 1
ATOM 2705 C CA . GLU B 1 41 ? -7.344 -9.953 0.18 1 96.94 41 GLU B CA 1
ATOM 2706 C C . GLU B 1 41 ? -8.508 -9.133 0.73 1 96.94 41 GLU B C 1
ATOM 2708 O O . GLU B 1 41 ? -9.148 -9.531 1.704 1 96.94 41 GLU B O 1
ATOM 2713 N N . SE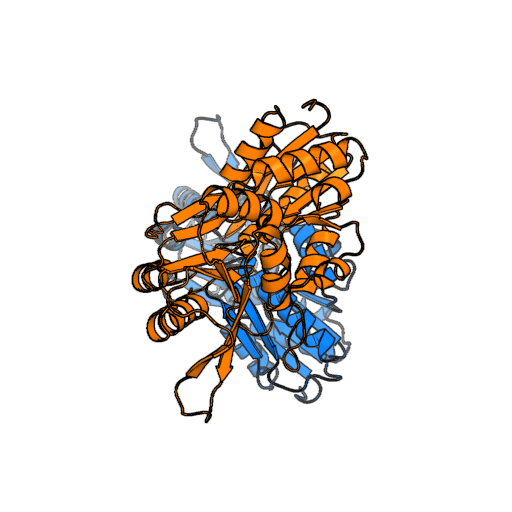R B 1 42 ? -8.734 -8.07 0.113 1 97.62 42 SER B N 1
ATOM 2714 C CA . SER B 1 42 ? -9.844 -7.215 0.501 1 97.62 42 SER B CA 1
ATOM 2715 C C . SER B 1 42 ? -11.133 -7.621 -0.214 1 97.62 42 SER B C 1
ATOM 2717 O O . SER B 1 42 ? -11.094 -8.102 -1.35 1 97.62 42 SER B O 1
ATOM 2719 N N . SER B 1 43 ? -12.234 -7.512 0.525 1 97.19 43 SER B N 1
ATOM 2720 C CA . SER B 1 43 ? -13.578 -7.758 -0.002 1 97.19 43 SER B CA 1
ATOM 2721 C C . SER B 1 43 ? -14.508 -6.59 0.3 1 97.19 43 SER B C 1
ATOM 2723 O O . SER B 1 43 ? -14.602 -6.145 1.445 1 97.19 43 SER B O 1
ATOM 2725 N N . VAL B 1 44 ? -15.172 -6.09 -0.759 1 98.31 44 VAL B N 1
ATOM 2726 C CA . VAL B 1 44 ? -15.984 -4.883 -0.636 1 98.31 44 VAL B CA 1
ATOM 2727 C C . VAL B 1 44 ? -17.375 -5.137 -1.193 1 98.31 44 VAL B C 1
ATOM 2729 O O . VAL B 1 44 ? -17.531 -5.793 -2.227 1 98.31 44 VAL B O 1
ATOM 2732 N N . LYS B 1 45 ? -18.406 -4.668 -0.541 1 98.31 45 LYS B N 1
ATOM 2733 C CA . LYS B 1 45 ? -19.766 -4.688 -1.033 1 98.31 45 LYS B CA 1
ATOM 2734 C C . LYS B 1 45 ? -20.516 -3.414 -0.641 1 98.31 45 LYS B C 1
ATOM 2736 O O . LYS B 1 45 ? -20.578 -3.062 0.539 1 98.31 45 LYS B O 1
ATOM 2741 N N . ILE B 1 46 ? -20.953 -2.664 -1.644 1 98.5 46 ILE B N 1
ATOM 2742 C CA . ILE B 1 46 ? -21.859 -1.553 -1.376 1 98.5 46 ILE B CA 1
ATOM 2743 C C . ILE B 1 46 ? -23.25 -2.088 -1.007 1 98.5 46 ILE B C 1
ATOM 2745 O O . ILE B 1 46 ? -23.844 -2.846 -1.771 1 98.5 46 ILE B O 1
ATOM 2749 N N . GLU B 1 47 ? -23.719 -1.721 0.129 1 98.12 47 GLU B N 1
ATOM 2750 C CA . GLU B 1 47 ? -24.906 -2.355 0.688 1 98.12 47 GLU B CA 1
ATOM 2751 C C . GLU B 1 47 ? -26.156 -1.534 0.395 1 98.12 47 GLU B C 1
ATOM 2753 O O . GLU B 1 47 ? -27.219 -1.78 0.974 1 98.12 47 GLU B O 1
ATOM 2758 N N . GLU B 1 48 ? -26.062 -0.504 -0.5 1 97.62 48 GLU B N 1
ATOM 2759 C CA . GLU B 1 48 ? -27.203 0.314 -0.88 1 97.62 48 GLU B CA 1
ATOM 2760 C C . GLU B 1 48 ? -27.094 0.768 -2.334 1 97.62 48 GLU B C 1
ATOM 2762 O O . GLU B 1 48 ? -26.031 0.704 -2.934 1 97.62 48 GLU B O 1
ATOM 2767 N N . ASN B 1 49 ? -28.266 1.123 -2.834 1 96.38 49 ASN B N 1
ATOM 2768 C CA . ASN B 1 49 ? -28.328 1.639 -4.199 1 96.38 49 ASN B CA 1
ATOM 2769 C C . ASN B 1 49 ? -27.594 2.973 -4.32 1 96.38 49 ASN B C 1
ATOM 2771 O O . ASN B 1 49 ? -27.812 3.879 -3.514 1 96.38 49 ASN B O 1
ATOM 2775 N N . VAL B 1 50 ? -26.703 3.078 -5.383 1 97.94 50 VAL B N 1
ATOM 2776 C CA . VAL B 1 50 ? -25.938 4.309 -5.57 1 97.94 50 VAL B CA 1
ATOM 2777 C C . VAL B 1 50 ? -26.094 4.801 -7.008 1 97.94 50 VAL B C 1
ATOM 2779 O O . VAL B 1 50 ? -25.391 5.707 -7.441 1 97.94 50 VAL B O 1
ATOM 2782 N N . ARG B 1 51 ? -27 4.152 -7.773 1 96.81 51 ARG B N 1
ATOM 2783 C CA . ARG B 1 51 ? -27.219 4.523 -9.172 1 96.81 51 ARG B CA 1
ATOM 2784 C C . ARG B 1 51 ? -27.547 6.004 -9.297 1 96.81 51 ARG B C 1
ATOM 2786 O O . ARG B 1 51 ? -28.484 6.488 -8.664 1 96.81 51 ARG B O 1
ATOM 2793 N N . GLY B 1 52 ? -26.734 6.672 -10.078 1 97.56 52 GLY B N 1
ATOM 2794 C CA . GLY B 1 52 ? -27 8.07 -10.383 1 97.56 52 GLY B CA 1
ATOM 2795 C C . GLY B 1 52 ? -26.578 9.008 -9.266 1 97.56 52 GLY B C 1
ATOM 2796 O O . GLY B 1 52 ? -26.75 10.227 -9.375 1 97.56 52 GLY B O 1
ATOM 2797 N N . ARG B 1 53 ? -25.984 8.562 -8.219 1 98.25 53 ARG B N 1
ATOM 2798 C CA . ARG B 1 53 ? -25.641 9.406 -7.082 1 98.25 53 ARG B CA 1
ATOM 2799 C C . ARG B 1 53 ? -24.25 9.992 -7.238 1 98.25 53 ARG B C 1
ATOM 2801 O O . ARG B 1 53 ? -23.422 9.453 -7.977 1 98.25 53 ARG B O 1
ATOM 2808 N N . ASP B 1 54 ? -24.109 11.125 -6.633 1 98.5 54 ASP B N 1
ATOM 2809 C CA . ASP B 1 54 ? -22.797 11.711 -6.41 1 98.5 54 ASP B CA 1
ATOM 2810 C C . ASP B 1 54 ? -22.141 11.125 -5.16 1 98.5 54 ASP B C 1
ATOM 2812 O O . ASP B 1 54 ? -22.594 11.367 -4.043 1 98.5 54 ASP B O 1
ATOM 2816 N N . VAL B 1 55 ? -21.078 10.375 -5.363 1 98.88 55 VAL B N 1
ATOM 2817 C CA . VAL B 1 55 ? -20.562 9.555 -4.27 1 98.88 55 VAL B CA 1
ATOM 2818 C C . VAL B 1 55 ? -19.156 10.008 -3.889 1 98.88 55 VAL B C 1
ATOM 2820 O O . VAL B 1 55 ? -18.344 10.305 -4.758 1 98.88 55 VAL B O 1
ATOM 2823 N N . PHE B 1 56 ? -18.938 10.117 -2.629 1 98.88 56 PHE B N 1
ATOM 2824 C CA . PHE B 1 56 ? -17.656 10.484 -2.041 1 98.88 56 PHE B CA 1
ATOM 2825 C C . PHE B 1 56 ? -17.109 9.344 -1.188 1 98.88 56 PHE B C 1
ATOM 2827 O O . PHE B 1 56 ? -17.812 8.828 -0.308 1 98.88 56 PHE B O 1
ATOM 2834 N N . VAL B 1 57 ? -15.914 8.898 -1.466 1 98.94 57 VAL B N 1
ATOM 2835 C CA . VAL B 1 57 ? -15.289 7.789 -0.748 1 98.94 57 VAL B CA 1
ATOM 2836 C C . VAL B 1 57 ? -14.156 8.312 0.132 1 98.94 57 VAL B C 1
ATOM 2838 O O . VAL B 1 57 ? -13.094 8.68 -0.37 1 98.94 57 VAL B O 1
ATOM 2841 N N . VAL B 1 58 ? -14.422 8.289 1.451 1 98.94 58 VAL B N 1
ATOM 2842 C CA . VAL B 1 58 ? -13.438 8.773 2.418 1 98.94 58 VAL B CA 1
ATOM 2843 C C . VAL B 1 58 ? -12.5 7.637 2.811 1 98.94 58 VAL B C 1
ATOM 2845 O O . VAL B 1 58 ? -12.922 6.652 3.42 1 98.94 58 VAL B O 1
ATOM 2848 N N . GLN B 1 59 ? -11.266 7.77 2.463 1 98.81 59 GLN B N 1
ATOM 2849 C CA . GLN B 1 59 ? -10.289 6.723 2.729 1 98.81 59 GLN B CA 1
ATOM 2850 C C . GLN B 1 59 ? -8.875 7.297 2.797 1 98.81 59 GLN B C 1
ATOM 2852 O O . GLN B 1 59 ? -8.305 7.676 1.774 1 98.81 59 GLN B O 1
ATOM 2857 N N . SER B 1 60 ? -8.344 7.402 4.035 1 98.69 60 SER B N 1
ATOM 2858 C CA . SER B 1 60 ? -6.926 7.723 4.184 1 98.69 60 SER B CA 1
ATOM 2859 C C . SER B 1 60 ? -6.047 6.531 3.816 1 98.69 60 SER B C 1
ATOM 2861 O O . SER B 1 60 ? -6.348 5.395 4.188 1 98.69 60 SER B O 1
ATOM 2863 N N . ILE B 1 61 ? -5 6.797 3.039 1 98.38 61 ILE B N 1
ATOM 2864 C CA . ILE B 1 61 ? -4.055 5.742 2.697 1 98.38 61 ILE B CA 1
ATOM 2865 C C . ILE B 1 61 ? -2.986 5.633 3.781 1 98.38 61 ILE B C 1
ATOM 2867 O O . ILE B 1 61 ? -1.799 5.828 3.514 1 98.38 61 ILE B O 1
ATOM 2871 N N . SER B 1 62 ? -3.365 5.402 5.031 1 97.75 62 SER B N 1
ATOM 2872 C CA . SER B 1 62 ? -2.535 5.227 6.219 1 97.75 62 SER B CA 1
ATOM 2873 C C . SER B 1 62 ? -2.357 3.75 6.551 1 97.75 62 SER B C 1
ATOM 2875 O O . SER B 1 62 ? -2.793 2.881 5.797 1 97.75 62 SER B O 1
ATOM 2877 N N . PHE B 1 63 ? -1.737 3.477 7.59 1 96 63 PHE B N 1
ATOM 2878 C CA . PHE B 1 63 ? -1.379 2.115 7.969 1 96 63 PHE B CA 1
ATOM 2879 C C . PHE B 1 63 ? -2.627 1.259 8.156 1 96 63 PHE B C 1
ATOM 2881 O O . PHE B 1 63 ? -3.572 1.67 8.828 1 96 63 PHE B O 1
ATOM 2888 N N . PRO B 1 64 ? -2.574 0.031 7.629 1 95 64 PRO B N 1
ATOM 2889 C CA . PRO B 1 64 ? -1.622 -0.534 6.672 1 95 64 PRO B CA 1
ATOM 2890 C C . PRO B 1 64 ? -1.809 0.016 5.262 1 95 64 PRO B C 1
ATOM 2892 O O . PRO B 1 64 ? -2.846 -0.216 4.637 1 95 64 PRO B O 1
ATOM 2895 N N . ALA B 1 65 ? -0.786 0.73 4.82 1 97.06 65 ALA B N 1
ATOM 2896 C CA . ALA B 1 65 ? -0.887 1.613 3.662 1 97.06 65 ALA B CA 1
ATOM 2897 C C . ALA B 1 65 ? -1.429 0.865 2.449 1 97.06 65 ALA B C 1
ATOM 2899 O O . ALA B 1 65 ? -2.357 1.333 1.786 1 97.06 65 ALA B O 1
ATOM 2900 N N . ASN B 1 66 ? -0.918 -0.341 2.186 1 97.75 66 ASN B N 1
ATOM 2901 C CA . ASN B 1 66 ? -1.281 -1.066 0.973 1 97.75 66 ASN B CA 1
ATOM 2902 C C . ASN B 1 66 ? -2.695 -1.634 1.061 1 97.75 66 ASN B C 1
ATOM 2904 O O . ASN B 1 66 ? -3.416 -1.676 0.062 1 97.75 66 ASN B O 1
ATOM 2908 N N . ASP B 1 67 ? -3.115 -2.084 2.244 1 97.62 67 ASP B N 1
ATOM 2909 C CA . ASP B 1 67 ? -4.488 -2.533 2.449 1 97.62 67 ASP B CA 1
ATOM 2910 C C . ASP B 1 67 ? -5.477 -1.38 2.275 1 97.62 67 ASP B C 1
ATOM 2912 O O . ASP B 1 67 ? -6.512 -1.534 1.624 1 97.62 67 ASP B O 1
ATOM 2916 N N . SER B 1 68 ? -5.121 -0.204 2.867 1 98.38 68 SER B N 1
ATOM 2917 C CA . SER B 1 68 ? -5.973 0.974 2.76 1 98.38 68 SER B CA 1
ATOM 2918 C C . SER B 1 68 ? -6.121 1.42 1.308 1 98.38 68 SER B C 1
ATOM 2920 O O . SER B 1 68 ? -7.211 1.801 0.876 1 98.38 68 SER B O 1
ATOM 2922 N N . LEU B 1 69 ? -5.023 1.326 0.614 1 98.69 69 LEU B N 1
ATOM 2923 C CA . LEU B 1 69 ? -5.059 1.688 -0.799 1 98.69 69 LEU B CA 1
ATOM 2924 C C . LEU B 1 69 ? -5.945 0.726 -1.582 1 98.69 69 LEU B C 1
ATOM 2926 O O . LEU B 1 69 ? -6.801 1.156 -2.361 1 98.69 69 LEU B O 1
ATOM 2930 N N . MET B 1 70 ? -5.785 -0.532 -1.381 1 98.69 70 MET B N 1
ATOM 2931 C CA . MET B 1 70 ? -6.566 -1.517 -2.127 1 98.69 70 MET B CA 1
ATOM 2932 C C . MET B 1 70 ? -8.055 -1.382 -1.817 1 98.69 70 MET B C 1
ATOM 2934 O O . MET B 1 70 ? -8.891 -1.526 -2.707 1 98.69 70 MET B O 1
ATOM 2938 N N . GLU B 1 71 ? -8.398 -1.12 -0.483 1 98.69 71 GLU B N 1
ATOM 2939 C CA . GLU B 1 71 ? -9.797 -0.877 -0.138 1 98.69 71 GLU B CA 1
ATOM 2940 C C . GLU B 1 71 ? -10.375 0.265 -0.967 1 98.69 71 GLU B C 1
ATOM 2942 O O . GLU B 1 71 ? -11.477 0.144 -1.516 1 98.69 71 GLU B O 1
ATOM 2947 N N . LEU B 1 72 ? -9.609 1.342 -1.071 1 98.88 72 LEU B N 1
ATOM 2948 C CA . LEU B 1 72 ? -10.062 2.488 -1.85 1 98.88 72 LEU B CA 1
ATOM 2949 C C . LEU B 1 72 ? -10.352 2.086 -3.293 1 98.88 72 LEU B C 1
ATOM 2951 O O . LEU B 1 72 ? -11.422 2.395 -3.826 1 98.88 72 LEU B O 1
ATOM 2955 N N . LEU B 1 73 ? -9.422 1.399 -3.893 1 98.94 73 LEU B N 1
ATOM 2956 C CA . LEU B 1 73 ? -9.516 1.034 -5.301 1 98.94 73 LEU B CA 1
ATOM 2957 C C . LEU B 1 73 ? -10.711 0.122 -5.547 1 98.94 73 LEU B C 1
ATOM 2959 O O . LEU B 1 73 ? -11.469 0.325 -6.5 1 98.94 73 LEU B O 1
ATOM 2963 N N . LEU B 1 74 ? -10.906 -0.848 -4.652 1 98.88 74 LEU B N 1
ATOM 2964 C CA . LEU B 1 74 ? -11.992 -1.806 -4.828 1 98.88 74 LEU B CA 1
ATOM 2965 C C . LEU B 1 74 ? -13.344 -1.147 -4.574 1 98.88 74 LEU B C 1
ATOM 2967 O O . LEU B 1 74 ? -14.336 -1.485 -5.223 1 98.88 74 LEU B O 1
ATOM 2971 N N . ILE B 1 75 ? -13.406 -0.163 -3.607 1 98.88 75 ILE B N 1
ATOM 2972 C CA . ILE B 1 75 ? -14.641 0.565 -3.357 1 98.88 75 ILE B CA 1
ATOM 2973 C C . ILE B 1 75 ? -15.031 1.364 -4.598 1 98.88 75 ILE B C 1
ATOM 2975 O O . ILE B 1 75 ? -16.188 1.335 -5.027 1 98.88 75 ILE B O 1
ATOM 2979 N N . ILE B 1 76 ? -14.062 2.025 -5.18 1 98.88 76 ILE B N 1
ATOM 2980 C CA . ILE B 1 76 ? -14.344 2.855 -6.344 1 98.88 76 ILE B CA 1
ATOM 2981 C C . ILE B 1 76 ? -14.805 1.976 -7.504 1 98.88 76 ILE B C 1
ATOM 2983 O O . ILE B 1 76 ? -15.758 2.314 -8.211 1 98.88 76 ILE B O 1
ATOM 2987 N N . ASP B 1 77 ? -14.164 0.866 -7.715 1 98.75 77 ASP B N 1
ATOM 2988 C CA . ASP B 1 77 ? -14.594 -0.05 -8.766 1 98.75 77 ASP B CA 1
ATOM 2989 C C . ASP B 1 77 ? -16.031 -0.513 -8.539 1 98.75 77 ASP B C 1
ATOM 2991 O O . ASP B 1 77 ? -16.828 -0.566 -9.477 1 98.75 77 ASP B O 1
ATOM 2995 N N . ALA B 1 78 ? -16.328 -0.922 -7.25 1 98.62 78 ALA B N 1
ATOM 2996 C CA . ALA B 1 78 ? -17.672 -1.371 -6.922 1 98.62 78 ALA B CA 1
ATOM 2997 C C . ALA B 1 78 ? -18.703 -0.284 -7.223 1 98.62 78 ALA B C 1
ATOM 2999 O O . ALA B 1 78 ? -19.766 -0.566 -7.77 1 98.62 78 ALA B O 1
ATOM 3000 N N . LEU B 1 79 ? -18.359 0.935 -6.902 1 98.75 79 LEU B N 1
ATOM 3001 C CA . LEU B 1 79 ? -19.266 2.057 -7.109 1 98.75 79 LEU B CA 1
ATOM 3002 C C . LEU B 1 79 ? -19.469 2.322 -8.602 1 98.75 79 LEU B C 1
ATOM 3004 O O . LEU B 1 79 ? -20.578 2.596 -9.039 1 98.75 79 LEU B O 1
ATOM 3008 N N . ARG B 1 80 ? -18.406 2.283 -9.344 1 98.12 80 ARG B N 1
ATOM 3009 C CA . ARG B 1 80 ? -18.516 2.459 -10.781 1 98.12 80 ARG B CA 1
ATOM 3010 C C . ARG B 1 80 ? -19.422 1.402 -11.398 1 98.12 80 ARG B C 1
ATOM 3012 O O . ARG B 1 80 ? -20.312 1.727 -12.195 1 98.12 80 ARG B O 1
ATOM 3019 N N . ARG B 1 81 ? -19.234 0.197 -11.008 1 97.31 81 ARG B N 1
ATOM 3020 C CA . ARG B 1 81 ? -20.016 -0.908 -11.547 1 97.31 81 ARG B CA 1
ATOM 3021 C C . ARG B 1 81 ? -21.469 -0.825 -11.078 1 97.31 81 ARG B C 1
ATOM 3023 O O . ARG B 1 81 ? -22.359 -1.388 -11.719 1 97.31 81 ARG B O 1
ATOM 3030 N N . ALA B 1 82 ? -21.656 -0.111 -9.992 1 97.5 82 ALA B N 1
ATOM 3031 C CA . ALA B 1 82 ? -23.016 0.089 -9.477 1 97.5 82 ALA B CA 1
ATOM 3032 C C . ALA B 1 82 ? -23.641 1.346 -10.07 1 97.5 82 ALA B C 1
ATOM 3034 O O . ALA B 1 82 ? -24.719 1.771 -9.633 1 97.5 82 ALA B O 1
ATOM 3035 N N . SER B 1 83 ? -22.953 2.016 -11.008 1 97.88 83 SER B N 1
ATOM 3036 C CA . SER B 1 83 ? -23.453 3.111 -11.828 1 97.88 83 SER B CA 1
ATOM 3037 C C . SER B 1 83 ? -23.594 4.395 -11.008 1 97.88 83 SER B C 1
ATOM 3039 O O . SER B 1 83 ? -24.547 5.156 -11.195 1 97.88 83 SER B O 1
ATOM 3041 N N . ALA B 1 84 ? -22.734 4.566 -10.039 1 98.38 84 ALA B N 1
ATOM 3042 C CA . ALA B 1 84 ? -22.625 5.902 -9.461 1 98.38 84 ALA B CA 1
ATOM 3043 C C . ALA B 1 84 ? -22.359 6.945 -10.539 1 98.38 84 ALA B C 1
ATOM 3045 O O . ALA B 1 84 ? -21.578 6.707 -11.461 1 98.38 84 ALA B O 1
ATOM 3046 N N . ARG B 1 85 ? -23.031 8.125 -10.445 1 97.94 85 ARG B N 1
ATOM 3047 C CA . ARG B 1 85 ? -22.906 9.156 -11.461 1 97.94 85 ARG B CA 1
ATOM 3048 C C . ARG B 1 85 ? -21.516 9.781 -11.43 1 97.94 85 ARG B C 1
ATOM 3050 O O . ARG B 1 85 ? -20.875 9.945 -12.477 1 97.94 85 ARG B O 1
ATOM 3057 N N . ARG B 1 86 ? -21.141 10.102 -10.32 1 98.25 86 ARG B N 1
ATOM 3058 C CA . ARG B 1 86 ? -19.844 10.75 -10.094 1 98.25 86 ARG B CA 1
ATOM 3059 C C . ARG B 1 86 ? -19.188 10.219 -8.82 1 98.25 86 ARG B C 1
ATOM 3061 O O . ARG B 1 86 ? -19.859 10.047 -7.797 1 98.25 86 ARG B O 1
ATOM 3068 N N . ILE B 1 87 ? -17.906 9.945 -8.898 1 98.88 87 ILE B N 1
ATOM 3069 C CA . ILE B 1 87 ? -17.172 9.406 -7.77 1 98.88 87 ILE B CA 1
ATOM 3070 C C . ILE B 1 87 ? -15.984 10.305 -7.449 1 98.88 87 ILE B C 1
ATOM 3072 O O . ILE B 1 87 ? -15.172 10.609 -8.328 1 98.88 87 ILE B O 1
ATOM 3076 N N . THR B 1 88 ? -15.93 10.773 -6.262 1 98.88 88 THR B N 1
ATOM 3077 C CA . THR B 1 88 ? -14.789 11.539 -5.762 1 98.88 88 THR B CA 1
ATOM 3078 C C . THR B 1 88 ? -14.008 10.727 -4.727 1 98.88 88 THR B C 1
ATOM 3080 O O . THR B 1 88 ? -14.586 10.242 -3.754 1 98.88 88 THR B O 1
ATOM 3083 N N . ALA B 1 89 ? -12.75 10.516 -4.984 1 98.94 89 ALA B N 1
ATOM 3084 C CA . ALA B 1 89 ? -11.859 9.922 -3.984 1 98.94 89 ALA B CA 1
ATOM 3085 C C . ALA B 1 89 ? -11.438 10.961 -2.951 1 98.94 89 ALA B C 1
ATOM 3087 O O . ALA B 1 89 ? -10.703 11.906 -3.271 1 98.94 89 ALA B O 1
ATOM 3088 N N . VAL B 1 90 ? -11.922 10.852 -1.747 1 98.94 90 VAL B N 1
ATOM 3089 C CA . VAL B 1 90 ? -11.586 11.742 -0.643 1 98.94 90 VAL B CA 1
ATOM 3090 C C . VAL B 1 90 ? -10.453 11.133 0.184 1 98.94 90 VAL B C 1
ATOM 3092 O O . VAL B 1 90 ? -10.672 10.188 0.945 1 98.94 90 VAL B O 1
ATOM 3095 N N . LEU B 1 91 ? -9.305 11.703 0.059 1 98.88 91 LEU B N 1
ATOM 3096 C CA . LEU B 1 91 ? -8.078 11.188 0.668 1 98.88 91 LEU B CA 1
ATOM 3097 C C . LEU B 1 91 ? -7.543 12.164 1.71 1 98.88 91 LEU B C 1
ATOM 3099 O O . LEU B 1 91 ? -6.613 12.93 1.431 1 98.88 91 LEU B O 1
ATOM 3103 N N . PRO B 1 92 ? -8.023 12.094 2.9 1 98.88 92 PRO B N 1
ATOM 3104 C CA . PRO B 1 92 ? -7.5 12.992 3.93 1 98.88 92 PRO B CA 1
ATOM 3105 C C . PRO B 1 92 ? -5.992 12.859 4.125 1 98.88 92 PRO B C 1
ATOM 3107 O O . PRO B 1 92 ? -5.324 13.828 4.492 1 98.88 92 PRO B O 1
ATOM 3110 N N . TYR B 1 93 ? -5.531 11.656 3.902 1 98.69 93 TYR B N 1
ATOM 3111 C CA . TYR B 1 93 ? -4.098 11.398 3.9 1 98.69 93 TYR B CA 1
ATOM 3112 C C . TYR B 1 93 ? -3.689 10.594 2.67 1 98.69 93 TYR B C 1
ATOM 3114 O O . TYR B 1 93 ? -4.176 9.477 2.459 1 98.69 93 TYR B O 1
ATOM 3122 N N . TYR B 1 94 ? -2.83 11.219 1.838 1 98.75 94 TYR B N 1
ATOM 3123 C CA . TYR B 1 94 ? -2.291 10.586 0.638 1 98.75 94 TYR B CA 1
ATOM 3124 C C . TYR B 1 94 ? -0.994 9.844 0.945 1 98.75 94 TYR B C 1
ATOM 3126 O O . TYR B 1 94 ? 0.083 10.445 0.954 1 98.75 94 TYR B O 1
ATOM 3134 N N . GLY B 1 95 ? -1.083 8.477 1.221 1 98.06 95 GLY B N 1
ATOM 3135 C CA . GLY B 1 95 ? 0.085 7.641 1.459 1 98.06 95 GLY B CA 1
ATOM 3136 C C . GLY B 1 95 ? 1.041 7.605 0.282 1 98.06 95 GLY B C 1
ATOM 3137 O O . GLY B 1 95 ? 0.647 7.879 -0.854 1 98.06 95 GLY B O 1
ATOM 3138 N N . TYR B 1 96 ? 2.326 7.277 0.523 1 98.38 96 TYR B N 1
ATOM 3139 C CA . TYR B 1 96 ? 3.406 7.195 -0.455 1 98.38 96 TYR B CA 1
ATOM 3140 C C . TYR B 1 96 ? 3.812 8.586 -0.935 1 98.38 96 TYR B C 1
ATOM 3142 O O . TYR B 1 96 ? 4.684 8.719 -1.795 1 98.38 96 TYR B O 1
ATOM 3150 N N . GLY B 1 97 ? 3.188 9.633 -0.351 1 97.69 97 GLY B N 1
ATOM 3151 C CA . GLY B 1 97 ? 3.422 11 -0.792 1 97.69 97 GLY B CA 1
ATOM 3152 C C . GLY B 1 97 ? 4.863 11.445 -0.628 1 97.69 97 GLY B C 1
ATOM 3153 O O . GLY B 1 97 ? 5.336 12.32 -1.354 1 97.69 97 GLY B O 1
ATOM 3154 N N . ARG B 1 98 ? 5.629 10.812 0.313 1 95.44 98 ARG B N 1
ATOM 3155 C CA . ARG B 1 98 ? 7.02 11.18 0.552 1 95.44 98 ARG B CA 1
ATOM 3156 C C . ARG B 1 98 ? 7.934 10.594 -0.52 1 95.44 98 ARG B C 1
ATOM 3158 O O . ARG B 1 98 ? 9.078 11.016 -0.667 1 95.44 98 ARG B O 1
ATOM 3165 N N . GLN B 1 99 ? 7.449 9.602 -1.266 1 97.44 99 GLN B N 1
ATOM 3166 C CA . GLN B 1 99 ? 8.18 9.008 -2.383 1 97.44 99 GLN B CA 1
ATOM 3167 C C . GLN B 1 99 ? 7.762 9.641 -3.709 1 97.44 99 GLN B C 1
ATOM 3169 O O . GLN B 1 99 ? 7.336 8.938 -4.629 1 97.44 99 GLN B O 1
ATOM 3174 N N . ASP B 1 100 ? 7.98 11.008 -3.877 1 95.94 100 ASP B N 1
ATOM 3175 C CA . ASP B 1 100 ? 7.375 11.805 -4.941 1 95.94 100 ASP B CA 1
ATOM 3176 C C . ASP B 1 100 ? 8.391 12.133 -6.027 1 95.94 100 ASP B C 1
ATOM 3178 O O . ASP B 1 100 ? 8.078 12.844 -6.988 1 95.94 100 ASP B O 1
ATOM 3182 N N . ARG B 1 101 ? 9.648 11.648 -5.844 1 93.75 101 ARG B N 1
ATOM 3183 C CA . ARG B 1 101 ? 10.688 11.883 -6.84 1 93.75 101 ARG B CA 1
ATOM 3184 C C . ARG B 1 101 ? 11.766 10.805 -6.781 1 93.75 101 ARG B C 1
ATOM 3186 O O . ARG B 1 101 ? 11.805 10.016 -5.836 1 93.75 101 ARG B O 1
ATOM 3193 N N . LYS B 1 102 ? 12.602 10.711 -7.859 1 92.94 102 LYS B N 1
ATOM 3194 C CA . LYS B 1 102 ? 13.773 9.844 -7.832 1 92.94 102 LYS B CA 1
ATOM 3195 C C . LYS B 1 102 ? 14.898 10.469 -7.012 1 92.94 102 LYS B C 1
ATOM 3197 O O . LYS B 1 102 ? 15.664 11.289 -7.52 1 92.94 102 LYS B O 1
ATOM 3202 N N . VAL B 1 103 ? 15.008 10.008 -5.793 1 89.62 103 VAL B N 1
ATOM 3203 C CA . VAL B 1 103 ? 16.062 10.547 -4.934 1 89.62 103 VAL B CA 1
ATOM 3204 C C . VAL B 1 103 ? 17.375 9.805 -5.195 1 89.62 103 VAL B C 1
ATOM 3206 O O . VAL B 1 103 ? 18.438 10.273 -4.793 1 89.62 103 VAL B O 1
ATOM 3209 N N . GLU B 1 104 ? 17.25 8.688 -5.848 1 92.62 104 GLU B N 1
ATOM 3210 C CA . GLU B 1 104 ? 18.375 7.875 -6.309 1 92.62 104 GLU B CA 1
ATOM 3211 C C . GLU B 1 104 ? 18.031 7.145 -7.602 1 92.62 104 GLU B C 1
ATOM 3213 O O . GLU B 1 104 ? 16.875 7.074 -8 1 92.62 104 GLU B O 1
ATOM 3218 N N . PRO B 1 105 ? 19.031 6.637 -8.25 1 92.75 105 PRO B N 1
ATOM 3219 C CA . PRO B 1 105 ? 18.766 5.918 -9.5 1 92.75 105 PRO B CA 1
ATOM 3220 C C . PRO B 1 105 ? 18 4.625 -9.281 1 92.75 105 PRO B C 1
ATOM 3222 O O . PRO B 1 105 ? 18.109 4 -8.219 1 92.75 105 PRO B O 1
ATOM 3225 N N . ARG B 1 106 ? 17.203 4.25 -10.281 1 96.5 106 ARG B N 1
ATOM 3226 C CA . ARG B 1 106 ? 16.578 2.943 -10.422 1 96.5 106 ARG B CA 1
ATOM 3227 C C . ARG B 1 106 ? 15.594 2.686 -9.281 1 96.5 106 ARG B C 1
ATOM 3229 O O . ARG B 1 106 ? 15.555 1.589 -8.719 1 96.5 106 ARG B O 1
ATOM 3236 N N . VAL B 1 107 ? 14.992 3.75 -8.828 1 97.5 107 VAL B N 1
ATOM 3237 C CA . VAL B 1 107 ? 13.883 3.662 -7.883 1 97.5 107 VAL B CA 1
ATOM 3238 C C . VAL B 1 107 ? 12.594 4.102 -8.562 1 97.5 107 VAL B C 1
ATOM 3240 O O . VAL B 1 107 ? 12.617 4.824 -9.562 1 97.5 107 VAL B O 1
ATOM 3243 N N . PRO B 1 108 ? 11.469 3.648 -8.047 1 98.31 108 PRO B N 1
ATOM 3244 C CA . PRO B 1 108 ? 10.18 4.133 -8.555 1 98.31 108 PRO B CA 1
ATOM 3245 C C . PRO B 1 108 ? 9.844 5.535 -8.047 1 98.31 108 PRO B C 1
ATOM 3247 O O . PRO B 1 108 ? 10.57 6.094 -7.227 1 98.31 108 PRO B O 1
ATOM 3250 N N . ILE B 1 109 ? 8.906 6.133 -8.656 1 98.44 109 ILE B N 1
ATOM 3251 C CA . ILE B 1 109 ? 8.195 7.262 -8.07 1 98.44 109 ILE B CA 1
ATOM 3252 C C . ILE B 1 109 ? 6.832 6.797 -7.559 1 98.44 109 ILE B C 1
ATOM 3254 O O . ILE B 1 109 ? 5.832 6.859 -8.281 1 98.44 109 ILE B O 1
ATOM 3258 N N . SER B 1 110 ? 6.875 6.32 -6.363 1 98.5 110 SER B N 1
ATOM 3259 C CA . SER B 1 110 ? 5.75 5.586 -5.793 1 98.5 110 SER B CA 1
ATOM 3260 C C . SER B 1 110 ? 4.504 6.465 -5.707 1 98.5 110 SER B C 1
ATOM 3262 O O . SER B 1 110 ? 3.389 5.992 -5.93 1 98.5 110 SER B O 1
ATOM 3264 N N . ALA B 1 111 ? 4.664 7.758 -5.352 1 98.56 111 ALA B N 1
ATOM 3265 C CA . ALA B 1 111 ? 3.525 8.672 -5.277 1 98.56 111 ALA B CA 1
ATOM 3266 C C . ALA B 1 111 ? 2.818 8.773 -6.625 1 98.56 111 ALA B C 1
ATOM 3268 O O . ALA B 1 111 ? 1.589 8.867 -6.684 1 98.56 111 ALA B O 1
ATOM 3269 N N . ARG B 1 112 ? 3.596 8.797 -7.691 1 98.5 112 ARG B N 1
ATOM 3270 C CA . ARG B 1 112 ? 3.029 8.82 -9.031 1 98.5 112 ARG B CA 1
ATOM 3271 C C . ARG B 1 112 ? 2.309 7.508 -9.344 1 98.5 112 ARG B C 1
ATOM 3273 O O . ARG B 1 112 ? 1.209 7.516 -9.906 1 98.5 112 ARG B O 1
ATOM 3280 N N . VAL B 1 113 ? 2.936 6.387 -8.977 1 98.75 113 VAL B N 1
ATOM 3281 C CA . VAL B 1 113 ? 2.324 5.078 -9.188 1 98.75 113 VAL B CA 1
ATOM 3282 C C . VAL B 1 113 ? 0.959 5.023 -8.508 1 98.75 113 VAL B C 1
ATOM 3284 O O . VAL B 1 113 ? -0.026 4.59 -9.109 1 98.75 113 VAL B O 1
ATOM 3287 N N . VAL B 1 114 ? 0.875 5.5 -7.305 1 98.81 114 VAL B N 1
ATOM 3288 C CA . VAL B 1 114 ? -0.37 5.488 -6.543 1 98.81 114 VAL B CA 1
ATOM 3289 C C . VAL B 1 114 ? -1.421 6.332 -7.262 1 98.81 114 VAL B C 1
ATOM 3291 O O . VAL B 1 114 ? -2.58 5.926 -7.375 1 98.81 114 VAL B O 1
ATOM 3294 N N . ALA B 1 115 ? -1.03 7.52 -7.746 1 98.88 115 ALA B N 1
ATOM 3295 C CA . ALA B 1 115 ? -1.956 8.352 -8.508 1 98.88 115 ALA B CA 1
ATOM 3296 C C . ALA B 1 115 ? -2.486 7.602 -9.727 1 98.88 115 ALA B C 1
ATOM 3298 O O . ALA B 1 115 ? -3.691 7.605 -9.992 1 98.88 115 ALA B O 1
ATOM 3299 N N . ASP B 1 116 ? -1.56 6.898 -10.477 1 98.69 116 ASP B N 1
ATOM 3300 C CA . ASP B 1 116 ? -1.943 6.125 -11.656 1 98.69 116 ASP B CA 1
ATOM 3301 C C . ASP B 1 116 ? -2.906 5 -11.281 1 98.69 116 ASP B C 1
ATOM 3303 O O . ASP B 1 116 ? -3.865 4.73 -12.008 1 98.69 116 ASP B O 1
ATOM 3307 N N . LEU B 1 117 ? -2.641 4.379 -10.133 1 98.81 117 LEU B N 1
ATOM 3308 C CA . LEU B 1 117 ? -3.498 3.289 -9.688 1 98.81 117 LEU B CA 1
ATOM 3309 C C . LEU B 1 117 ? -4.902 3.797 -9.367 1 98.81 117 LEU B C 1
ATOM 3311 O O . LEU B 1 117 ? -5.895 3.186 -9.773 1 98.81 117 LEU B O 1
ATOM 3315 N N . ILE B 1 118 ? -4.977 4.895 -8.688 1 98.88 118 ILE B N 1
ATOM 3316 C CA . ILE B 1 118 ? -6.266 5.477 -8.328 1 98.88 118 ILE B CA 1
ATOM 3317 C C . ILE B 1 118 ? -7.027 5.859 -9.594 1 98.88 118 ILE B C 1
ATOM 3319 O O . ILE B 1 118 ? -8.211 5.531 -9.742 1 98.88 118 ILE B O 1
ATOM 3323 N N . GLU B 1 119 ? -6.375 6.488 -10.477 1 98.62 119 GLU B N 1
ATOM 3324 C CA . GLU B 1 119 ? -7.043 6.918 -11.703 1 98.62 119 GLU B CA 1
ATOM 3325 C C . GLU B 1 119 ? -7.512 5.719 -12.531 1 98.62 119 GLU B C 1
ATOM 3327 O O . GLU B 1 119 ? -8.5 5.809 -13.25 1 98.62 119 GLU B O 1
ATOM 3332 N N . THR B 1 120 ? -6.805 4.59 -12.406 1 98.12 120 THR B N 1
ATOM 3333 C CA . THR B 1 120 ? -7.113 3.387 -13.18 1 98.12 120 THR B CA 1
ATOM 3334 C C . THR B 1 120 ? -8.516 2.885 -12.852 1 98.12 120 THR B C 1
ATOM 3336 O O . THR B 1 120 ? -9.203 2.348 -13.727 1 98.12 120 THR B O 1
ATOM 3339 N N . VAL B 1 121 ? -8.984 3.135 -11.57 1 98.19 121 VAL B N 1
ATOM 3340 C CA . VAL B 1 121 ? -10.297 2.625 -11.195 1 98.19 121 VAL B CA 1
ATOM 3341 C C . VAL B 1 121 ? -11.359 3.707 -11.422 1 98.19 121 VAL B C 1
ATOM 3343 O O . VAL B 1 121 ? -12.547 3.482 -11.172 1 98.19 121 VAL B O 1
ATOM 3346 N N . GLY B 1 122 ? -10.984 4.863 -11.852 1 97.69 122 GLY B N 1
ATOM 3347 C CA . GLY B 1 122 ? -11.844 5.762 -12.609 1 97.69 122 GLY B CA 1
ATOM 3348 C C . GLY B 1 122 ? -12.594 6.746 -11.734 1 97.69 122 GLY B C 1
ATOM 3349 O O . GLY B 1 122 ? -13.766 7.039 -11.984 1 97.69 122 GLY B O 1
ATOM 3350 N N . PRO B 1 123 ? -12.07 7.27 -10.586 1 98.75 123 PRO B N 1
ATOM 3351 C CA . PRO B 1 123 ? -12.758 8.406 -9.977 1 98.75 123 PRO B CA 1
ATOM 3352 C C . PRO B 1 123 ? -12.781 9.641 -10.883 1 98.75 123 PRO B C 1
ATOM 3354 O O . PRO B 1 123 ? -11.938 9.766 -11.773 1 98.75 123 PRO B O 1
ATOM 3357 N N . ASN B 1 124 ? -13.773 10.508 -10.617 1 98.56 124 ASN B N 1
ATOM 3358 C CA . ASN B 1 124 ? -13.914 11.742 -11.391 1 98.56 124 ASN B CA 1
ATOM 3359 C C . ASN B 1 124 ? -13.07 12.867 -10.805 1 98.56 124 ASN B C 1
ATOM 3361 O O . ASN B 1 124 ? -12.727 13.828 -11.5 1 98.56 124 ASN B O 1
ATOM 3365 N N . ARG B 1 125 ? -12.773 12.711 -9.547 1 98.38 125 ARG B N 1
ATOM 3366 C CA . ARG B 1 125 ? -12.117 13.781 -8.812 1 98.38 125 ARG B CA 1
ATOM 3367 C C . ARG B 1 125 ? -11.398 13.25 -7.578 1 98.38 125 ARG B C 1
ATOM 3369 O O . ARG B 1 125 ? -11.75 12.188 -7.059 1 98.38 125 ARG B O 1
ATOM 3376 N N . VAL B 1 126 ? -10.32 13.969 -7.207 1 98.75 126 VAL B N 1
ATOM 3377 C CA . VAL B 1 126 ? -9.641 13.688 -5.945 1 98.75 126 VAL B CA 1
ATOM 3378 C C . VAL B 1 126 ? -9.758 14.898 -5.02 1 98.75 126 VAL B C 1
ATOM 3380 O O . VAL B 1 126 ? -9.602 16.047 -5.453 1 98.75 126 VAL B O 1
ATOM 3383 N N . LEU B 1 127 ? -10.227 14.641 -3.824 1 98.62 127 LEU B N 1
ATOM 3384 C CA . LEU B 1 127 ? -10.219 15.609 -2.729 1 98.62 127 LEU B CA 1
ATOM 3385 C C . LEU B 1 127 ? -9.234 15.188 -1.643 1 98.62 127 LEU B C 1
ATOM 3387 O O . LEU B 1 127 ? -9.359 14.102 -1.07 1 98.62 127 LEU B O 1
ATOM 3391 N N . THR B 1 128 ? -8.25 16.031 -1.392 1 98.69 128 THR B N 1
ATOM 3392 C CA . THR B 1 128 ? -7.195 15.633 -0.465 1 98.69 128 THR B CA 1
ATOM 3393 C C . THR B 1 128 ? -6.727 16.828 0.36 1 98.69 128 THR B C 1
ATOM 3395 O O . THR B 1 128 ? -7.297 17.922 0.263 1 98.69 128 THR B O 1
ATOM 3398 N N . MET B 1 129 ? -5.777 16.547 1.312 1 98.25 129 MET B N 1
ATOM 3399 C CA . MET B 1 129 ? -5.285 17.594 2.201 1 98.25 129 MET B CA 1
ATOM 3400 C C . MET B 1 129 ? -3.785 17.453 2.439 1 98.25 129 MET B C 1
ATOM 3402 O O . MET B 1 129 ? -3.299 16.344 2.682 1 98.25 129 MET B O 1
ATOM 3406 N N . ASP B 1 130 ? -3.127 18.562 2.354 1 97.56 130 ASP B N 1
ATOM 3407 C CA . ASP B 1 130 ? -1.721 18.719 2.717 1 97.56 130 ASP B CA 1
ATOM 3408 C C . ASP B 1 130 ? -0.881 17.562 2.148 1 97.56 130 ASP B C 1
ATOM 3410 O O . ASP B 1 130 ? -0.26 16.812 2.902 1 97.56 130 ASP B O 1
ATOM 3414 N N . LEU B 1 131 ? -0.93 17.516 0.791 1 98 131 LEU B N 1
ATOM 3415 C CA . LEU B 1 131 ? 0.041 16.641 0.132 1 98 131 LEU B CA 1
ATOM 3416 C C . LEU B 1 131 ? 1.461 16.984 0.568 1 98 131 LEU B C 1
ATOM 3418 O O . LEU B 1 131 ? 1.769 18.156 0.83 1 98 131 LEU B O 1
ATOM 3422 N N . HIS B 1 132 ? 2.398 15.938 0.669 1 96.31 132 HIS B N 1
ATOM 3423 C CA . HIS B 1 132 ? 3.777 16.172 1.079 1 96.31 132 HIS B CA 1
ATOM 3424 C C . HIS B 1 132 ? 4.445 17.219 0.187 1 96.31 132 HIS B C 1
ATOM 3426 O O . HIS B 1 132 ? 5.227 18.047 0.666 1 96.31 132 HIS B O 1
ATOM 3432 N N . ALA B 1 133 ? 4.117 17.125 -1.062 1 95.12 133 ALA B N 1
ATOM 3433 C CA . ALA B 1 133 ? 4.527 18.125 -2.043 1 95.12 133 ALA B CA 1
ATOM 3434 C C . ALA B 1 133 ? 3.355 18.531 -2.928 1 95.12 133 ALA B C 1
ATOM 3436 O O . ALA B 1 133 ? 2.635 17.688 -3.453 1 95.12 133 ALA B O 1
ATOM 3437 N N . ASP B 1 134 ? 3.258 19.812 -3.143 1 93.75 134 ASP B N 1
ATOM 3438 C CA . ASP B 1 134 ? 2.15 20.344 -3.932 1 93.75 134 ASP B CA 1
ATOM 3439 C C . ASP B 1 134 ? 2.18 19.797 -5.355 1 93.75 134 ASP B C 1
ATOM 3441 O O . ASP B 1 134 ? 1.136 19.672 -6 1 93.75 134 ASP B O 1
ATOM 3445 N N . GLN B 1 135 ? 3.332 19.469 -5.84 1 96.06 135 GLN B N 1
ATOM 3446 C CA . GLN B 1 135 ? 3.539 18.984 -7.199 1 96.06 135 GLN B CA 1
ATOM 3447 C C . GLN B 1 135 ? 2.789 17.672 -7.438 1 96.06 135 GLN B C 1
ATOM 3449 O O . GLN B 1 135 ? 2.48 17.328 -8.578 1 96.06 135 GLN B O 1
ATOM 3454 N N . ILE B 1 136 ? 2.447 16.984 -6.359 1 97.94 136 ILE B N 1
ATOM 3455 C CA . ILE B 1 136 ? 1.76 15.703 -6.469 1 97.94 136 ILE B CA 1
ATOM 3456 C C . ILE B 1 136 ? 0.4 15.898 -7.133 1 97.94 136 ILE B C 1
ATOM 3458 O O . ILE B 1 136 ? -0.112 15 -7.801 1 97.94 136 ILE B O 1
ATOM 3462 N N . GLN B 1 137 ? -0.157 17.062 -7.059 1 97.62 137 GLN B N 1
ATOM 3463 C CA . GLN B 1 137 ? -1.394 17.375 -7.766 1 97.62 137 GLN B CA 1
ATOM 3464 C C . GLN B 1 137 ? -1.26 17.094 -9.258 1 97.62 137 GLN B C 1
ATOM 3466 O O . GLN B 1 137 ? -2.217 16.656 -9.898 1 97.62 137 GLN B O 1
ATOM 3471 N N . GLY B 1 138 ? -0.112 17.297 -9.773 1 98 138 GLY B N 1
ATOM 3472 C CA . GLY B 1 138 ? 0.143 17.109 -11.195 1 98 138 GLY B CA 1
ATOM 3473 C C . GLY B 1 138 ? 0.306 15.656 -11.586 1 98 138 GLY B C 1
ATOM 3474 O O . GLY B 1 138 ? 0.379 15.328 -12.773 1 98 138 GLY B O 1
ATOM 3475 N N . PHE B 1 139 ? 0.441 14.758 -10.617 1 98.38 139 PHE B N 1
ATOM 3476 C CA . PHE B 1 139 ? 0.516 13.328 -10.906 1 98.38 139 PHE B CA 1
ATOM 3477 C C . PHE B 1 139 ? -0.83 12.805 -11.398 1 98.38 139 PHE B C 1
ATOM 3479 O O . PHE B 1 139 ? -0.894 11.773 -12.07 1 98.38 139 PHE B O 1
ATOM 3486 N N . PHE B 1 140 ? -1.897 13.539 -11.008 1 98.56 140 PHE B N 1
ATOM 3487 C CA . PHE B 1 140 ? -3.244 13.172 -11.43 1 98.56 140 PHE B CA 1
ATOM 3488 C C . PHE B 1 140 ? -3.607 13.867 -12.734 1 98.56 140 PHE B C 1
ATOM 3490 O O . PHE B 1 140 ? -3.264 15.031 -12.945 1 98.56 140 PHE B O 1
ATOM 3497 N N . ARG B 1 141 ? -4.293 13.172 -13.641 1 97.38 141 ARG B N 1
ATOM 3498 C CA . ARG B 1 141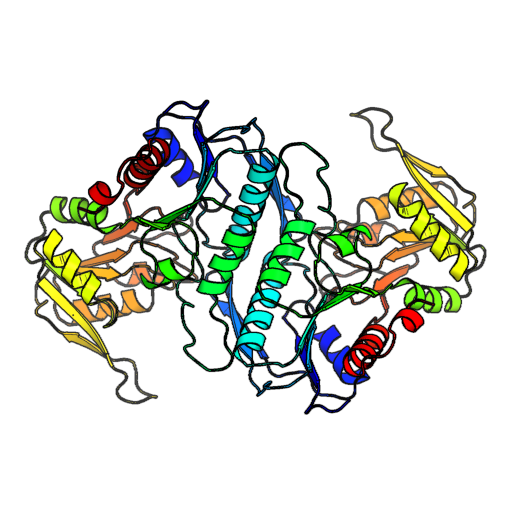 ? -4.824 13.742 -14.875 1 97.38 141 ARG B CA 1
ATOM 3499 C C . ARG B 1 141 ? -6.273 14.188 -14.688 1 97.38 141 ARG B C 1
ATOM 3501 O O . ARG B 1 141 ? -6.863 14.789 -15.594 1 97.38 141 ARG B O 1
ATOM 3508 N N . ILE B 1 142 ? -6.836 14.008 -13.492 1 98.31 142 ILE B N 1
ATOM 3509 C CA . ILE B 1 142 ? -8.188 14.43 -13.141 1 98.31 142 ILE B CA 1
ATOM 3510 C C . ILE B 1 142 ? -8.117 15.586 -12.141 1 98.31 142 ILE B C 1
ATOM 3512 O O . ILE B 1 142 ? -7.062 15.844 -11.547 1 98.31 142 ILE B O 1
ATOM 3516 N N . PRO B 1 143 ? -9.281 16.297 -11.961 1 97.38 143 PRO B N 1
ATOM 3517 C CA . PRO B 1 143 ? -9.258 17.422 -11.023 1 97.38 143 PRO B CA 1
ATOM 3518 C C . PRO B 1 143 ? -8.891 17 -9.602 1 97.38 143 PRO B C 1
ATOM 3520 O O . PRO B 1 143 ? -9.352 15.953 -9.133 1 97.38 143 PRO B O 1
ATOM 3523 N N . VAL B 1 144 ? -8.039 17.828 -9.008 1 98.19 144 VAL B N 1
ATOM 3524 C CA . VAL B 1 144 ? -7.629 17.625 -7.621 1 98.19 144 VAL B CA 1
ATOM 3525 C C . VAL B 1 144 ? -7.984 18.859 -6.793 1 98.19 144 VAL B C 1
ATOM 3527 O O . VAL B 1 144 ? -7.559 19.969 -7.109 1 98.19 144 VAL B O 1
ATOM 3530 N N . ASP B 1 145 ? -8.82 18.672 -5.812 1 97.5 145 ASP B N 1
ATOM 3531 C CA . ASP B 1 145 ? -9.039 19.672 -4.781 1 97.5 145 ASP B CA 1
ATOM 3532 C C . ASP B 1 145 ? -8.133 19.422 -3.574 1 97.5 145 ASP B C 1
ATOM 3534 O O . ASP B 1 145 ? -8.273 18.422 -2.883 1 97.5 145 ASP B O 1
ATOM 3538 N N . HIS B 1 146 ? -7.254 20.344 -3.342 1 97.56 146 HIS B N 1
ATOM 3539 C CA . HIS B 1 146 ? -6.227 20.219 -2.314 1 97.56 146 HIS B CA 1
ATOM 3540 C C . HIS B 1 146 ? -6.48 21.172 -1.157 1 97.56 146 HIS B C 1
ATOM 3542 O O . HIS B 1 146 ? -6.203 22.375 -1.266 1 97.56 146 HIS B O 1
ATOM 3548 N N . LEU B 1 147 ? -7.012 20.609 0.007 1 97.38 147 LEU B N 1
ATOM 3549 C CA . LEU B 1 147 ? -7.316 21.391 1.197 1 97.38 147 LEU B CA 1
ATOM 3550 C C . LEU B 1 147 ? -6.078 21.547 2.072 1 97.38 147 LEU B C 1
ATOM 3552 O O . LEU B 1 147 ? -5.094 20.828 1.905 1 97.38 147 LEU B O 1
ATOM 3556 N N . TYR B 1 148 ? -6.168 22.562 2.914 1 96.88 148 TYR B N 1
ATOM 3557 C CA . TYR B 1 148 ? -5.09 22.828 3.857 1 96.88 148 TYR B CA 1
ATOM 3558 C C . TYR B 1 148 ? -5.602 22.812 5.293 1 96.88 148 TYR B C 1
ATOM 3560 O O . TYR B 1 148 ? -6.684 23.344 5.574 1 96.88 148 TYR B O 1
ATOM 3568 N N . PHE B 1 149 ? -4.793 22.219 6.203 1 97.75 149 PHE B N 1
ATOM 3569 C CA . PHE B 1 149 ? -5.105 22.156 7.629 1 97.75 149 PHE B CA 1
ATOM 3570 C C . PHE B 1 149 ? -4.84 23.5 8.297 1 97.75 149 PHE B C 1
ATOM 3572 O O . PHE B 1 149 ? -5.402 23.797 9.352 1 97.75 149 PHE B O 1
ATOM 3579 N N . SER B 1 150 ? -4.141 24.328 7.691 1 96.88 150 SER B N 1
ATOM 3580 C CA . SER B 1 150 ? -3.559 25.547 8.25 1 96.88 150 SER B CA 1
ATOM 3581 C C . SER B 1 150 ? -4.637 26.453 8.828 1 96.88 150 SER B C 1
ATOM 3583 O O . SER B 1 150 ? -4.496 26.969 9.938 1 96.88 150 SER B O 1
ATOM 3585 N N . PRO B 1 151 ? -5.738 26.641 8.078 1 95.5 151 PRO B N 1
ATOM 3586 C CA . PRO B 1 151 ? -6.75 27.531 8.664 1 95.5 151 PRO B CA 1
ATOM 3587 C C . PRO B 1 151 ? -7.336 26.969 9.961 1 95.5 151 PRO B C 1
ATOM 3589 O O . PRO B 1 151 ? -7.594 27.734 10.898 1 95.5 151 PRO B O 1
ATOM 3592 N N . VAL B 1 152 ? -7.586 25.703 10.039 1 97.56 152 VAL B N 1
ATOM 3593 C CA . VAL B 1 152 ? -8.102 25.062 11.242 1 97.56 152 VAL B CA 1
ATOM 3594 C C . VAL B 1 152 ? -7.094 25.203 12.383 1 97.56 152 VAL B C 1
ATOM 3596 O O . VAL B 1 152 ? -7.457 25.562 13.5 1 97.56 152 VAL B O 1
ATOM 3599 N N . LEU B 1 153 ? -5.848 24.922 12.078 1 98.38 153 LEU B N 1
ATOM 3600 C CA . LEU B 1 153 ? -4.781 25.016 13.062 1 98.38 153 LEU B CA 1
ATOM 3601 C C . LEU B 1 153 ? -4.617 26.453 13.555 1 98.38 153 LEU B C 1
ATOM 3603 O O . LEU B 1 153 ? -4.453 26.688 14.75 1 98.38 153 LEU B O 1
ATOM 3607 N N . ALA B 1 154 ? -4.676 27.422 12.672 1 97.62 154 ALA B N 1
ATOM 3608 C CA . ALA B 1 154 ? -4.492 28.828 13.031 1 97.62 154 ALA B CA 1
ATOM 3609 C C . ALA B 1 154 ? -5.594 29.297 13.977 1 97.62 154 ALA B C 1
ATOM 3611 O O . ALA B 1 154 ? -5.324 30.031 14.938 1 97.62 154 ALA B O 1
ATOM 3612 N N . GLU B 1 155 ? -6.754 28.906 13.656 1 97.62 155 GLU B N 1
ATOM 3613 C CA . GLU B 1 155 ? -7.855 29.266 14.547 1 97.62 155 GLU B CA 1
ATOM 3614 C C . GLU B 1 155 ? -7.605 28.766 15.969 1 97.62 155 GLU B C 1
ATOM 3616 O O . GLU B 1 155 ? -7.781 29.516 16.938 1 97.62 155 GLU B O 1
ATOM 3621 N N . TYR B 1 156 ? -7.148 27.594 16.109 1 98.25 156 TYR B N 1
ATOM 3622 C CA . TYR B 1 156 ? -6.883 27.016 17.422 1 98.25 156 TYR B CA 1
ATOM 3623 C C . TYR B 1 156 ? -5.715 27.719 18.094 1 98.25 156 TYR B C 1
ATOM 3625 O O . TYR B 1 156 ? -5.809 28.094 19.266 1 98.25 156 TYR B O 1
ATOM 3633 N N . ILE B 1 157 ? -4.617 27.906 17.438 1 98.25 157 ILE B N 1
ATOM 3634 C CA . ILE B 1 157 ? -3.422 28.516 18.016 1 98.25 157 ILE B CA 1
ATOM 3635 C C . ILE B 1 157 ? -3.73 29.953 18.453 1 98.25 157 ILE B C 1
ATOM 3637 O O . ILE B 1 157 ? -3.311 30.375 19.531 1 98.25 157 ILE B O 1
ATOM 3641 N N . ASN B 1 158 ? -4.488 30.672 17.641 1 97.88 158 ASN B N 1
ATOM 3642 C CA . ASN B 1 158 ? -4.867 32.031 18.016 1 97.88 158 ASN B CA 1
ATOM 3643 C C . ASN B 1 158 ? -5.727 32.062 19.266 1 97.88 158 ASN B C 1
ATOM 3645 O O . ASN B 1 158 ? -5.645 33 20.062 1 97.88 158 ASN B O 1
ATOM 3649 N N . SER B 1 159 ? -6.535 31.031 19.453 1 98.19 159 SER B N 1
ATOM 3650 C CA . SER B 1 159 ? -7.41 30.969 20.609 1 98.19 159 SER B CA 1
ATOM 3651 C C . SER B 1 159 ? -6.609 30.766 21.891 1 98.19 159 SER B C 1
ATOM 3653 O O . SER B 1 159 ? -7.105 31.031 23 1 98.19 159 SER B O 1
ATOM 3655 N N . LEU B 1 160 ? -5.379 30.25 21.781 1 97.12 160 LEU B N 1
ATOM 3656 C CA . LEU B 1 160 ? -4.531 30.016 22.953 1 97.12 160 LEU B CA 1
ATOM 3657 C C . LEU B 1 160 ? -3.922 31.328 23.453 1 97.12 160 LEU B C 1
ATOM 3659 O O . LEU B 1 160 ? -3.441 31.391 24.578 1 97.12 160 LEU B O 1
ATOM 3663 N N . LYS B 1 161 ? -3.908 32.406 22.609 1 96.25 161 LYS B N 1
ATOM 3664 C CA . LYS B 1 161 ? -3.389 33.719 22.953 1 96.25 161 LYS B CA 1
ATOM 3665 C C . LYS B 1 161 ? -1.977 33.625 23.531 1 96.25 161 LYS B C 1
ATOM 3667 O O . LYS B 1 161 ? -1.685 34.188 24.578 1 96.25 161 LYS B O 1
ATOM 3672 N N . MET B 1 162 ? -1.162 32.906 22.844 1 95.12 162 MET B N 1
ATOM 3673 C CA . MET B 1 162 ? 0.226 32.75 23.266 1 95.12 162 MET B CA 1
ATOM 3674 C C . MET B 1 162 ? 1.04 34 22.906 1 95.12 162 MET B C 1
ATOM 3676 O O . MET B 1 162 ? 0.984 34.469 21.781 1 95.12 162 MET B O 1
ATOM 3680 N N . ASP B 1 163 ? 1.722 34.438 23.797 1 92.94 163 ASP B N 1
ATOM 3681 C CA . ASP B 1 163 ? 2.609 35.562 23.562 1 92.94 163 ASP B CA 1
ATOM 3682 C C . ASP B 1 163 ? 3.947 35.094 22.984 1 92.94 163 ASP B C 1
ATOM 3684 O O . ASP B 1 163 ? 4.375 33.969 23.234 1 92.94 163 ASP B O 1
ATOM 3688 N N . ASP B 1 164 ? 4.539 35.875 22.234 1 95.06 164 ASP B N 1
ATOM 3689 C CA . ASP B 1 164 ? 5.891 35.688 21.719 1 95.06 164 ASP B CA 1
ATOM 3690 C C . ASP B 1 164 ? 6.016 34.312 21.016 1 95.06 164 ASP B C 1
ATOM 3692 O O . ASP B 1 164 ? 6.953 33.562 21.281 1 95.06 164 ASP B O 1
ATOM 3696 N N . LEU B 1 165 ? 5.117 34.25 20 1 97.25 165 LEU B N 1
ATOM 3697 C CA . LEU B 1 165 ? 5.043 32.969 19.297 1 97.25 165 LEU B CA 1
ATOM 3698 C C . LEU B 1 165 ? 6.062 32.938 18.156 1 97.25 165 LEU B C 1
ATOM 3700 O O . LEU B 1 165 ? 6.207 33.875 17.406 1 97.25 165 LEU B O 1
ATOM 3704 N N . VAL B 1 166 ? 6.801 31.719 18.203 1 98.56 166 VAL B N 1
ATOM 3705 C CA . VAL B 1 166 ? 7.742 31.453 17.125 1 98.56 166 VAL B CA 1
ATOM 3706 C C . VAL B 1 166 ? 7.371 30.156 16.422 1 98.56 166 VAL B C 1
ATOM 3708 O O . VAL B 1 166 ? 7.242 29.109 17.062 1 98.56 166 VAL B O 1
ATOM 3711 N N . ILE B 1 167 ? 7.109 30.328 15.125 1 98.69 167 ILE B N 1
ATOM 3712 C CA . ILE B 1 167 ? 6.855 29.141 14.32 1 98.69 167 ILE B CA 1
ATOM 3713 C C . ILE B 1 167 ? 8.18 28.562 13.836 1 98.69 167 ILE B C 1
ATOM 3715 O O . ILE B 1 167 ? 8.969 29.25 13.18 1 98.69 167 ILE B O 1
ATOM 3719 N N . VAL B 1 168 ? 8.414 27.266 14.148 1 98.5 168 VAL B N 1
ATOM 3720 C CA . VAL B 1 168 ? 9.719 26.672 13.898 1 98.5 168 VAL B CA 1
ATOM 3721 C C . VAL B 1 168 ? 9.586 25.547 12.867 1 98.5 168 VAL B C 1
ATOM 3723 O O . VAL B 1 168 ? 8.766 24.641 13.031 1 98.5 168 VAL B O 1
ATOM 3726 N N . SER B 1 169 ? 10.266 25.703 11.836 1 97.31 169 SER B N 1
ATOM 3727 C CA . SER B 1 169 ? 10.398 24.609 10.875 1 97.31 169 SER B CA 1
ATOM 3728 C C . SER B 1 169 ? 11.445 23.594 11.336 1 97.31 169 SER B C 1
ATOM 3730 O O . SER B 1 169 ? 12.57 23.969 11.68 1 97.31 169 SER B O 1
ATOM 3732 N N . PRO B 1 170 ? 11.047 22.297 11.367 1 94.94 170 PRO B N 1
ATOM 3733 C CA . PRO B 1 170 ? 11.992 21.297 11.852 1 94.94 170 PRO B CA 1
ATOM 3734 C C . PRO B 1 170 ? 13.156 21.062 10.883 1 94.94 170 PRO B C 1
ATOM 3736 O O . PRO B 1 170 ? 14.164 20.453 11.258 1 94.94 170 PRO B O 1
ATOM 3739 N N . ASP B 1 171 ? 12.953 21.469 9.562 1 87.62 171 ASP B N 1
ATOM 3740 C CA . ASP B 1 171 ? 14.016 21.406 8.562 1 87.62 171 ASP B CA 1
ATOM 3741 C C . ASP B 1 171 ? 13.867 22.516 7.52 1 87.62 171 ASP B C 1
ATOM 3743 O O . ASP B 1 171 ? 12.93 23.312 7.59 1 87.62 171 ASP B O 1
ATOM 3747 N N . SER B 1 172 ? 14.805 22.484 6.75 1 85.81 172 SER B N 1
ATOM 3748 C CA . SER B 1 172 ? 14.797 23.578 5.77 1 85.81 172 SER B CA 1
ATOM 3749 C C . SER B 1 172 ? 13.641 23.422 4.789 1 85.81 172 SER B C 1
ATOM 3751 O O . SER B 1 172 ? 13.125 24.422 4.27 1 85.81 172 SER B O 1
ATOM 3753 N N . GLY B 1 173 ? 13.242 22.328 4.52 1 85.56 173 GLY B N 1
ATOM 3754 C CA . GLY B 1 173 ? 12.203 22.062 3.537 1 85.56 173 GLY B CA 1
ATOM 3755 C C . GLY B 1 173 ? 10.844 22.578 3.957 1 85.56 173 GLY B C 1
ATOM 3756 O O . GLY B 1 173 ? 9.992 22.859 3.111 1 85.56 173 GLY B O 1
ATOM 3757 N N . GLY B 1 174 ? 10.617 22.766 5.332 1 92 174 GLY B N 1
ATOM 3758 C CA . GLY B 1 174 ? 9.328 23.203 5.844 1 92 174 GLY B CA 1
ATOM 3759 C C . GLY B 1 174 ? 9.273 24.688 6.156 1 92 174 GLY B C 1
ATOM 3760 O O . GLY B 1 174 ? 8.305 25.172 6.742 1 92 174 GLY B O 1
ATOM 3761 N N . ALA B 1 175 ? 10.383 25.406 5.688 1 92.5 175 ALA B N 1
ATOM 3762 C CA . ALA B 1 175 ? 10.516 26.812 6.07 1 92.5 175 ALA B CA 1
ATOM 3763 C C . ALA B 1 175 ? 9.367 27.641 5.504 1 92.5 175 ALA B C 1
ATOM 3765 O O . ALA B 1 175 ? 8.805 28.5 6.203 1 92.5 175 ALA B O 1
ATOM 3766 N N . GLU B 1 176 ? 9.055 27.312 4.301 1 93.06 176 GLU B N 1
ATOM 3767 C CA . GLU B 1 176 ? 7.988 28.094 3.672 1 93.06 176 GLU B CA 1
ATOM 3768 C C . GLU B 1 176 ? 6.648 27.828 4.352 1 93.06 176 GLU B C 1
ATOM 3770 O O . GLU B 1 176 ? 5.875 28.766 4.586 1 93.06 176 GLU B O 1
ATOM 3775 N N . ARG B 1 177 ? 6.406 26.688 4.66 1 95.38 177 ARG B N 1
ATOM 3776 C CA . ARG B 1 177 ? 5.199 26.328 5.402 1 95.38 177 ARG B CA 1
ATOM 3777 C C . ARG B 1 177 ? 5.148 27.047 6.746 1 95.38 177 ARG B C 1
ATOM 3779 O O . ARG B 1 177 ? 4.121 27.625 7.113 1 95.38 177 ARG B O 1
ATOM 3786 N N . ALA B 1 178 ? 6.227 27.062 7.492 1 97.38 178 ALA B N 1
ATOM 3787 C CA . ALA B 1 178 ? 6.316 27.734 8.789 1 97.38 178 ALA B CA 1
ATOM 3788 C C . ALA B 1 178 ? 6.102 29.234 8.656 1 97.38 178 ALA B C 1
ATOM 3790 O O . ALA B 1 178 ? 5.387 29.844 9.453 1 97.38 178 ALA B O 1
ATOM 3791 N N . ARG B 1 179 ? 6.699 29.75 7.613 1 95.62 179 ARG B N 1
ATOM 3792 C CA . ARG B 1 179 ? 6.578 31.188 7.379 1 95.62 179 ARG B CA 1
ATOM 3793 C C . ARG B 1 179 ? 5.129 31.578 7.102 1 95.62 179 ARG B C 1
ATOM 3795 O O . ARG B 1 179 ? 4.609 32.531 7.703 1 95.62 179 ARG B O 1
ATOM 3802 N N . ASN B 1 180 ? 4.598 30.875 6.211 1 96.12 180 ASN B N 1
ATOM 3803 C CA . ASN B 1 180 ? 3.215 31.156 5.84 1 96.12 180 ASN B CA 1
ATOM 3804 C C . ASN B 1 180 ? 2.271 31 7.027 1 96.12 180 ASN B C 1
ATOM 3806 O O . ASN B 1 180 ? 1.342 31.797 7.199 1 96.12 180 ASN B O 1
ATOM 3810 N N . PHE B 1 181 ? 2.488 30.109 7.816 1 97.62 181 PHE B N 1
ATOM 3811 C CA . PHE B 1 181 ? 1.651 29.906 8.992 1 97.62 181 PHE B CA 1
ATOM 3812 C C . PHE B 1 181 ? 1.866 31.016 10.008 1 97.62 181 PHE B C 1
ATOM 3814 O O . PHE B 1 181 ? 0.92 31.453 10.664 1 97.62 181 PHE B O 1
ATOM 3821 N N . GLY B 1 182 ? 3.16 31.422 10.164 1 97.25 182 GLY B N 1
ATOM 3822 C CA . GLY B 1 182 ? 3.469 32.531 11.055 1 97.25 182 GLY B CA 1
ATOM 3823 C C . GLY B 1 182 ? 2.656 33.781 10.758 1 97.25 182 GLY B C 1
ATOM 3824 O O . GLY B 1 182 ? 2.215 34.469 11.68 1 97.25 182 GLY B O 1
ATOM 3825 N N . LYS B 1 183 ? 2.379 33.969 9.555 1 96.56 183 LYS B N 1
ATOM 3826 C CA . LYS B 1 183 ? 1.585 35.125 9.164 1 96.56 183 LYS B CA 1
ATOM 3827 C C . LYS B 1 183 ? 0.148 35 9.664 1 96.56 183 LYS B C 1
ATOM 3829 O O . LYS B 1 183 ? -0.497 36 9.969 1 96.56 183 LYS B O 1
ATOM 3834 N N . LYS B 1 184 ? -0.306 33.844 9.742 1 96 184 LYS B N 1
ATOM 3835 C CA . LYS B 1 184 ? -1.691 33.594 10.125 1 96 184 LYS B CA 1
ATOM 3836 C C . LYS B 1 184 ? -1.869 33.719 11.641 1 96 184 LYS B C 1
ATOM 3838 O O . LYS B 1 184 ? -2.975 34 12.125 1 96 184 LYS B O 1
ATOM 3843 N N . VAL B 1 185 ? -0.799 33.562 12.445 1 97.69 185 VAL B N 1
ATOM 3844 C CA . VAL B 1 185 ? -0.957 33.5 13.891 1 97.69 185 VAL B CA 1
ATOM 3845 C C . VAL B 1 185 ? -0.077 34.562 14.555 1 97.69 185 VAL B C 1
ATOM 3847 O O . VAL B 1 185 ? 0.103 34.531 15.773 1 97.69 185 VAL B O 1
ATOM 3850 N N . ASN B 1 186 ? 0.427 35.438 13.75 1 96.19 186 ASN B N 1
ATOM 3851 C CA . ASN B 1 186 ? 1.292 36.531 14.227 1 96.19 186 ASN B CA 1
ATOM 3852 C C . ASN B 1 186 ? 2.498 35.969 14.984 1 96.19 186 ASN B C 1
ATOM 3854 O O . ASN B 1 186 ? 2.785 36.406 16.094 1 96.19 186 ASN B O 1
ATOM 3858 N N . GLY B 1 187 ? 3.105 35 14.297 1 97.12 187 GLY B N 1
ATOM 3859 C CA . GLY B 1 187 ? 4.312 34.406 14.852 1 97.12 187 GLY B CA 1
ATOM 3860 C C . GLY B 1 187 ? 5.547 34.688 14.008 1 97.12 187 GLY B C 1
ATOM 3861 O O . GLY B 1 187 ? 5.457 34.75 12.781 1 97.12 187 GLY B O 1
ATOM 3862 N N . SER B 1 188 ? 6.695 34.812 14.664 1 97.81 188 SER B N 1
ATOM 3863 C CA . SER B 1 188 ? 7.965 34.938 13.961 1 97.81 188 SER B CA 1
ATOM 3864 C C . SER B 1 188 ? 8.477 33.562 13.516 1 97.81 188 SER B C 1
ATOM 3866 O O . SER B 1 188 ? 7.867 32.531 13.82 1 97.81 188 SER B O 1
ATOM 3868 N N . LEU B 1 189 ? 9.469 33.625 12.773 1 97.56 189 LEU B N 1
ATOM 3869 C CA . LEU B 1 189 ? 9.961 32.406 12.148 1 97.56 189 LEU B CA 1
ATOM 3870 C C . LEU B 1 189 ? 11.297 31.969 12.758 1 97.56 189 LEU B C 1
ATOM 3872 O O . LEU B 1 189 ? 12.156 32.812 13.016 1 97.56 189 LEU B O 1
ATOM 3876 N N . ALA B 1 190 ? 11.477 30.688 12.984 1 97.88 190 ALA B N 1
ATOM 3877 C CA . ALA B 1 190 ? 12.766 30.047 13.242 1 97.88 190 ALA B CA 1
ATOM 3878 C C . ALA B 1 190 ? 12.898 28.734 12.484 1 97.88 190 ALA B C 1
ATOM 3880 O O . ALA B 1 190 ? 11.891 28.125 12.094 1 97.88 190 ALA B O 1
ATOM 3881 N N . ILE B 1 191 ? 14.086 28.359 12.203 1 96.06 191 ILE B N 1
ATOM 3882 C CA . ILE B 1 191 ? 14.367 27.156 11.422 1 96.06 191 ILE B CA 1
ATOM 3883 C C . ILE B 1 191 ? 15.445 26.328 12.109 1 96.06 191 ILE B C 1
ATOM 3885 O O . ILE B 1 191 ? 16.438 26.875 12.609 1 96.06 191 ILE B O 1
ATOM 3889 N N . ILE B 1 192 ? 15.109 25.078 12.188 1 95.19 192 ILE B N 1
ATOM 3890 C CA . ILE B 1 192 ? 16.141 24.172 12.656 1 95.19 192 ILE B CA 1
ATOM 3891 C C . ILE B 1 192 ? 16.984 23.688 11.477 1 95.19 192 ILE B C 1
ATOM 3893 O O . ILE B 1 192 ? 16.438 23.188 10.484 1 95.19 192 ILE B O 1
ATOM 3897 N N . ASP B 1 193 ? 18.172 23.906 11.484 1 88.94 193 ASP B N 1
ATOM 3898 C CA . ASP B 1 193 ? 19.141 23.484 10.477 1 88.94 193 ASP B CA 1
ATOM 3899 C C . ASP B 1 193 ? 19.938 22.266 10.945 1 88.94 193 ASP B C 1
ATOM 3901 O O . ASP B 1 193 ? 20.656 22.344 11.938 1 88.94 193 ASP B O 1
ATOM 3905 N N . LYS B 1 194 ? 19.469 21.141 10.438 1 82.94 194 LYS B N 1
ATOM 3906 C CA . LYS B 1 194 ? 20.156 19.906 10.75 1 82.94 194 LYS B CA 1
ATOM 3907 C C . LYS B 1 194 ? 21.484 19.797 10 1 82.94 194 LYS B C 1
ATOM 3909 O O . LYS B 1 194 ? 21.516 19.938 8.773 1 82.94 194 LYS B O 1
ATOM 3914 N N . ARG B 1 195 ? 22.625 19.984 10.656 1 75.38 195 ARG B N 1
ATOM 3915 C CA . ARG B 1 195 ? 23.938 19.859 10.023 1 75.38 195 ARG B CA 1
ATOM 3916 C C . ARG B 1 195 ? 24.672 18.625 10.523 1 75.38 195 ARG B C 1
ATOM 3918 O O . ARG B 1 195 ? 24.578 18.266 11.703 1 75.38 195 ARG B O 1
ATOM 3925 N N . ARG B 1 196 ? 24.969 17.891 9.68 1 64.44 196 ARG B N 1
ATOM 3926 C CA . ARG B 1 196 ? 25.859 16.781 10.016 1 64.44 196 ARG B CA 1
ATOM 3927 C C . ARG B 1 196 ? 27.328 17.156 9.789 1 64.44 196 ARG B C 1
ATOM 3929 O O . ARG B 1 196 ? 27.812 17.109 8.656 1 64.44 196 ARG B O 1
ATOM 3936 N N . PRO B 1 197 ? 27.953 17.781 10.781 1 60.03 197 PRO B N 1
ATOM 3937 C CA . PRO B 1 197 ? 29.312 18.266 10.523 1 60.03 197 PRO B CA 1
ATOM 3938 C C . PRO B 1 197 ? 30.203 17.203 9.867 1 60.03 197 PRO B C 1
ATOM 3940 O O . PRO B 1 197 ? 30.969 17.516 8.953 1 60.03 197 PRO B O 1
ATOM 3943 N N . LYS B 1 198 ? 30.438 16.031 10.336 1 59.31 198 LYS B N 1
ATOM 3944 C CA . LYS B 1 198 ? 31.156 14.938 9.695 1 59.31 198 LYS B CA 1
ATOM 3945 C C . LYS B 1 198 ? 30.312 13.672 9.672 1 59.31 198 LYS B C 1
ATOM 3947 O O . LYS B 1 198 ? 29.359 13.539 10.453 1 59.31 198 LYS B O 1
ATOM 3952 N N . ALA B 1 199 ? 30.297 12.875 8.68 1 60.84 199 ALA B N 1
ATOM 3953 C CA . ALA B 1 199 ? 29.547 11.641 8.492 1 60.84 199 ALA B CA 1
ATOM 3954 C C . ALA B 1 199 ? 29.406 10.867 9.797 1 60.84 199 ALA B C 1
ATOM 3956 O O . ALA B 1 199 ? 28.391 10.227 10.047 1 60.84 199 ALA B O 1
ATOM 3957 N N . ASN B 1 200 ? 30.516 10.859 10.648 1 61.12 200 ASN B N 1
ATOM 3958 C CA . ASN B 1 200 ? 30.547 10.062 11.867 1 61.12 200 ASN B CA 1
ATOM 3959 C C . ASN B 1 200 ? 30.172 10.891 13.094 1 61.12 200 ASN B C 1
ATOM 3961 O O . ASN B 1 200 ? 30.344 10.445 14.227 1 61.12 200 ASN B O 1
ATOM 3965 N N . GLU B 1 201 ? 29.75 12 12.734 1 60.62 201 GLU B N 1
ATOM 3966 C CA . GLU B 1 201 ? 29.406 12.812 13.906 1 60.62 201 GLU B CA 1
ATOM 3967 C C . GLU B 1 201 ? 27.906 12.984 14.039 1 60.62 201 GLU B C 1
ATOM 3969 O O . GLU B 1 201 ? 27.172 12.875 13.055 1 60.62 201 GLU B O 1
ATOM 3974 N N . SER B 1 202 ? 27.469 13.102 15.391 1 66.31 202 SER B N 1
ATOM 3975 C CA . SER B 1 202 ? 26.047 13.242 15.719 1 66.31 202 SER B CA 1
ATOM 3976 C C . SER B 1 202 ? 25.453 14.484 15.062 1 66.31 202 SER B C 1
ATOM 3978 O O . SER B 1 202 ? 26.141 15.492 14.883 1 66.31 202 SER B O 1
ATOM 3980 N N . VAL B 1 203 ? 24.328 14.367 14.453 1 68.56 203 VAL B N 1
ATOM 3981 C CA . VAL B 1 203 ? 23.562 15.445 13.859 1 68.56 203 VAL B CA 1
ATOM 3982 C C . VAL B 1 203 ? 23.375 16.562 14.883 1 68.56 203 VAL B C 1
ATOM 3984 O O . VAL B 1 203 ? 23 16.312 16.031 1 68.56 203 VAL B O 1
ATOM 3987 N N . VAL B 1 204 ? 23.984 17.828 14.523 1 74.38 204 VAL B N 1
ATOM 3988 C CA . VAL B 1 204 ? 23.797 19.016 15.359 1 74.38 204 VAL B CA 1
ATOM 3989 C C . VAL B 1 204 ? 22.578 19.797 14.875 1 74.38 204 VAL B C 1
ATOM 3991 O O . VAL B 1 204 ? 22.422 20.031 13.68 1 74.38 204 VAL B O 1
ATOM 3994 N N . MET B 1 205 ? 21.844 20 15.922 1 85.06 205 MET B N 1
ATOM 3995 C CA . MET B 1 205 ? 20.656 20.812 15.664 1 85.06 205 MET B CA 1
ATOM 3996 C C . MET B 1 205 ? 20.922 22.281 15.961 1 85.06 205 MET B C 1
ATOM 3998 O O . MET B 1 205 ? 21.141 22.656 17.125 1 85.06 205 MET B O 1
ATOM 4002 N N . ASN B 1 206 ? 21.031 23.141 14.836 1 89.19 206 ASN B N 1
ATOM 4003 C CA . ASN B 1 206 ? 21.203 24.594 14.977 1 89.19 206 ASN B CA 1
ATOM 4004 C C . ASN B 1 206 ? 19.875 25.328 14.781 1 89.19 206 ASN B C 1
ATOM 4006 O O . ASN B 1 206 ? 19.156 25.094 13.812 1 89.19 206 ASN B O 1
ATOM 4010 N N . VAL B 1 207 ? 19.641 26.125 15.789 1 93.88 207 VAL B N 1
ATOM 4011 C CA . VAL B 1 207 ? 18.406 26.906 15.727 1 93.88 207 VAL B CA 1
ATOM 4012 C C . VAL B 1 207 ? 18.672 28.281 15.109 1 93.88 207 VAL B C 1
ATOM 4014 O O . VAL B 1 207 ? 19.516 29.031 15.609 1 93.88 207 VAL B O 1
ATOM 4017 N N . ILE B 1 208 ? 18.094 28.516 14.031 1 93.62 208 ILE B N 1
ATOM 4018 C CA . ILE B 1 208 ? 18.203 29.812 13.375 1 93.62 208 ILE B CA 1
ATOM 4019 C C . ILE B 1 208 ? 16.938 30.625 13.656 1 93.62 208 ILE B C 1
ATOM 4021 O O . ILE B 1 208 ? 15.859 30.312 13.148 1 93.62 208 ILE B O 1
ATOM 4025 N N . GLY B 1 209 ? 17.047 31.75 14.414 1 95.94 209 GLY B N 1
ATOM 4026 C CA . GLY B 1 209 ? 15.953 32.594 14.859 1 95.94 209 GLY B CA 1
ATOM 4027 C C . GLY B 1 209 ? 15.977 32.875 16.344 1 95.94 209 GLY B C 1
ATOM 4028 O O . GLY B 1 209 ? 16.734 32.25 17.094 1 95.94 209 GLY B O 1
ATOM 4029 N N . ASP B 1 210 ? 15.289 33.844 16.734 1 96.75 210 ASP B N 1
ATOM 4030 C CA . ASP B 1 210 ? 15.203 34.219 18.141 1 96.75 210 ASP B CA 1
ATOM 4031 C C . ASP B 1 210 ? 14.078 33.469 18.844 1 96.75 210 ASP B C 1
ATOM 4033 O O . ASP B 1 210 ? 12.898 33.781 18.625 1 96.75 210 ASP B O 1
ATOM 4037 N N . ILE B 1 211 ? 14.523 32.594 19.719 1 98.12 211 ILE B N 1
ATOM 4038 C CA . ILE B 1 211 ? 13.516 31.766 20.344 1 98.12 211 ILE B CA 1
ATOM 4039 C C . ILE B 1 211 ? 13.641 31.844 21.859 1 98.12 211 ILE B C 1
ATOM 4041 O O . ILE B 1 211 ? 12.875 31.203 22.594 1 98.12 211 ILE B O 1
ATOM 4045 N N . LYS B 1 212 ? 14.68 32.5 22.391 1 97.88 212 LYS B N 1
ATOM 4046 C CA . LYS B 1 212 ? 14.93 32.562 23.828 1 97.88 212 LYS B CA 1
ATOM 4047 C C . LYS B 1 212 ? 13.719 33.094 24.578 1 97.88 212 LYS B C 1
ATOM 4049 O O . LYS B 1 212 ? 13.203 34.156 24.25 1 97.88 212 LYS B O 1
ATOM 4054 N N . ASP B 1 213 ? 13.266 32.375 25.547 1 97.88 213 ASP B N 1
ATOM 4055 C CA . ASP B 1 213 ? 12.164 32.688 26.453 1 97.88 213 ASP B CA 1
ATOM 4056 C C . ASP B 1 213 ? 10.859 32.875 25.672 1 97.88 213 ASP B C 1
ATOM 4058 O O . ASP B 1 213 ? 10.008 33.688 26.078 1 97.88 213 ASP B O 1
ATOM 4062 N N . LYS B 1 214 ? 10.82 32.281 24.578 1 98.25 214 LYS B N 1
ATOM 4063 C CA . LYS B 1 214 ? 9.625 32.375 23.75 1 98.25 214 LYS B CA 1
ATOM 4064 C C . LYS B 1 214 ? 8.914 31.031 23.625 1 98.25 214 LYS B C 1
ATOM 4066 O O . LYS B 1 214 ? 9.492 30 23.953 1 98.25 214 LYS B O 1
ATOM 4071 N N . ASN B 1 215 ? 7.59 31.125 23.25 1 98.25 215 ASN B N 1
ATOM 4072 C CA . ASN B 1 215 ? 6.824 29.922 22.938 1 98.25 215 ASN B CA 1
ATOM 4073 C C . ASN B 1 215 ? 7.055 29.469 21.5 1 98.25 215 ASN B C 1
ATOM 4075 O O . ASN B 1 215 ? 6.797 30.219 20.562 1 98.25 215 ASN B O 1
ATOM 4079 N N . CYS B 1 216 ? 7.523 28.297 21.328 1 98.5 216 CYS B N 1
ATOM 4080 C CA . CYS B 1 216 ? 7.883 27.766 20.016 1 98.5 216 CYS B CA 1
ATOM 4081 C C . CYS B 1 216 ? 6.883 26.719 19.547 1 98.5 216 CYS B C 1
ATOM 4083 O O . CYS B 1 216 ? 6.465 25.875 20.344 1 98.5 216 CYS B O 1
ATOM 4085 N N . LEU B 1 217 ? 6.473 26.859 18.359 1 98.69 217 LEU B N 1
ATOM 4086 C CA . LEU B 1 217 ? 5.582 25.891 17.734 1 98.69 217 LEU B CA 1
ATOM 4087 C C . LEU B 1 217 ? 6.266 25.203 16.547 1 98.69 217 LEU B C 1
ATOM 4089 O O . LEU B 1 217 ? 6.469 25.828 15.5 1 98.69 217 LEU B O 1
ATOM 4093 N N . LEU B 1 218 ? 6.664 23.969 16.734 1 98.44 218 LEU B N 1
ATOM 4094 C CA . LEU B 1 218 ? 7.184 23.156 15.641 1 98.44 218 LEU B CA 1
ATOM 4095 C C . LEU B 1 218 ? 6.062 22.75 14.688 1 98.44 218 LEU B C 1
ATOM 4097 O O . LEU B 1 218 ? 5.047 22.188 15.109 1 98.44 218 LEU B O 1
ATOM 4101 N N . LEU B 1 219 ? 6.254 23.031 13.406 1 98.44 219 LEU B N 1
ATOM 4102 C CA . LEU B 1 219 ? 5.203 22.797 12.422 1 98.44 219 LEU B CA 1
ATOM 4103 C C . LEU B 1 219 ? 5.695 21.875 11.312 1 98.44 219 LEU B C 1
ATOM 4105 O O . LEU B 1 219 ? 6.746 22.125 10.711 1 98.44 219 LEU B O 1
ATOM 4109 N N . ASP B 1 220 ? 5.051 20.844 10.992 1 97 220 ASP B N 1
ATOM 4110 C CA . ASP B 1 220 ? 5.352 19.922 9.898 1 97 220 ASP B CA 1
ATOM 4111 C C . ASP B 1 220 ? 4.074 19.406 9.25 1 97 220 ASP B C 1
ATOM 4113 O O . ASP B 1 220 ? 2.973 19.641 9.758 1 97 220 ASP B O 1
ATOM 4117 N N . ASP B 1 221 ? 4.195 18.859 8.047 1 96.75 221 ASP B N 1
ATOM 4118 C CA . ASP B 1 221 ? 3.012 18.297 7.402 1 96.75 221 ASP B CA 1
ATOM 4119 C C . ASP B 1 221 ? 2.617 16.969 8.047 1 96.75 221 ASP B C 1
ATOM 4121 O O . ASP B 1 221 ? 1.435 16.625 8.102 1 96.75 221 ASP B O 1
ATOM 4125 N N . MET B 1 222 ? 3.625 16.266 8.547 1 97.75 222 MET B N 1
ATOM 4126 C CA . MET B 1 222 ? 3.281 14.992 9.164 1 97.75 222 MET B CA 1
ATOM 4127 C C . MET B 1 222 ? 4.32 14.594 10.211 1 97.75 222 MET B C 1
ATOM 4129 O O . MET B 1 222 ? 5.449 15.086 10.188 1 97.75 222 MET B O 1
ATOM 4133 N N . ILE B 1 223 ? 4 13.773 11.195 1 97.5 223 ILE B N 1
ATOM 4134 C CA . ILE B 1 223 ? 4.867 13.109 12.164 1 97.5 223 ILE B CA 1
ATOM 4135 C C . ILE B 1 223 ? 4.793 11.602 11.969 1 97.5 223 ILE B C 1
ATOM 4137 O O . ILE B 1 223 ? 3.742 10.992 12.18 1 97.5 223 ILE B O 1
ATOM 4141 N N . ASP B 1 224 ? 5.824 11.102 11.578 1 96.38 224 ASP B N 1
ATOM 4142 C CA . ASP B 1 224 ? 5.863 9.664 11.336 1 96.38 224 ASP B CA 1
ATOM 4143 C C . ASP B 1 224 ? 6.52 8.93 12.508 1 96.38 224 ASP B C 1
ATOM 4145 O O . ASP B 1 224 ? 5.852 8.57 13.477 1 96.38 224 ASP B O 1
ATOM 4149 N N . THR B 1 225 ? 7.816 8.797 12.625 1 95.31 225 THR B N 1
ATOM 4150 C CA . THR B 1 225 ? 8.492 8.07 13.703 1 95.31 225 THR B CA 1
ATOM 4151 C C . THR B 1 225 ? 8.711 8.984 14.906 1 95.31 225 THR B C 1
ATOM 4153 O O . THR B 1 225 ? 9.031 8.508 16 1 95.31 225 THR B O 1
ATOM 4156 N N . GLY B 1 226 ? 8.562 10.328 14.68 1 95.88 226 GLY B N 1
ATOM 4157 C CA . GLY B 1 226 ? 8.672 11.297 15.758 1 95.88 226 GLY B CA 1
ATOM 4158 C C . GLY B 1 226 ? 10.102 11.672 16.078 1 95.88 226 GLY B C 1
ATOM 4159 O O . GLY B 1 226 ? 10.344 12.562 16.906 1 95.88 226 GLY B O 1
ATOM 4160 N N . GLY B 1 227 ? 11.055 11 15.398 1 92.69 227 GLY B N 1
ATOM 4161 C CA . GLY B 1 227 ? 12.453 11.242 15.695 1 92.69 227 GLY B CA 1
ATOM 4162 C C . GLY B 1 227 ? 12.891 12.672 15.438 1 92.69 227 GLY B C 1
ATOM 4163 O O . GLY B 1 227 ? 13.461 13.32 16.312 1 92.69 227 GLY B O 1
ATOM 4164 N N . THR B 1 228 ? 12.578 13.227 14.273 1 92.38 228 THR B N 1
ATOM 4165 C CA . THR B 1 228 ? 12.984 14.57 13.883 1 92.38 228 THR B CA 1
ATOM 4166 C C . THR B 1 228 ? 12.344 15.617 14.789 1 92.38 228 THR B C 1
ATOM 4168 O O . THR B 1 228 ? 13.031 16.5 15.312 1 92.38 228 THR B O 1
ATOM 4171 N N . ILE B 1 229 ? 11.078 15.477 15.086 1 95.19 229 ILE B N 1
ATOM 4172 C CA . ILE B 1 229 ? 10.375 16.5 15.844 1 95.19 229 ILE B CA 1
ATOM 4173 C C . ILE B 1 229 ? 10.82 16.469 17.297 1 95.19 229 ILE B C 1
ATOM 4175 O O . ILE B 1 229 ? 10.906 17.5 17.953 1 95.19 229 ILE B O 1
ATOM 4179 N N . ALA B 1 230 ? 11.133 15.281 17.828 1 95.31 230 ALA B N 1
ATOM 4180 C CA . ALA B 1 230 ? 11.609 15.164 19.203 1 95.31 230 ALA B CA 1
ATOM 4181 C C . ALA B 1 230 ? 12.984 15.805 19.359 1 95.31 230 ALA B C 1
ATOM 4183 O O . ALA B 1 230 ? 13.227 16.531 20.328 1 95.31 230 ALA B O 1
ATOM 4184 N N . LYS B 1 231 ? 13.852 15.508 18.422 1 93.5 231 LYS B N 1
ATOM 4185 C CA . LYS B 1 231 ? 15.18 16.109 18.469 1 93.5 231 LYS B CA 1
ATOM 4186 C C . LYS B 1 231 ? 15.094 17.625 18.344 1 93.5 231 LYS B C 1
ATOM 4188 O O . LYS B 1 231 ? 15.844 18.359 19 1 93.5 231 LYS B O 1
ATOM 4193 N N . ALA B 1 232 ? 14.188 18.016 17.547 1 95.62 232 ALA B N 1
ATOM 4194 C CA . ALA B 1 232 ? 13.992 19.453 17.391 1 95.62 232 ALA B CA 1
ATOM 4195 C C . ALA B 1 232 ? 13.508 20.094 18.688 1 95.62 232 ALA B C 1
ATOM 4197 O O . ALA B 1 232 ? 13.977 21.172 19.078 1 95.62 232 ALA B O 1
ATOM 4198 N N . ALA B 1 233 ? 12.586 19.516 19.328 1 97 233 ALA B N 1
ATOM 4199 C CA . ALA B 1 233 ? 12.094 20.031 20.609 1 97 233 ALA B CA 1
ATOM 4200 C C . ALA B 1 233 ? 13.227 20.172 21.625 1 97 233 ALA B C 1
ATOM 4202 O O . ALA B 1 233 ? 13.336 21.203 22.297 1 97 233 ALA B O 1
ATOM 4203 N N . MET B 1 234 ? 14.039 19.141 21.656 1 94.56 234 MET B N 1
ATOM 4204 C CA . MET B 1 234 ? 15.18 19.188 22.562 1 94.56 234 MET B CA 1
ATOM 4205 C C . MET B 1 234 ? 16.094 20.359 22.234 1 94.56 234 MET B C 1
ATOM 4207 O O . MET B 1 234 ? 16.531 21.078 23.141 1 94.56 234 MET B O 1
ATOM 4211 N N . ALA B 1 235 ? 16.359 20.531 21.031 1 94.81 235 ALA B N 1
ATOM 4212 C CA . ALA B 1 235 ? 17.219 21.641 20.625 1 94.81 235 ALA B CA 1
ATOM 4213 C C . ALA B 1 235 ? 16.625 22.984 21 1 94.81 235 ALA B C 1
ATOM 4215 O O . ALA B 1 235 ? 17.328 23.891 21.438 1 94.81 235 ALA B O 1
ATOM 4216 N N . LEU B 1 236 ? 15.406 23.031 20.828 1 97.44 236 LEU B N 1
ATOM 4217 C CA . LEU B 1 236 ? 14.742 24.281 21.172 1 97.44 236 LEU B CA 1
ATOM 4218 C C . LEU B 1 236 ? 14.859 24.562 22.672 1 97.44 236 LEU B C 1
ATOM 4220 O O . LEU B 1 236 ? 15.195 25.672 23.078 1 97.44 236 LEU B O 1
ATOM 4224 N N . TYR B 1 237 ? 14.453 23.672 23.5 1 97.62 237 TYR B N 1
ATOM 4225 C CA . TYR B 1 237 ? 14.586 23.844 24.938 1 97.62 237 TYR B CA 1
ATOM 4226 C C . TYR B 1 237 ? 16.016 24.172 25.328 1 97.62 237 TYR B C 1
ATOM 4228 O O . TYR B 1 237 ? 16.266 25.047 26.156 1 97.62 237 TYR B O 1
ATOM 4236 N N . GLU B 1 238 ? 17.016 23.422 24.688 1 95.5 238 GLU B N 1
ATOM 4237 C CA . GLU B 1 238 ? 18.438 23.656 24.969 1 95.5 238 GLU B CA 1
ATOM 4238 C C . GLU B 1 238 ? 18.844 25.078 24.578 1 95.5 238 GLU B C 1
ATOM 4240 O O . GLU B 1 238 ? 19.812 25.609 25.125 1 95.5 238 GLU B O 1
ATOM 4245 N N . ASN B 1 239 ? 18.047 25.688 23.812 1 96.31 239 ASN B N 1
ATOM 4246 C CA . ASN B 1 239 ? 18.375 27.047 23.375 1 96.31 239 ASN B CA 1
ATOM 4247 C C . ASN B 1 239 ? 17.469 28.078 24.016 1 96.31 239 ASN B C 1
ATOM 4249 O O . ASN B 1 239 ? 17.375 29.219 23.531 1 96.31 239 ASN B O 1
ATOM 4253 N N . GLY B 1 240 ? 16.75 27.703 24.859 1 96.44 240 GLY B N 1
ATOM 4254 C CA . GLY B 1 240 ? 16.141 28.672 25.75 1 96.44 240 GLY B CA 1
ATOM 4255 C C . GLY B 1 240 ? 14.664 28.891 25.469 1 96.44 240 GLY B C 1
ATOM 4256 O O . GLY B 1 240 ? 14.047 29.828 26 1 96.44 240 GLY B O 1
ATOM 4257 N N . ALA B 1 241 ? 14.078 28.047 24.766 1 98.25 241 ALA B N 1
ATOM 4258 C CA . ALA B 1 241 ? 12.641 28.188 24.516 1 98.25 241 ALA B CA 1
ATOM 4259 C C . ALA B 1 241 ? 11.852 28.047 25.812 1 98.25 241 ALA B C 1
ATOM 4261 O O . ALA B 1 241 ? 12.164 27.203 26.656 1 98.25 241 ALA B O 1
ATOM 4262 N N . LYS B 1 242 ? 10.891 28.969 25.938 1 98.12 242 LYS B N 1
ATOM 4263 C CA . LYS B 1 242 ? 10.008 28.922 27.109 1 98.12 242 LYS B CA 1
ATOM 4264 C C . LYS B 1 242 ? 9.117 27.688 27.078 1 98.12 242 LYS B C 1
ATOM 4266 O O . LYS B 1 242 ? 8.953 27 28.094 1 98.12 242 LYS B O 1
ATOM 4271 N N . SER B 1 243 ? 8.438 27.469 25.984 1 98.19 243 SER B N 1
ATOM 4272 C CA . SER B 1 243 ? 7.625 26.281 25.75 1 98.19 243 SER B CA 1
ATOM 4273 C C . SER B 1 243 ? 7.695 25.828 24.297 1 98.19 243 SER B C 1
ATOM 4275 O O . SER B 1 243 ? 8.055 26.625 23.422 1 98.19 243 SER B O 1
ATOM 4277 N N . VAL B 1 244 ? 7.469 24.516 24.109 1 98.38 244 VAL B N 1
ATOM 4278 C CA . VAL B 1 244 ? 7.496 23.969 22.766 1 98.38 244 VAL B CA 1
ATOM 4279 C C . VAL B 1 244 ? 6.211 23.188 22.484 1 98.38 244 VAL B C 1
ATOM 4281 O O . VAL B 1 244 ? 5.867 22.266 23.234 1 98.38 244 VAL B O 1
ATOM 4284 N N . LEU B 1 245 ? 5.469 23.672 21.453 1 98.44 245 LEU B N 1
ATOM 4285 C CA . LEU B 1 245 ? 4.344 22.938 20.891 1 98.44 245 LEU B CA 1
ATOM 4286 C C . LEU B 1 245 ? 4.758 22.203 19.625 1 98.44 245 LEU B C 1
ATOM 4288 O O . LEU B 1 245 ? 5.707 22.609 18.953 1 98.44 245 LEU B O 1
ATOM 4292 N N . CYS B 1 246 ? 4.066 21.172 19.359 1 98.25 246 CYS B N 1
ATOM 4293 C CA . CYS B 1 246 ? 4.254 20.438 18.109 1 98.25 246 CYS B CA 1
ATOM 4294 C C . CYS B 1 246 ? 2.938 20.297 17.359 1 98.25 246 CYS B C 1
ATOM 4296 O O . CYS B 1 246 ? 1.941 19.844 17.922 1 98.25 246 CYS B O 1
ATOM 4298 N N . CYS B 1 247 ? 3.018 20.781 16.094 1 98.5 247 CYS B N 1
ATOM 4299 C CA . CYS B 1 247 ? 1.812 20.703 15.273 1 98.5 247 CYS B CA 1
ATOM 4300 C C . CYS B 1 247 ? 2.104 20.047 13.922 1 98.5 247 CYS B C 1
ATOM 4302 O O . CYS B 1 247 ? 3.141 20.328 13.312 1 98.5 247 CYS B O 1
ATOM 4304 N N . ALA B 1 248 ? 1.236 19.234 13.5 1 98.56 248 ALA B N 1
ATOM 4305 C CA . ALA B 1 248 ? 1.299 18.656 12.164 1 98.56 248 ALA B CA 1
ATOM 4306 C C . ALA B 1 248 ? -0.091 18.266 11.664 1 98.56 248 ALA B C 1
ATOM 4308 O O . ALA B 1 248 ? -1.007 18.062 12.469 1 98.56 248 ALA B O 1
ATOM 4309 N N . THR B 1 249 ? -0.152 18.188 10.305 1 98.62 249 THR B N 1
ATOM 4310 C CA . THR B 1 249 ? -1.43 17.781 9.727 1 98.62 249 THR B CA 1
ATOM 4311 C C . THR B 1 249 ? -1.688 16.297 9.969 1 98.62 249 THR B C 1
ATOM 4313 O O . THR B 1 249 ? -2.75 15.922 10.477 1 98.62 249 THR B O 1
ATOM 4316 N N . HIS B 1 250 ? -0.772 15.539 9.625 1 98.81 250 HIS B N 1
ATOM 4317 C CA . HIS B 1 250 ? -0.989 14.094 9.617 1 98.81 250 HIS B CA 1
ATOM 4318 C C . HIS B 1 250 ? -0.17 13.406 10.703 1 98.81 250 HIS B C 1
ATOM 4320 O O . HIS B 1 250 ? 1.06 13.508 10.719 1 98.81 250 HIS B O 1
ATOM 4326 N N . GLY B 1 251 ? -0.82 12.742 11.648 1 98.5 251 GLY B N 1
ATOM 4327 C CA . GLY B 1 251 ? -0.147 11.906 12.633 1 98.5 251 GLY B CA 1
ATOM 4328 C C . GLY B 1 251 ? 0.015 10.469 12.188 1 98.5 251 GLY B C 1
ATOM 4329 O O . GLY B 1 251 ? -0.784 9.602 12.555 1 98.5 251 GLY B O 1
ATOM 4330 N N . VAL B 1 252 ? 0.969 10.188 11.344 1 97.88 252 VAL B N 1
ATOM 4331 C CA . VAL B 1 252 ? 1.262 8.82 10.914 1 97.88 252 VAL B CA 1
ATOM 4332 C C . VAL B 1 252 ? 1.687 7.984 12.117 1 97.88 252 VAL B C 1
ATOM 4334 O O . VAL B 1 252 ? 1.178 6.879 12.32 1 97.88 252 VAL B O 1
ATOM 4337 N N . LEU B 1 253 ? 2.598 8.516 12.914 1 97.75 253 LEU B N 1
ATOM 4338 C CA . LEU B 1 253 ? 2.951 8.047 14.25 1 97.75 253 LEU B CA 1
ATOM 4339 C C . LEU B 1 253 ? 3.344 6.574 14.227 1 97.75 253 LEU B C 1
ATOM 4341 O O . LEU B 1 253 ? 2.812 5.773 14.992 1 97.75 253 LEU B O 1
ATOM 4345 N N . SER B 1 254 ? 4.281 6.172 13.398 1 96.06 254 SER B N 1
ATOM 4346 C CA . SER B 1 254 ? 4.695 4.781 13.234 1 96.06 254 SER B CA 1
ATOM 4347 C C . SER B 1 254 ? 5.723 4.387 14.297 1 96.06 254 SER B C 1
ATOM 4349 O O . SER B 1 254 ? 6.344 5.25 14.914 1 96.06 254 SER B O 1
ATOM 4351 N N . GLY B 1 255 ? 5.812 3.146 14.586 1 92.94 255 GLY B N 1
ATOM 4352 C CA . GLY B 1 255 ? 6.828 2.607 15.477 1 92.94 255 GLY B CA 1
ATOM 4353 C C . GLY B 1 255 ? 6.789 3.209 16.859 1 92.94 255 GLY B C 1
ATOM 4354 O O . GLY B 1 255 ? 5.738 3.232 17.5 1 92.94 255 GLY B O 1
ATOM 4355 N N . GLU B 1 256 ? 7.918 3.783 17.312 1 94.69 256 GLU B N 1
ATOM 4356 C CA . GLU B 1 256 ? 8.062 4.293 18.672 1 94.69 256 GLU B CA 1
ATOM 4357 C C . GLU B 1 256 ? 7.719 5.777 18.75 1 94.69 256 GLU B C 1
ATOM 4359 O O . GLU B 1 256 ? 8.164 6.48 19.656 1 94.69 256 GLU B O 1
ATOM 4364 N N . ALA B 1 257 ? 6.902 6.211 17.812 1 96.81 257 ALA B N 1
ATOM 4365 C CA . ALA B 1 257 ? 6.582 7.633 17.75 1 96.81 257 ALA B CA 1
ATOM 4366 C C . ALA B 1 257 ? 5.922 8.109 19.031 1 96.81 257 ALA B C 1
ATOM 4368 O O . ALA B 1 257 ? 6.32 9.133 19.594 1 96.81 257 ALA B O 1
ATOM 4369 N N . PRO B 1 258 ? 4.973 7.441 19.641 1 97 258 PRO B N 1
ATOM 4370 C CA . PRO B 1 258 ? 4.352 7.926 20.875 1 97 258 PRO B CA 1
ATOM 4371 C C . PRO B 1 258 ? 5.355 8.102 22.016 1 97 258 PRO B C 1
ATOM 4373 O O . PRO B 1 258 ? 5.324 9.109 22.719 1 97 258 PRO B O 1
ATOM 4376 N N . GLU B 1 259 ? 6.277 7.117 22.125 1 96.88 259 GLU B N 1
ATOM 4377 C CA . GLU B 1 259 ? 7.289 7.18 23.172 1 96.88 259 GLU B CA 1
ATOM 4378 C C . GLU B 1 259 ? 8.227 8.367 22.969 1 96.88 259 GLU B C 1
ATOM 4380 O O . GLU B 1 259 ? 8.547 9.086 23.922 1 96.88 259 GLU B O 1
ATOM 4385 N N . LYS B 1 260 ? 8.609 8.57 21.781 1 96.88 260 LYS B N 1
ATOM 4386 C CA . LYS B 1 260 ? 9.516 9.672 21.484 1 96.88 260 LYS B CA 1
ATOM 4387 C C . LYS B 1 260 ? 8.844 11.023 21.734 1 96.88 260 LYS B C 1
ATOM 4389 O O . LYS B 1 260 ? 9.461 11.93 22.297 1 96.88 260 LYS B O 1
ATOM 4394 N N . LEU B 1 261 ? 7.641 11.062 21.344 1 97.62 261 LEU B N 1
ATOM 4395 C CA . LEU B 1 261 ? 6.906 12.305 21.547 1 97.62 261 LEU B CA 1
ATOM 4396 C C . LEU B 1 261 ? 6.695 12.578 23.031 1 97.62 261 LEU B C 1
ATOM 4398 O O . LEU B 1 261 ? 6.809 13.719 23.484 1 97.62 261 LEU B O 1
ATOM 4402 N N . ASN B 1 262 ? 6.391 11.57 23.844 1 97.5 262 ASN B N 1
ATOM 4403 C CA . ASN B 1 262 ? 6.16 11.727 25.281 1 97.5 262 ASN B CA 1
ATOM 4404 C C . ASN B 1 262 ? 7.438 12.117 26.016 1 97.5 262 ASN B C 1
ATOM 4406 O O . ASN B 1 262 ? 7.387 12.773 27.062 1 97.5 262 ASN B O 1
ATOM 4410 N N . GLN B 1 263 ? 8.523 11.891 25.406 1 96.75 263 GLN B N 1
ATOM 4411 C CA . GLN B 1 263 ? 9.805 12.188 26.031 1 96.75 263 GLN B CA 1
ATOM 4412 C C . GLN B 1 263 ? 10.281 13.594 25.672 1 96.75 263 GLN B C 1
ATOM 4414 O O . GLN B 1 263 ? 11.156 14.148 26.344 1 96.75 263 GLN B O 1
ATOM 4419 N N . ALA B 1 264 ? 9.773 14.133 24.641 1 96.12 264 ALA B N 1
ATOM 4420 C CA . ALA B 1 264 ? 10.25 15.398 24.109 1 96.12 264 ALA B CA 1
ATOM 4421 C C . ALA B 1 264 ? 9.68 16.578 24.875 1 96.12 264 ALA B C 1
ATOM 4423 O O . ALA B 1 264 ? 10.031 17.734 24.625 1 96.12 264 ALA B O 1
ATOM 4424 N N . ASN B 1 265 ? 8.812 16.453 25.938 1 94.44 265 ASN B N 1
ATOM 4425 C CA . ASN B 1 265 ? 8.281 17.484 26.828 1 94.44 265 ASN B CA 1
ATOM 4426 C C . ASN B 1 265 ? 7.535 18.562 26.047 1 94.44 265 ASN B C 1
ATOM 4428 O O . ASN B 1 265 ? 7.766 19.766 26.25 1 94.44 265 ASN B O 1
ATOM 4432 N N . PHE B 1 266 ? 6.852 18.141 25.109 1 97.88 266 PHE B N 1
ATOM 4433 C CA . PHE B 1 266 ? 6 19.125 24.422 1 97.88 266 PHE B CA 1
ATOM 4434 C C . PHE B 1 266 ? 4.926 19.641 25.375 1 97.88 266 PHE B C 1
ATOM 4436 O O . PHE B 1 266 ? 4.309 18.875 26.109 1 97.88 266 PHE B O 1
ATOM 4443 N N . LYS B 1 267 ? 4.68 21.109 25.281 1 97.75 267 LYS B N 1
ATOM 4444 C CA . LYS B 1 267 ? 3.543 21.688 25.984 1 97.75 267 LYS B CA 1
ATOM 4445 C C . LYS B 1 267 ?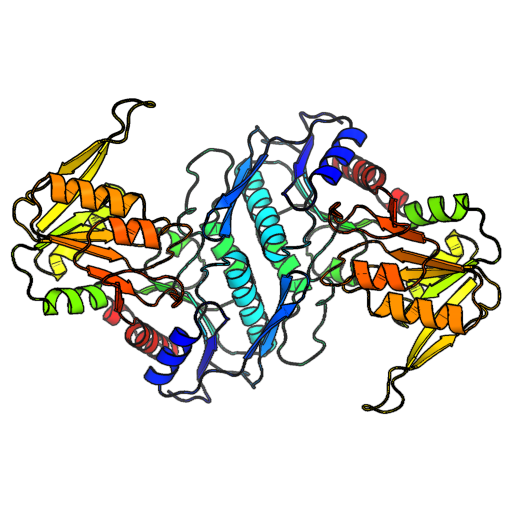 2.225 21.125 25.469 1 97.75 267 LYS B C 1
ATOM 4447 O O . LYS B 1 267 ? 1.303 20.859 26.25 1 97.75 267 LYS B O 1
ATOM 4452 N N . GLN B 1 268 ? 2.256 20.922 24.141 1 98.31 268 GLN B N 1
ATOM 4453 C CA . GLN B 1 268 ? 1.088 20.344 23.484 1 98.31 268 GLN B CA 1
ATOM 4454 C C . GLN B 1 268 ? 1.454 19.797 22.109 1 98.31 268 GLN B C 1
ATOM 4456 O O . GLN B 1 268 ? 2.34 20.328 21.438 1 98.31 268 GLN B O 1
ATOM 4461 N N . ILE B 1 269 ? 0.853 18.703 21.781 1 98.62 269 ILE B N 1
ATOM 4462 C CA . ILE B 1 269 ? 0.945 18.141 20.438 1 98.62 269 ILE B CA 1
ATOM 4463 C C . ILE B 1 269 ? -0.409 18.25 19.734 1 98.62 269 ILE B C 1
ATOM 4465 O O . ILE B 1 269 ? -1.405 17.703 20.219 1 98.62 269 ILE B O 1
ATOM 4469 N N . VAL B 1 270 ? -0.411 19.031 18.609 1 98.75 270 VAL B N 1
ATOM 4470 C CA . VAL B 1 270 ? -1.667 19.297 17.906 1 98.75 270 VAL B CA 1
ATOM 4471 C C . VAL B 1 270 ? -1.652 18.609 16.547 1 98.75 270 VAL B C 1
ATOM 4473 O O . VAL B 1 270 ? -0.798 18.906 15.711 1 98.75 270 VAL B O 1
ATOM 4476 N N . LEU B 1 271 ? -2.555 17.734 16.312 1 98.81 271 LEU B N 1
ATOM 4477 C CA . LEU B 1 271 ? -2.705 17.016 15.062 1 98.81 271 LEU B CA 1
ATOM 4478 C C . LEU B 1 271 ? -4.145 17.078 14.562 1 98.81 271 LEU B C 1
ATOM 4480 O O . LEU B 1 271 ? -5.066 17.328 15.344 1 98.81 271 LEU B O 1
ATOM 4484 N N . SER B 1 272 ? -4.277 16.828 13.266 1 98.81 272 SER B N 1
ATOM 4485 C CA . SER B 1 272 ? -5.633 16.641 12.758 1 98.81 272 SER B CA 1
ATOM 4486 C C . SER B 1 272 ? -6.082 15.195 12.883 1 98.81 272 SER B C 1
ATOM 4488 O O . SER B 1 272 ? -5.297 14.328 13.273 1 98.81 272 SER B O 1
ATOM 4490 N N . ASN B 1 273 ? -7.359 15.031 12.609 1 98.75 273 ASN B N 1
ATOM 4491 C CA . ASN B 1 273 ? -7.855 13.656 12.594 1 98.75 273 ASN B CA 1
ATOM 4492 C C . ASN B 1 273 ? -7.891 13.094 11.172 1 98.75 273 ASN B C 1
ATOM 4494 O O . ASN B 1 273 ? -8.734 12.258 10.859 1 98.75 273 ASN B O 1
ATOM 4498 N N . SER B 1 274 ? -6.961 13.555 10.242 1 98.88 274 SER B N 1
ATOM 4499 C CA . SER B 1 274 ? -6.82 13.008 8.891 1 98.88 274 SER B CA 1
ATOM 4500 C C . SER B 1 274 ? -6.445 11.531 8.93 1 98.88 274 SER B C 1
ATOM 4502 O O . SER B 1 274 ? -6.75 10.781 7.996 1 98.88 274 SER B O 1
ATOM 4504 N N . ILE B 1 275 ? -5.68 11.172 9.891 1 98.75 275 ILE B N 1
ATOM 4505 C CA . ILE B 1 275 ? -5.367 9.789 10.227 1 98.75 275 ILE B CA 1
ATOM 4506 C C . ILE B 1 275 ? -5.91 9.453 11.617 1 98.75 275 ILE B C 1
ATOM 4508 O O . ILE B 1 275 ? -5.73 10.234 12.555 1 98.75 275 ILE B O 1
ATOM 4512 N N . MET B 1 276 ? -6.602 8.391 11.68 1 98 276 MET B N 1
ATOM 4513 C CA . MET B 1 276 ? -7.109 7.961 12.977 1 98 276 MET B CA 1
ATOM 4514 C C . MET B 1 276 ? -5.965 7.621 13.93 1 98 276 MET B C 1
ATOM 4516 O O . MET B 1 276 ? -5.039 6.898 13.562 1 98 276 MET B O 1
ATOM 4520 N N . ILE B 1 277 ? -5.992 8.188 15.086 1 97.31 277 ILE B N 1
ATOM 4521 C CA . ILE B 1 277 ? -5.023 7.871 16.141 1 97.31 277 ILE B CA 1
ATOM 4522 C C . ILE B 1 277 ? -5.664 6.949 17.172 1 97.31 277 ILE B C 1
ATOM 4524 O O . ILE B 1 277 ? -6.512 7.383 17.953 1 97.31 277 ILE B O 1
ATOM 4528 N N . PRO B 1 278 ? -5.328 5.738 17.125 1 94 278 PRO B N 1
ATOM 4529 C CA . PRO B 1 278 ? -5.945 4.809 18.078 1 94 278 PRO B CA 1
ATOM 4530 C C . PRO B 1 278 ? -5.629 5.156 19.531 1 94 278 PRO B C 1
ATOM 4532 O O . PRO B 1 278 ? -4.59 5.754 19.812 1 94 278 PRO B O 1
ATOM 4535 N N . GLU B 1 279 ? -6.484 4.762 20.406 1 91.81 279 GLU B N 1
ATOM 4536 C CA . GLU B 1 279 ? -6.324 5.031 21.828 1 91.81 279 GLU B CA 1
ATOM 4537 C C . GLU B 1 279 ? -5.094 4.328 22.391 1 91.81 279 GLU B C 1
ATOM 4539 O O . GLU B 1 279 ? -4.547 4.742 23.422 1 91.81 279 GLU B O 1
ATOM 4544 N N . THR B 1 280 ? -4.719 3.281 21.656 1 92.94 280 THR B N 1
ATOM 4545 C CA . THR B 1 280 ? -3.561 2.521 22.109 1 92.94 280 THR B CA 1
ATOM 4546 C C . THR B 1 280 ? -2.291 3.363 22.016 1 92.94 280 THR B C 1
ATOM 4548 O O . THR B 1 280 ? -1.295 3.066 22.688 1 92.94 280 THR B O 1
ATOM 4551 N N . LYS B 1 281 ? -2.371 4.309 21.094 1 94.25 281 LYS B N 1
ATOM 4552 C CA . LYS B 1 281 ? -1.243 5.234 21.031 1 94.25 281 LYS B CA 1
ATOM 4553 C C . LYS B 1 281 ? -1.368 6.316 22.109 1 94.25 281 LYS B C 1
ATOM 4555 O O . LYS B 1 281 ? -2.086 7.301 21.922 1 94.25 281 LYS B O 1
ATOM 4560 N N . LYS B 1 282 ? -0.831 6.148 23.281 1 93.38 282 LYS B N 1
ATOM 4561 C CA . LYS B 1 282 ? -0.88 7.078 24.406 1 93.38 282 LYS B CA 1
ATOM 4562 C C . LYS B 1 282 ? 0.124 8.211 24.234 1 93.38 282 LYS B C 1
ATOM 4564 O O . LYS B 1 282 ? 1.319 8.039 24.484 1 93.38 282 LYS B O 1
ATOM 4569 N N . ILE B 1 283 ? -0.369 9.25 23.75 1 97.06 283 ILE B N 1
ATOM 4570 C CA . ILE B 1 283 ? 0.46 10.438 23.547 1 97.06 283 ILE B CA 1
ATOM 4571 C C . ILE B 1 283 ? 0.046 11.531 24.516 1 97.06 283 ILE B C 1
ATOM 4573 O O . ILE B 1 283 ? -1.104 11.977 24.516 1 97.06 283 ILE B O 1
ATOM 4577 N N . ASN B 1 284 ? 1.036 11.992 25.344 1 96.69 284 ASN B N 1
ATOM 4578 C CA . ASN B 1 284 ? 0.788 13.047 26.312 1 96.69 284 ASN B CA 1
ATOM 4579 C C . ASN B 1 284 ? 0.501 14.383 25.625 1 96.69 284 ASN B C 1
ATOM 4581 O O . ASN B 1 284 ? 1.14 14.727 24.641 1 96.69 284 ASN B O 1
ATOM 4585 N N . ASN B 1 285 ? -0.509 15.133 26.156 1 97.44 285 ASN B N 1
ATOM 4586 C CA . ASN B 1 285 ? -0.826 16.5 25.75 1 97.44 285 ASN B CA 1
ATOM 4587 C C . ASN B 1 285 ? -1.258 16.562 24.281 1 97.44 285 ASN B C 1
ATOM 4589 O O . ASN B 1 285 ? -0.967 17.531 23.578 1 97.44 285 ASN B O 1
ATOM 4593 N N . LEU B 1 286 ? -1.856 15.477 23.812 1 98.31 286 LEU B N 1
ATOM 4594 C CA . LEU B 1 286 ? -2.328 15.438 22.438 1 98.31 286 LEU B CA 1
ATOM 4595 C C . LEU B 1 286 ? -3.664 16.156 22.297 1 98.31 286 LEU B C 1
ATOM 4597 O O . LEU B 1 286 ? -4.598 15.898 23.062 1 98.31 286 LEU B O 1
ATOM 4601 N N . LYS B 1 287 ? -3.676 17.094 21.438 1 98.38 287 LYS B N 1
ATOM 4602 C CA . LYS B 1 287 ? -4.895 17.75 20.984 1 98.38 287 LYS B CA 1
ATOM 4603 C C . LYS B 1 287 ? -5.184 17.422 19.531 1 98.38 287 LYS B C 1
ATOM 4605 O O . LYS B 1 287 ? -4.387 17.75 18.641 1 98.38 287 LYS B O 1
ATOM 4610 N N . THR B 1 288 ? -6.297 16.781 19.281 1 98.56 288 THR B N 1
ATOM 4611 C CA . THR B 1 288 ? -6.699 16.453 17.922 1 98.56 288 THR B CA 1
ATOM 4612 C C . THR B 1 288 ? -7.777 17.406 17.422 1 98.56 288 THR B C 1
ATOM 4614 O O . THR B 1 288 ? -8.812 17.578 18.078 1 98.56 288 THR B O 1
ATOM 4617 N N . LEU B 1 289 ? -7.469 18.094 16.328 1 98.75 289 LEU B N 1
ATOM 4618 C CA . LEU B 1 289 ? -8.445 18.984 15.719 1 98.75 289 LEU B CA 1
ATOM 4619 C C . LEU B 1 289 ? -9.156 18.297 14.562 1 98.75 289 LEU B C 1
ATOM 4621 O O . LEU B 1 289 ? -8.523 17.641 13.734 1 98.75 289 LEU B O 1
ATOM 4625 N N . SER B 1 290 ? -10.445 18.406 14.539 1 98.69 290 SER B N 1
ATOM 4626 C CA . SER B 1 290 ? -11.219 17.75 13.492 1 98.69 290 SER B CA 1
ATOM 4627 C C . SER B 1 290 ? -11.188 18.547 12.195 1 98.69 290 SER B C 1
ATOM 4629 O O . SER B 1 290 ? -11.352 19.766 12.203 1 98.69 290 SER B O 1
ATOM 4631 N N . ILE B 1 291 ? -10.969 17.844 11.094 1 98.62 291 ILE B N 1
ATOM 4632 C CA . ILE B 1 291 ? -11 18.453 9.766 1 98.62 291 ILE B CA 1
ATOM 4633 C C . ILE B 1 291 ? -12.344 18.172 9.102 1 98.62 291 ILE B C 1
ATOM 4635 O O . ILE B 1 291 ? -12.578 18.578 7.961 1 98.62 291 ILE B O 1
ATOM 4639 N N . ALA B 1 292 ? -13.25 17.5 9.781 1 98.69 292 ALA B N 1
ATOM 4640 C CA . ALA B 1 292 ? -14.523 17.078 9.219 1 98.69 292 ALA B CA 1
ATOM 4641 C C . ALA B 1 292 ? -15.32 18.266 8.688 1 98.69 292 ALA B C 1
ATOM 4643 O O . ALA B 1 292 ? -15.867 18.203 7.582 1 98.69 292 ALA B O 1
ATOM 4644 N N . PRO B 1 293 ? -15.406 19.422 9.477 1 98.12 293 PRO B N 1
ATOM 4645 C CA . PRO B 1 293 ? -16.156 20.547 8.945 1 98.12 293 PRO B CA 1
ATOM 4646 C C . PRO B 1 293 ? -15.609 21.062 7.617 1 98.12 293 PRO B C 1
ATOM 4648 O O . PRO B 1 293 ? -16.375 21.406 6.715 1 98.12 293 PRO B O 1
ATOM 4651 N N . LEU B 1 294 ? -14.312 21.094 7.523 1 97.62 294 LEU B N 1
ATOM 4652 C CA . LEU B 1 294 ? -13.688 21.578 6.297 1 97.62 294 LEU B CA 1
ATOM 4653 C C . LEU B 1 294 ? -13.992 20.641 5.133 1 97.62 294 LEU B C 1
ATOM 4655 O O . LEU B 1 294 ? -14.352 21.094 4.043 1 97.62 294 LEU B O 1
ATOM 4659 N N . PHE B 1 295 ? -13.859 19.344 5.246 1 98.56 295 PHE B N 1
ATOM 4660 C CA . PHE B 1 295 ? -14.148 18.359 4.203 1 98.56 295 PHE B CA 1
ATOM 4661 C C . PHE B 1 295 ? -15.625 18.359 3.846 1 98.56 295 PHE B C 1
ATOM 4663 O O . PHE B 1 295 ? -15.992 18.219 2.676 1 98.56 295 PHE B O 1
ATOM 4670 N N . ALA B 1 296 ? -16.516 18.484 4.879 1 98.38 296 ALA B N 1
ATOM 4671 C CA . ALA B 1 296 ? -17.953 18.562 4.613 1 98.38 296 ALA B CA 1
ATOM 4672 C C . ALA B 1 296 ? -18.281 19.75 3.717 1 98.38 296 ALA B C 1
ATOM 4674 O O . ALA B 1 296 ? -19.047 19.609 2.756 1 98.38 296 ALA B O 1
ATOM 4675 N N . LYS B 1 297 ? -17.688 20.891 4.047 1 97.62 297 LYS B N 1
ATOM 4676 C CA . LYS B 1 297 ? -17.906 22.078 3.23 1 97.62 297 LYS B CA 1
ATOM 4677 C C . LYS B 1 297 ? -17.422 21.875 1.803 1 97.62 297 LYS B C 1
ATOM 4679 O O . LYS B 1 297 ? -18.078 22.25 0.842 1 97.62 297 LYS B O 1
ATOM 4684 N N . ALA B 1 298 ? -16.25 21.297 1.645 1 98.06 298 ALA B N 1
ATOM 4685 C CA . ALA B 1 298 ? -15.695 21.016 0.32 1 98.06 298 ALA B CA 1
ATOM 4686 C C . ALA B 1 298 ? -16.594 20.078 -0.466 1 98.06 298 ALA B C 1
ATOM 4688 O O . ALA B 1 298 ? -16.859 20.297 -1.651 1 98.06 298 ALA B O 1
ATOM 4689 N N . ILE B 1 299 ? -17.094 18.969 0.15 1 98.38 299 ILE B N 1
ATOM 4690 C CA . ILE B 1 299 ? -17.969 18 -0.476 1 98.38 299 ILE B CA 1
ATOM 4691 C C . ILE B 1 299 ? -19.25 18.688 -0.948 1 98.38 299 ILE B C 1
ATOM 4693 O O . ILE B 1 299 ? -19.703 18.453 -2.072 1 98.38 299 ILE B O 1
ATOM 4697 N N . GLU B 1 300 ? -19.844 19.516 -0.12 1 97.38 300 GLU B N 1
ATOM 4698 C CA . GLU B 1 300 ? -21.047 20.25 -0.481 1 97.38 300 GLU B CA 1
ATOM 4699 C C . GLU B 1 300 ? -20.797 21.125 -1.707 1 97.38 300 GLU B C 1
ATOM 4701 O O . GLU B 1 300 ? -21.609 21.156 -2.631 1 97.38 300 GLU B O 1
ATOM 4706 N N . ARG B 1 301 ? -19.719 21.797 -1.72 1 97.25 301 ARG B N 1
ATOM 4707 C CA . ARG B 1 301 ? -19.406 22.688 -2.83 1 97.25 301 ARG B CA 1
ATOM 4708 C C . ARG B 1 301 ? -19.156 21.906 -4.113 1 97.25 301 ARG B C 1
ATOM 4710 O O . ARG B 1 301 ? -19.562 22.328 -5.195 1 97.25 301 ARG B O 1
ATOM 4717 N N . ILE B 1 302 ? -18.438 20.812 -4.008 1 97.19 302 ILE B N 1
ATOM 4718 C CA . ILE B 1 302 ? -18.188 19.969 -5.172 1 97.19 302 ILE B CA 1
ATOM 4719 C C . ILE B 1 302 ? -19.516 19.469 -5.738 1 97.19 302 ILE B C 1
ATOM 4721 O O . ILE B 1 302 ? -19.734 19.547 -6.949 1 97.19 302 ILE B O 1
ATOM 4725 N N . HIS B 1 303 ? -20.375 18.984 -4.855 1 96.88 303 HIS B N 1
ATOM 4726 C CA . HIS B 1 303 ? -21.656 18.484 -5.289 1 96.88 303 HIS B CA 1
ATOM 4727 C C . HIS B 1 303 ? -22.484 19.562 -5.965 1 96.88 303 HIS B C 1
ATOM 4729 O O . HIS B 1 303 ? -23.125 19.328 -6.992 1 96.88 303 HIS B O 1
ATOM 4735 N N . LYS B 1 304 ? -22.422 20.797 -5.434 1 95.75 304 LYS B N 1
ATOM 4736 C CA . LYS B 1 304 ? -23.234 21.906 -5.934 1 95.75 304 LYS B CA 1
ATOM 4737 C C . LYS B 1 304 ? -22.531 22.625 -7.074 1 95.75 304 LYS B C 1
ATOM 4739 O O . LYS B 1 304 ? -23.047 23.609 -7.602 1 95.75 304 LYS B O 1
ATOM 4744 N N . GLU B 1 305 ? -21.266 22.203 -7.434 1 93.94 305 GLU B N 1
ATOM 4745 C CA . GLU B 1 305 ? -20.484 22.812 -8.5 1 93.94 305 GLU B CA 1
ATOM 4746 C C . GLU B 1 305 ? -20.156 24.266 -8.188 1 93.94 305 GLU B C 1
ATOM 4748 O O . GLU B 1 305 ? -20.266 25.125 -9.062 1 93.94 305 GLU B O 1
ATOM 4753 N N . GLU B 1 306 ? -19.812 24.484 -6.934 1 90.31 306 GLU B N 1
ATOM 4754 C CA . GLU B 1 306 ? -19.406 25.812 -6.461 1 90.31 306 GLU B CA 1
ATOM 4755 C C . GLU B 1 306 ? -17.891 25.875 -6.246 1 90.31 306 GLU B C 1
ATOM 4757 O O . GLU B 1 306 ? -17.234 24.828 -6.137 1 90.31 306 GLU B O 1
ATOM 4762 N N . SER B 1 307 ? -17.469 27 -6.227 1 86.38 307 SER B N 1
ATOM 4763 C CA . SER B 1 307 ? -16.047 27.219 -6.059 1 86.38 307 SER B CA 1
ATOM 4764 C C . SER B 1 307 ? -15.562 26.719 -4.695 1 86.38 307 SER B C 1
ATOM 4766 O O . SER B 1 307 ? -16.219 26.953 -3.68 1 86.38 307 SER B O 1
ATOM 4768 N N . ILE B 1 308 ? -14.398 26.094 -4.684 1 83.56 308 ILE B N 1
ATOM 4769 C CA . ILE B 1 308 ? -13.781 25.562 -3.477 1 83.56 308 ILE B CA 1
ATOM 4770 C C . ILE B 1 308 ? -12.688 26.516 -2.984 1 83.56 308 ILE B C 1
ATOM 4772 O O . ILE B 1 308 ? -12.266 26.438 -1.83 1 83.56 308 ILE B O 1
ATOM 4776 N N . SER B 1 309 ? -12.25 27.453 -3.766 1 78.19 309 SER B N 1
ATOM 4777 C CA . SER B 1 309 ? -11.141 28.344 -3.469 1 78.19 309 SER B CA 1
ATOM 4778 C C . SER B 1 309 ? -11.398 29.156 -2.205 1 78.19 309 SER B C 1
ATOM 4780 O O . SER B 1 309 ? -10.461 29.547 -1.5 1 78.19 309 SER B O 1
ATOM 4782 N N . SER B 1 310 ? -12.656 29.484 -1.948 1 70.38 310 SER B N 1
ATOM 4783 C CA . SER B 1 310 ? -13.008 30.297 -0.794 1 70.38 310 SER B CA 1
ATOM 4784 C C . SER B 1 310 ? -12.695 29.578 0.513 1 70.38 310 SER B C 1
ATOM 4786 O O . SER B 1 310 ? -12.648 30.203 1.576 1 70.38 310 SER B O 1
ATOM 4788 N N . LEU B 1 311 ? -12.43 28.188 0.362 1 73.75 311 LEU B N 1
ATOM 4789 C CA . LEU B 1 311 ? -12.141 27.406 1.559 1 73.75 311 LEU B CA 1
ATOM 4790 C C . LEU B 1 311 ? -10.68 27.547 1.954 1 73.75 311 LEU B C 1
ATOM 4792 O O . LEU B 1 311 ? -10.281 27.125 3.047 1 73.75 311 LEU B O 1
ATOM 4796 N N . PHE B 1 312 ? -9.82 28.156 1.071 1 69.31 312 PHE B N 1
ATOM 4797 C CA . PHE B 1 312 ? -8.383 28.234 1.291 1 69.31 312 PHE B CA 1
ATOM 4798 C C . PHE B 1 312 ? -8 29.531 1.975 1 69.31 312 PHE B C 1
ATOM 4800 O O . PHE B 1 312 ? -6.836 29.75 2.324 1 69.31 312 PHE B O 1
ATOM 4807 N N . LEU B 1 313 ? -8.922 30.547 2.127 1 57.66 313 LEU B N 1
ATOM 4808 C CA . LEU B 1 313 ? -8.617 31.875 2.666 1 57.66 313 LEU B CA 1
ATOM 4809 C C . LEU B 1 313 ? -8.875 31.922 4.168 1 57.66 313 LEU B C 1
ATOM 4811 O O . LEU B 1 313 ? -9.766 31.234 4.672 1 57.66 313 LEU B O 1
#

pLDDT: mean 95.47, std 6.97, range [57.62, 98.94]

Sequence (626 aa):
MNPNEVAVFSGNANRPLAEEICNQLGIPKGAISVKRFSDGESSVKIEENVRGRDVFVVQSISFPANDSLMELLLIIDALRRASARRITAVLPYYGYGRQDRKVEPRVPISARVVADLIETVGPNRVLTMDLHADQIQGFFRIPVDHLYFSPVLAEYINSLKMDDLVIVSPDSGGAERARNFGKKVNGSLAIIDKRRPKANESVVMNVIGDIKDKNCLLLDDMIDTGGTIAKAAMALYENGAKSVLCCATHGVLSGEAPEKLNQANFKQIVLSNSIMIPETKKINNLKTLSIAPLFAKAIERIHKEESISSLFLMNPNEVAVFSGNANRPLAEEICNQLGIPKGAISVKRFSDGESSVKIEENVRGRDVFVVQSISFPANDSLMELLLIIDALRRASARRITAVLPYYGYGRQDRKVEPRVPISARVVADLIETVGPNRVLTMDLHADQIQGFFRIPVDHLYFSPVLAEYINSLKMDDLVIVSPDSGGAERARNFGKKVNGSLAIIDKRRPKANESVVMNVIGDIKDKNCLLLDDMIDTGGTIAKAAMALYENGAKSVLCCATHGVLSGEAPEKLNQANFKQIVLSNSIMIPETKKINNLKTLSIAPLFAKAIERIHKEESISSLFL

Radius of gyration: 27.98 Å; Cα contacts (8 Å, |Δi|>4): 1469; chains: 2; bounding box: 63×86×56 Å

Solvent-accessible surface area (backbone atoms only — not comparable to full-atom values): 31855 Å² total; per-residue (Å²): 100,55,64,84,47,39,40,40,35,56,44,81,49,36,47,68,46,41,47,46,20,22,59,68,39,63,35,72,64,47,53,63,46,78,47,70,48,81,52,49,42,76,44,52,33,47,70,58,92,42,63,66,15,42,35,35,40,35,35,20,23,45,71,55,19,39,56,32,44,49,44,46,44,42,47,44,34,9,41,54,74,37,42,35,62,39,40,32,43,28,21,47,30,62,52,52,34,87,36,65,53,69,88,49,79,32,29,31,41,48,26,44,51,51,36,50,47,50,52,70,46,58,52,61,29,37,38,33,32,59,60,76,43,74,68,56,58,69,51,40,95,51,57,66,47,77,44,68,55,59,65,64,51,34,55,54,55,53,69,64,67,66,66,64,34,24,21,24,4,68,32,77,87,33,40,64,60,20,46,58,48,12,68,68,54,73,25,45,63,30,36,27,44,78,39,61,87,42,96,89,40,74,72,43,72,43,75,47,58,88,42,61,70,16,33,32,33,36,39,44,66,55,38,42,52,27,59,68,60,24,54,43,40,46,41,39,49,74,59,38,30,64,40,36,32,37,36,25,43,31,46,66,48,19,81,61,8,37,60,39,45,55,69,35,66,49,70,30,32,39,26,31,48,42,34,61,72,56,82,85,61,66,49,68,53,63,43,74,45,78,53,30,66,61,53,28,53,46,52,52,24,57,74,70,72,44,81,61,69,76,74,76,110,98,56,62,84,46,39,41,40,36,56,43,82,50,35,48,68,45,41,47,46,20,20,58,67,39,62,32,73,62,46,54,62,47,79,46,68,49,78,53,48,42,76,43,52,33,48,69,56,93,43,64,65,12,41,34,35,38,34,36,20,23,44,72,54,19,39,55,32,42,50,44,47,44,42,46,42,34,11,39,52,73,36,43,35,63,38,39,31,42,28,22,47,29,63,53,52,34,85,36,64,52,70,90,51,79,34,29,33,40,49,27,41,51,51,36,50,47,49,53,70,45,57,53,62,30,37,38,34,31,60,60,78,42,76,68,58,58,68,51,41,95,51,56,67,49,78,43,68,59,58,67,65,51,33,55,53,55,52,72,65,66,66,65,64,35,25,20,23,4,69,32,73,87,34,40,64,60,19,44,58,48,11,68,68,55,72,24,45,62,30,35,27,45,78,39,60,85,44,96,90,41,74,73,41,72,41,76,48,60,87,42,62,71,15,33,32,34,36,38,45,64,55,36,41,52,26,59,68,61,24,54,43,40,48,43,39,49,77,56,37,32,62,40,36,32,38,36,26,41,31,45,67,48,23,80,60,9,38,62,38,46,53,68,34,65,49,72,29,34,39,26,31,47,43,35,61,72,56,81,86,61,66,49,67,53,62,42,73,44,79,54,29,64,61,52,27,52,46,53,52,24,57,76,69,73,45,81,61,70,76,75,77,110

InterPro domains:
  IPR000836 Phosphoribosyltransferase domain [cd06223] (16-109)
  IPR000836 Phosphoribosyltransferase domain [cd06223] (150-260)
  IPR000842 Phosphoribosyl pyrophosphate synthetase, conserved site [PS00114] (130-145)
  IPR005946 Ribose-phosphate pyrophosphokinase [PF14572] (201-312)
  IPR005946 Ribose-phosphate pyrophosphokinase [PTHR10210] (5-312)
  IPR005946 Ribose-phosphate pyrophosphokinase [TIGR01251] (7-312)
  IPR029057 Phosphoribosyltransferase-like [G3DSA:3.40.50.2020] (9-304)
  IPR029057 Phosphoribosyltransferase-like [G3DSA:3.40.50.2020] (149-289)
  IPR029057 Phosphoribosyltransferase-like [SSF53271] (8-105)
  IPR029057 Phosphoribosyltransferase-like [SSF53271] (71-305)
  IPR029099 Ribose-phosphate pyrophosphokinase, N-terminal domain [PF13793] (7-122)
  IPR037515 Ribose-phosphate pyrophosphokinase, bacterial-type [MF_00583_B] (6-313)